Protein AF-A0A6V7Y850-F1 (afdb_monomer)

Solvent-accessible surface area (backbone atoms only — not comparable to full-atom values): 31225 Å² total; per-residue (Å²): 132,83,54,48,65,38,70,69,43,41,52,52,38,49,52,31,54,76,70,63,49,89,83,47,66,46,76,58,46,53,84,50,76,64,77,63,84,89,72,80,67,87,74,52,74,84,74,45,53,79,68,41,43,53,30,42,53,39,48,52,50,38,48,66,51,41,25,18,52,45,85,70,53,46,94,75,75,54,75,68,54,52,56,55,46,32,71,38,84,46,71,63,59,39,53,52,49,44,38,47,50,22,53,53,51,52,49,52,52,52,50,51,51,53,51,50,54,49,50,51,53,50,50,54,55,53,68,73,41,76,90,69,51,74,65,56,49,50,50,50,50,53,49,48,55,48,48,53,50,48,50,52,50,51,49,48,49,46,47,53,49,21,55,73,44,42,66,75,31,42,29,40,35,29,41,28,68,54,44,84,51,38,50,75,69,45,33,50,50,32,45,47,34,52,46,47,29,49,50,54,39,60,72,40,94,77,30,57,33,40,34,38,18,31,36,80,80,66,96,44,68,67,59,53,50,40,37,57,71,56,38,69,52,61,90,38,99,78,48,79,61,48,78,38,60,54,45,66,63,76,75,35,50,74,31,53,80,69,68,28,38,37,31,47,21,86,84,36,89,43,60,44,90,74,65,54,54,48,24,38,42,32,39,59,46,69,56,85,88,55,90,43,93,74,50,64,98,57,47,54,53,53,49,20,57,76,72,73,39,50,48,23,12,77,54,62,70,66,83,54,55,47,29,84,73,91,76,76,53,68,35,46,52,52,53,38,50,52,45,38,55,73,71,40,56,54,67,62,43,47,58,71,70,42,63,65,67,25,58,38,41,81,81,71,49,56,66,67,59,56,48,48,54,51,23,52,51,53,41,51,52,52,53,48,52,49,42,51,71,75,44,69,70,91,71,89,80,78,89,75,84,72,78,64,93,82,73,84,84,86,79,92,73,93,73,87,88,81,86,81,82,89,81,88,83,81,83,87,86,82,83,83,86,80,88,79,85,86,80,84,78,84,75,84,81,87,69,88,53,72,66,63,75,76,52,72,87,74,84,72,49,74,72,55,52,54,52,52,51,52,49,51,53,53,50,48,55,51,51,53,51,50,52,58,51,56,72,73,49,93,67,61,68,70,63,51,48,55,54,48,53,52,51,52,48,50,50,50,51,52,51,50,52,48,54,53,51,52,51,51,52,53,53,52,55,53,51,55,65,72,74,104

Secondary structure (DSSP, 8-state):
---TTSHHHHHHHHHHHHTT-S---SPPP---S-S----PPTTTGGG--HHHHHHHHHHHHHHHHHHHH-----S---HHHHHHHHH--SHHHHHHHHHHHHHHHHHHHHHHHHHHHHHHHHHHHHHTS----HHHHHHHHHHHHHHHHHHHHHHHHHHHHHHHTTTTS-EEEEE-TTGGGS-HHHHHHHHHHHHHHHHHHHTSSSPPPEEEES---SS-HHHHHHHHHH-TTTTSTT--SEE-SS-HHHH-HHHHHTT-EEEE-TT-SSEE----TT-EEEEE---TTS--TTS-TTHHHHHHHHTT-EEEEES--GGG--SS-SPPPHHHHHHHHHHHHTT--HHHHHHHHS-GGGTS-TTTS-HHHHHHHHHHHHHHHHHHHHHHHHH-------------TT------------------------PPP----------------HHHHHS------HHHHHHHHHHHHHHHHHHHHHHHHHHHS---HHHHHHHHHHHHHHHHHHHHHHHHHHHHHHHHHHHHHHH-

Structure (mmCIF, N/CA/C/O backbone):
data_AF-A0A6V7Y850-F1
#
_entry.id   AF-A0A6V7Y850-F1
#
loop_
_atom_site.group_PDB
_atom_site.id
_atom_site.type_symbol
_atom_site.label_atom_id
_atom_site.label_alt_id
_atom_site.label_comp_id
_atom_site.label_asym_id
_atom_site.label_entity_id
_atom_site.label_seq_id
_atom_site.pdbx_PDB_ins_code
_atom_site.Cartn_x
_atom_site.Cartn_y
_atom_site.Cartn_z
_atom_site.occupancy
_atom_site.B_iso_or_equiv
_atom_site.auth_seq_id
_atom_site.auth_comp_id
_atom_site.auth_asym_id
_atom_site.auth_atom_id
_atom_site.pdbx_PDB_model_num
ATOM 1 N N . MET A 1 1 ? 8.916 15.530 -35.670 1.00 56.09 1 MET A N 1
ATOM 2 C CA . MET A 1 1 ? 9.670 15.431 -34.395 1.00 56.09 1 MET A CA 1
ATOM 3 C C . MET A 1 1 ? 10.939 14.644 -34.699 1.00 56.09 1 MET A C 1
ATOM 5 O O . MET A 1 1 ? 10.815 13.627 -35.364 1.00 56.09 1 MET A O 1
ATOM 9 N N . LEU A 1 2 ? 12.132 15.125 -34.327 1.00 70.00 2 LEU A N 1
ATOM 10 C CA . LEU A 1 2 ? 13.382 14.401 -34.616 1.00 70.00 2 LEU A CA 1
ATOM 11 C C . LEU A 1 2 ? 13.354 13.010 -33.964 1.00 70.00 2 LEU A C 1
ATOM 13 O O . LEU A 1 2 ? 12.932 12.884 -32.811 1.00 70.00 2 LEU A O 1
ATOM 17 N N . SER A 1 3 ? 13.802 11.990 -34.696 1.00 82.19 3 SER A N 1
ATOM 18 C CA . SER A 1 3 ? 13.925 10.631 -34.165 1.00 82.19 3 SER A CA 1
ATOM 19 C C . SER A 1 3 ? 15.004 10.582 -33.081 1.00 82.19 3 SER A C 1
ATOM 21 O O . SER A 1 3 ? 16.075 11.167 -33.242 1.00 82.19 3 SER A O 1
ATOM 23 N N . LEU A 1 4 ? 14.740 9.906 -31.960 1.00 86.50 4 LEU A N 1
ATOM 24 C CA . LEU A 1 4 ? 15.651 9.878 -30.806 1.00 86.50 4 LEU A CA 1
ATOM 25 C C . LEU A 1 4 ? 16.965 9.131 -31.077 1.00 86.50 4 LEU A C 1
ATOM 27 O O . LEU A 1 4 ? 17.902 9.267 -30.287 1.00 86.50 4 LEU A O 1
ATOM 31 N N . ASP A 1 5 ? 17.029 8.338 -32.144 1.00 83.31 5 ASP A N 1
ATOM 32 C CA . ASP A 1 5 ? 18.220 7.634 -32.630 1.00 83.31 5 ASP A CA 1
ATOM 33 C C . ASP A 1 5 ? 19.046 8.449 -33.644 1.00 83.31 5 ASP A C 1
ATOM 35 O O . ASP A 1 5 ? 20.167 8.057 -33.984 1.00 83.31 5 ASP A O 1
ATOM 39 N N . SER A 1 6 ? 18.570 9.624 -34.077 1.00 85.38 6 SER A N 1
ATOM 40 C CA . SER A 1 6 ? 19.301 10.448 -35.039 1.00 85.38 6 SER A CA 1
ATOM 41 C C . SER A 1 6 ? 20.573 11.057 -34.435 1.00 85.38 6 SER A C 1
ATOM 43 O O . SER A 1 6 ? 20.669 11.361 -33.238 1.00 85.38 6 SER A O 1
ATOM 45 N N . PHE A 1 7 ? 21.594 11.258 -35.273 1.00 79.06 7 PHE A N 1
ATOM 46 C CA . PHE A 1 7 ? 22.814 11.971 -34.875 1.00 79.06 7 PHE A CA 1
ATOM 47 C C . PHE A 1 7 ? 22.506 13.411 -34.432 1.00 79.06 7 PHE A C 1
ATOM 49 O O . PHE A 1 7 ? 22.975 13.857 -33.384 1.00 79.06 7 PHE A O 1
ATOM 56 N N . THR A 1 8 ? 21.623 14.094 -35.165 1.00 79.25 8 THR A N 1
ATOM 57 C CA . THR A 1 8 ? 21.195 15.470 -34.881 1.00 79.25 8 THR A CA 1
ATOM 58 C C . THR A 1 8 ? 20.511 15.606 -33.519 1.00 79.25 8 THR A C 1
ATOM 60 O O . THR A 1 8 ? 20.837 16.512 -32.750 1.00 79.25 8 THR A O 1
ATOM 63 N N . TYR A 1 9 ? 19.626 14.672 -33.149 1.00 86.38 9 TYR A N 1
ATOM 64 C CA . TYR A 1 9 ? 18.978 14.681 -31.839 1.00 86.38 9 TYR A CA 1
ATOM 65 C C . TYR A 1 9 ? 19.975 14.392 -30.711 1.00 86.38 9 TYR A C 1
ATOM 67 O O . TYR A 1 9 ? 19.929 15.037 -29.661 1.00 86.38 9 TYR A O 1
ATOM 75 N N . ARG A 1 10 ? 20.916 13.460 -30.924 1.00 85.00 10 ARG A N 1
ATOM 76 C CA . ARG A 1 10 ? 21.993 13.156 -29.966 1.00 85.00 10 ARG A CA 1
ATOM 77 C C . ARG A 1 10 ? 22.863 14.375 -29.680 1.00 85.00 10 ARG A C 1
ATOM 79 O O . ARG A 1 10 ? 23.132 14.656 -28.509 1.00 85.00 10 ARG A O 1
ATOM 86 N N . LEU A 1 11 ? 23.269 15.100 -30.721 1.00 80.38 11 LEU A N 1
ATOM 87 C CA . LEU A 1 11 ? 24.066 16.316 -30.590 1.00 80.38 11 LEU A CA 1
ATOM 88 C C . LEU A 1 11 ? 23.291 17.399 -29.829 1.00 80.38 11 LEU A C 1
ATOM 90 O O . LEU A 1 11 ? 23.787 17.927 -28.832 1.00 80.38 11 LEU A O 1
ATOM 94 N N . LEU A 1 12 ? 22.035 17.642 -30.216 1.00 82.81 12 LEU A N 1
ATOM 95 C CA . LEU A 1 12 ? 21.156 18.597 -29.543 1.00 82.81 12 LEU A CA 1
ATOM 96 C C . LEU A 1 12 ? 20.958 18.247 -28.061 1.00 82.81 12 LEU A C 1
ATOM 98 O O . LEU A 1 12 ? 21.037 19.116 -27.193 1.00 82.81 12 LEU A O 1
ATOM 102 N N . TRP A 1 13 ? 20.720 16.974 -27.742 1.00 87.06 13 TRP A N 1
ATOM 103 C CA . TRP A 1 13 ? 20.530 16.523 -26.365 1.00 87.06 13 TRP A CA 1
ATOM 104 C C . TRP A 1 13 ? 21.805 16.683 -25.525 1.00 87.06 13 TRP A C 1
ATOM 106 O O . TRP A 1 13 ? 21.732 17.138 -24.379 1.00 87.06 13 TRP A O 1
ATOM 116 N N . ARG A 1 14 ? 22.982 16.372 -26.091 1.00 80.44 14 ARG A N 1
ATOM 117 C CA . ARG A 1 14 ? 24.285 16.600 -25.440 1.00 80.44 14 ARG A CA 1
ATOM 118 C C . ARG A 1 14 ? 24.527 18.083 -25.176 1.00 80.44 14 ARG A C 1
ATOM 120 O O . ARG A 1 14 ? 24.905 18.424 -24.057 1.00 80.44 14 ARG A O 1
ATOM 127 N N . LEU A 1 15 ? 24.226 18.951 -26.140 1.00 74.75 15 LEU A N 1
ATOM 128 C CA . LEU A 1 15 ? 24.323 20.404 -25.994 1.00 74.75 15 LEU A CA 1
ATOM 129 C C . LEU A 1 15 ? 23.406 20.915 -24.873 1.00 74.75 15 LEU A C 1
ATOM 131 O O . LEU A 1 15 ? 23.865 21.592 -23.953 1.00 74.75 15 LEU A O 1
ATOM 135 N N . LYS A 1 16 ? 22.136 20.490 -24.855 1.00 80.31 16 LYS A N 1
ATOM 136 C CA . LYS A 1 16 ? 21.198 20.821 -23.765 1.00 80.31 16 LYS A CA 1
ATOM 137 C C . LYS A 1 16 ? 21.685 20.323 -22.400 1.00 80.31 16 LYS A C 1
ATOM 139 O O . LYS A 1 16 ? 21.498 21.004 -21.391 1.00 80.31 16 LYS A O 1
ATOM 144 N N . SER A 1 17 ? 22.307 19.143 -22.356 1.00 74.56 17 SER A N 1
ATOM 145 C CA . SER A 1 17 ? 22.882 18.574 -21.133 1.00 74.56 17 SER A CA 1
ATOM 146 C C . SER A 1 17 ? 24.103 19.357 -20.647 1.00 74.56 17 SER A C 1
ATOM 148 O O . SER A 1 17 ? 24.205 19.651 -19.455 1.00 74.56 17 SER A O 1
ATOM 150 N N . PHE A 1 18 ? 24.997 19.743 -21.558 1.00 72.25 18 PHE A N 1
ATOM 151 C CA . PHE A 1 18 ? 26.179 20.554 -21.266 1.00 72.25 18 PHE A CA 1
ATOM 152 C C . PHE A 1 18 ? 25.810 21.939 -20.715 1.00 72.25 18 PHE A C 1
ATOM 154 O O . PHE A 1 18 ? 26.411 22.394 -19.736 1.00 72.25 18 PHE A O 1
ATOM 161 N N . LEU A 1 19 ? 24.767 22.555 -21.281 1.00 70.56 19 LEU A N 1
ATOM 162 C CA . LEU A 1 19 ? 24.185 23.828 -20.840 1.00 70.56 19 LEU A CA 1
ATOM 163 C C . LEU A 1 19 ? 23.313 23.709 -19.576 1.00 70.56 19 LEU A C 1
ATOM 165 O O . LEU A 1 19 ? 22.771 24.703 -19.107 1.00 70.56 19 LEU A O 1
ATOM 169 N N . ARG A 1 20 ? 23.165 22.502 -19.005 1.00 73.62 20 ARG A N 1
ATOM 170 C CA . ARG A 1 20 ? 22.349 22.219 -17.808 1.00 73.62 20 ARG A CA 1
ATOM 171 C C . ARG A 1 20 ? 20.893 22.690 -17.917 1.00 73.62 20 ARG A C 1
ATOM 173 O O . ARG A 1 20 ? 20.256 22.961 -16.900 1.00 73.62 20 ARG A O 1
ATOM 180 N N . LEU A 1 21 ? 20.334 22.715 -19.127 1.00 75.69 21 LEU A N 1
ATOM 181 C CA . LEU A 1 21 ? 18.938 23.092 -19.327 1.00 75.69 21 LEU A CA 1
ATOM 182 C C . LEU A 1 21 ? 18.012 22.111 -18.595 1.00 75.69 21 LEU A C 1
ATOM 184 O O . LEU A 1 21 ? 18.247 20.896 -18.585 1.00 75.69 21 LEU A O 1
ATOM 188 N N . GLN A 1 22 ? 16.954 22.642 -17.979 1.00 66.88 22 GLN A N 1
ATOM 189 C CA . GLN A 1 22 ? 15.987 21.836 -17.227 1.00 66.88 22 GLN A CA 1
ATOM 190 C C . GLN A 1 22 ? 15.121 20.963 -18.153 1.00 66.88 22 GLN A C 1
ATOM 192 O O . GLN A 1 22 ? 14.792 19.831 -17.806 1.00 66.88 22 GLN A O 1
ATOM 197 N N . ASN A 1 23 ? 14.811 21.434 -19.367 1.00 70.81 23 ASN A N 1
ATOM 198 C CA . ASN A 1 23 ? 14.004 20.704 -20.348 1.00 70.81 23 ASN A CA 1
ATOM 199 C C . ASN A 1 23 ? 14.866 20.082 -21.465 1.00 70.81 23 ASN A C 1
ATOM 201 O O . ASN A 1 23 ? 14.904 20.559 -22.601 1.00 70.81 23 ASN A O 1
ATOM 205 N N . ARG A 1 24 ? 15.590 19.005 -21.138 1.00 77.81 24 ARG A N 1
ATOM 206 C CA . ARG A 1 24 ? 16.487 18.317 -22.093 1.00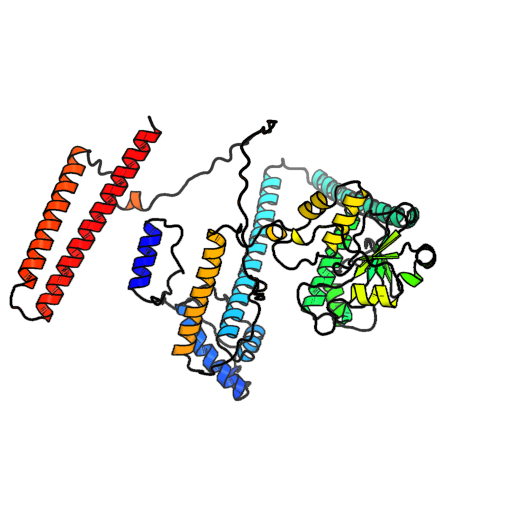 77.81 24 ARG A CA 1
ATOM 207 C C . ARG A 1 24 ? 15.748 17.469 -23.133 1.00 77.81 24 ARG A C 1
ATOM 209 O O . ARG A 1 24 ? 16.330 17.141 -24.161 1.00 77.81 24 ARG A O 1
ATOM 216 N N . GLY A 1 25 ? 14.479 17.145 -22.884 1.00 85.19 25 GLY A N 1
ATOM 217 C CA . GLY A 1 25 ? 13.722 16.162 -23.661 1.00 85.19 25 GLY A CA 1
ATOM 218 C C . GLY A 1 25 ? 14.115 14.706 -23.348 1.00 85.19 25 GLY A C 1
ATOM 219 O O . GLY A 1 25 ? 14.935 14.459 -22.454 1.00 85.19 25 GLY A O 1
ATOM 220 N N . PRO A 1 26 ? 13.514 13.726 -24.049 1.00 89.44 26 PRO A N 1
ATOM 221 C CA . PRO A 1 26 ? 13.830 12.306 -23.894 1.00 89.44 26 PRO A CA 1
ATOM 222 C C . PRO A 1 26 ? 15.315 12.000 -24.101 1.00 89.44 26 PRO A C 1
ATOM 224 O O . PRO A 1 26 ? 15.970 12.609 -24.943 1.00 89.44 26 PRO A O 1
ATOM 227 N N . GLN A 1 27 ? 15.849 11.032 -23.355 1.00 88.38 27 GLN A N 1
ATOM 228 C CA . GLN A 1 27 ? 17.217 10.563 -23.575 1.00 88.38 27 GLN A CA 1
ATOM 229 C C . GLN A 1 27 ? 17.329 9.937 -24.981 1.00 88.38 27 GLN A C 1
ATOM 231 O O . GLN A 1 27 ? 16.431 9.171 -25.350 1.00 88.38 27 GLN A O 1
ATOM 236 N N . PRO A 1 28 ? 18.411 10.200 -25.737 1.00 90.12 28 PRO A N 1
ATOM 237 C CA . PRO A 1 28 ? 18.610 9.638 -27.070 1.00 90.12 28 PRO A CA 1
ATOM 238 C C . PRO A 1 28 ? 18.789 8.122 -27.043 1.00 90.12 28 PRO A C 1
ATOM 240 O O . PRO A 1 28 ? 19.351 7.563 -26.094 1.00 90.12 28 PRO A O 1
ATOM 243 N N . ILE A 1 29 ? 18.324 7.457 -28.093 1.00 91.38 29 ILE A N 1
ATOM 244 C CA . ILE A 1 29 ? 18.493 6.020 -28.302 1.00 91.38 29 ILE A CA 1
ATOM 245 C C . ILE A 1 29 ? 19.844 5.813 -28.995 1.00 91.38 29 ILE A C 1
ATOM 247 O O . ILE A 1 29 ? 20.168 6.494 -29.962 1.00 91.38 29 ILE A O 1
ATOM 251 N N . ILE A 1 30 ? 20.677 4.930 -28.448 1.00 88.44 30 ILE A N 1
ATOM 252 C CA . ILE A 1 30 ? 22.032 4.672 -28.946 1.00 88.44 30 ILE A CA 1
ATOM 253 C C . ILE A 1 30 ? 22.159 3.168 -29.125 1.00 88.44 30 ILE A C 1
ATOM 255 O O . ILE A 1 30 ? 21.885 2.428 -28.182 1.00 88.44 30 ILE A O 1
ATOM 259 N N . TYR A 1 31 ? 22.575 2.747 -30.315 1.00 89.94 31 TYR A N 1
ATOM 260 C CA . TYR A 1 31 ? 22.912 1.362 -30.607 1.00 89.94 31 TYR A CA 1
ATOM 261 C C . TYR A 1 31 ? 24.319 1.084 -30.085 1.00 89.94 31 TYR A C 1
ATOM 263 O O . TYR A 1 31 ? 25.286 1.673 -30.562 1.00 89.94 31 TYR A O 1
ATOM 271 N N . ASN A 1 32 ? 24.412 0.218 -29.083 1.00 89.81 32 ASN A N 1
ATOM 272 C CA . ASN A 1 32 ? 25.669 -0.262 -28.522 1.00 89.81 32 ASN A CA 1
ATOM 273 C C . ASN A 1 32 ? 25.848 -1.754 -28.829 1.00 89.81 32 ASN A C 1
ATOM 275 O O . ASN A 1 32 ? 24.952 -2.404 -29.375 1.00 89.81 32 ASN A O 1
ATOM 279 N N . ALA A 1 33 ? 26.990 -2.310 -28.420 1.00 89.94 33 ALA A N 1
ATOM 280 C CA . ALA A 1 33 ? 27.143 -3.755 -28.304 1.00 89.94 33 ALA A CA 1
ATOM 281 C C . ALA A 1 33 ? 26.015 -4.350 -27.428 1.00 89.94 33 ALA A C 1
ATOM 283 O O . ALA A 1 33 ? 25.545 -3.678 -26.500 1.00 89.94 33 ALA A O 1
ATOM 284 N N . PRO A 1 34 ? 25.554 -5.581 -27.717 1.00 91.12 34 PRO A N 1
ATOM 285 C CA . PRO A 1 34 ? 24.459 -6.201 -26.980 1.00 91.12 34 PRO A CA 1
ATOM 286 C C . PRO A 1 34 ? 24.806 -6.310 -25.492 1.00 91.12 34 PRO A C 1
ATOM 288 O O . PRO A 1 34 ? 25.801 -6.920 -25.112 1.00 91.12 34 PRO A O 1
ATOM 291 N N . CYS A 1 35 ? 23.979 -5.712 -24.633 1.00 90.44 35 CYS A N 1
ATOM 292 C CA . CYS A 1 35 ? 24.234 -5.668 -23.192 1.00 90.44 35 CYS A CA 1
ATOM 293 C C . CYS A 1 35 ? 23.881 -6.972 -22.460 1.00 90.44 35 CYS A C 1
ATOM 295 O O . CYS A 1 35 ? 24.224 -7.122 -21.285 1.00 90.44 35 CYS A O 1
ATOM 297 N N . ARG A 1 36 ? 23.165 -7.893 -23.116 1.00 90.88 36 ARG A N 1
ATOM 298 C CA . ARG A 1 36 ? 22.729 -9.188 -22.578 1.00 90.88 36 ARG A CA 1
ATOM 299 C C . ARG A 1 36 ? 22.754 -10.245 -23.675 1.00 90.88 36 ARG A C 1
ATOM 301 O O . ARG A 1 36 ? 22.582 -9.919 -24.847 1.00 90.88 36 ARG A O 1
ATOM 308 N N . LYS A 1 37 ? 22.895 -11.506 -23.265 1.00 90.38 37 LYS A N 1
ATOM 309 C CA . LYS A 1 37 ? 22.711 -12.686 -24.112 1.00 90.38 37 LYS A CA 1
ATOM 310 C C . LYS A 1 37 ? 21.641 -13.564 -23.470 1.00 90.38 37 LYS A C 1
ATOM 312 O O . LYS A 1 37 ? 21.888 -14.165 -22.429 1.00 90.38 37 LYS A O 1
ATOM 317 N N . PHE A 1 38 ? 20.455 -13.593 -24.065 1.00 92.38 38 PHE A N 1
ATOM 318 C CA . PHE A 1 38 ? 19.356 -14.439 -23.606 1.00 92.38 38 PHE A CA 1
ATOM 319 C C . PHE A 1 38 ? 19.369 -15.740 -24.400 1.00 92.38 38 PHE A C 1
ATOM 321 O O . PHE A 1 38 ? 19.363 -15.709 -25.628 1.00 92.38 38 PHE A O 1
ATOM 328 N N . ILE A 1 39 ? 19.426 -16.867 -23.693 1.00 88.69 39 ILE A N 1
ATOM 329 C CA . ILE A 1 39 ? 19.451 -18.206 -24.283 1.00 88.69 39 ILE A CA 1
ATOM 330 C C . ILE A 1 39 ? 18.180 -18.925 -23.813 1.00 88.69 39 ILE A C 1
ATOM 332 O O . ILE A 1 39 ? 17.930 -18.932 -22.603 1.00 88.69 39 ILE A O 1
ATOM 336 N N . PRO A 1 40 ? 17.353 -19.456 -24.730 1.00 88.06 40 PRO A N 1
ATOM 337 C CA . PRO A 1 40 ? 16.162 -20.211 -24.363 1.00 88.06 40 PRO A CA 1
ATOM 338 C C . PRO A 1 40 ? 16.534 -21.567 -23.735 1.00 88.06 40 PRO A C 1
ATOM 340 O O . PRO A 1 40 ? 17.649 -22.049 -23.951 1.00 88.06 40 PRO A O 1
ATOM 343 N N . PRO A 1 41 ? 15.623 -22.198 -22.972 1.00 86.75 41 PRO A N 1
ATOM 344 C CA . PRO A 1 41 ? 15.831 -23.547 -22.448 1.00 86.75 41 PRO A CA 1
ATOM 345 C C . PRO A 1 41 ? 16.082 -24.582 -23.561 1.00 86.75 41 PRO A C 1
ATOM 347 O O . PRO A 1 41 ? 15.660 -24.407 -24.707 1.00 86.75 41 PRO A O 1
ATOM 350 N N . SER A 1 42 ? 16.760 -25.681 -23.227 1.00 83.06 42 SER A N 1
ATOM 351 C CA . SER A 1 42 ? 17.003 -26.789 -24.163 1.00 83.06 42 SER A CA 1
ATOM 352 C C . SER A 1 42 ? 15.685 -27.401 -24.645 1.00 83.06 42 SER A C 1
ATOM 354 O O . SER A 1 42 ? 14.766 -27.577 -23.852 1.00 83.06 42 SER A O 1
ATOM 356 N N . ASN A 1 43 ? 15.589 -27.740 -25.936 1.00 78.44 43 ASN A N 1
ATOM 357 C CA . ASN A 1 43 ? 14.382 -28.304 -26.570 1.00 78.44 43 ASN A CA 1
ATOM 358 C C . ASN A 1 43 ? 13.118 -27.434 -26.445 1.00 78.44 43 ASN A C 1
ATOM 360 O O . ASN A 1 43 ? 12.007 -27.897 -26.683 1.00 78.44 43 ASN A O 1
ATOM 364 N N . PHE A 1 44 ? 13.266 -26.157 -26.098 1.00 80.25 44 PHE A N 1
ATOM 365 C CA . PHE A 1 44 ? 12.129 -25.266 -25.916 1.00 80.25 44 PHE A CA 1
ATOM 366 C C . PHE A 1 44 ? 11.366 -25.019 -27.221 1.00 80.25 44 PHE A C 1
ATOM 368 O O . PHE A 1 44 ? 10.149 -24.901 -27.202 1.00 80.25 44 PHE A O 1
ATOM 375 N N . GLU A 1 45 ? 12.067 -24.997 -28.358 1.00 80.81 45 GLU A N 1
ATOM 376 C CA . GLU A 1 45 ? 11.480 -24.723 -29.678 1.00 80.81 45 GLU A CA 1
ATOM 377 C C . GLU A 1 45 ? 10.601 -25.869 -30.185 1.00 80.81 45 GLU A C 1
ATOM 379 O O . GLU A 1 45 ? 9.564 -25.622 -30.795 1.00 80.81 45 GLU A O 1
ATOM 384 N N . SER A 1 46 ? 10.980 -27.120 -29.902 1.00 78.44 46 SER A N 1
ATOM 385 C CA . SER A 1 46 ? 10.242 -28.307 -30.353 1.00 78.44 46 SER A CA 1
ATOM 386 C C . SER A 1 46 ? 8.932 -28.529 -29.593 1.00 78.44 46 SER A C 1
ATOM 388 O O . SER A 1 46 ? 8.101 -29.319 -30.032 1.00 78.44 46 SER A O 1
ATOM 390 N N . LEU A 1 47 ? 8.734 -27.825 -28.475 1.00 80.56 47 LEU A N 1
ATOM 391 C CA . LEU A 1 47 ? 7.536 -27.889 -27.635 1.00 80.56 47 LEU A CA 1
ATOM 392 C C . LEU A 1 47 ? 6.500 -26.801 -27.975 1.00 80.56 47 LEU A C 1
ATOM 394 O O . LEU A 1 47 ? 5.444 -26.741 -27.342 1.00 80.56 47 LEU A O 1
ATOM 398 N N . LEU A 1 48 ? 6.788 -25.913 -28.936 1.00 85.50 48 LEU A N 1
ATOM 399 C CA . LEU A 1 48 ? 5.902 -24.802 -29.287 1.00 85.50 48 LEU A CA 1
ATOM 400 C C . LEU A 1 48 ? 4.936 -25.181 -30.412 1.00 85.50 48 LEU A C 1
ATOM 402 O O . LEU A 1 48 ? 5.324 -25.724 -31.445 1.00 85.50 48 LEU A O 1
ATOM 406 N N . ASP A 1 49 ? 3.666 -24.816 -30.237 1.00 87.75 49 ASP A N 1
ATOM 407 C CA . ASP A 1 49 ? 2.693 -24.818 -31.328 1.00 87.75 49 ASP A CA 1
ATOM 408 C C . ASP A 1 49 ? 3.024 -23.736 -32.381 1.00 87.75 49 ASP A C 1
ATOM 410 O O . ASP A 1 49 ? 3.874 -22.864 -32.177 1.00 87.75 49 ASP A O 1
ATOM 414 N N . LYS A 1 50 ? 2.349 -23.782 -33.538 1.00 85.25 50 LYS A N 1
ATOM 415 C CA . LYS A 1 50 ? 2.623 -22.876 -34.670 1.00 85.25 50 LYS A CA 1
ATOM 416 C C . LYS A 1 50 ? 2.501 -21.391 -34.301 1.00 85.25 50 LYS A C 1
ATOM 418 O O . LYS A 1 50 ? 3.273 -20.572 -34.801 1.00 85.25 50 LYS A O 1
ATOM 423 N N . GLU A 1 51 ? 1.546 -21.034 -33.444 1.00 82.94 51 GLU A N 1
ATOM 424 C CA . GLU A 1 51 ? 1.307 -19.645 -33.043 1.00 82.94 51 GLU A CA 1
ATOM 425 C C .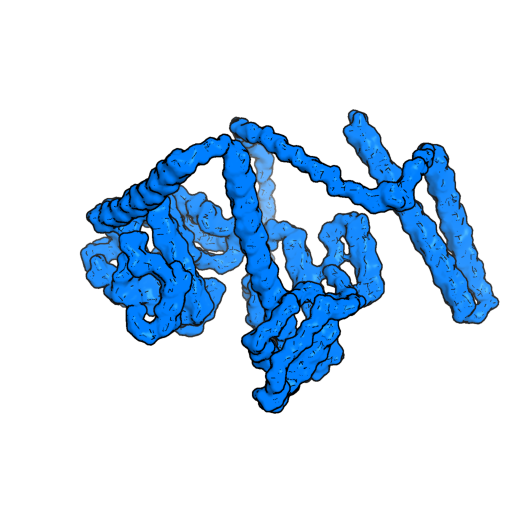 GLU A 1 51 ? 2.388 -19.158 -32.069 1.00 82.94 51 GLU A C 1
ATOM 427 O O . GLU A 1 51 ? 3.002 -18.106 -32.271 1.00 82.94 51 GLU A O 1
ATOM 432 N N . LYS A 1 52 ? 2.703 -19.970 -31.060 1.00 85.38 52 LYS A N 1
ATOM 433 C CA . LYS A 1 52 ? 3.776 -19.711 -30.100 1.00 85.38 52 LYS A CA 1
ATOM 434 C C . LYS A 1 52 ? 5.142 -19.664 -30.767 1.00 85.38 52 LYS A C 1
ATOM 436 O O . LYS A 1 52 ? 5.956 -18.822 -30.395 1.00 85.38 52 LYS A O 1
ATOM 441 N N . MET A 1 53 ? 5.385 -20.496 -31.777 1.00 86.81 53 MET A N 1
ATOM 442 C CA . MET A 1 53 ? 6.635 -20.479 -32.533 1.00 86.81 53 MET A CA 1
ATOM 443 C C . MET A 1 53 ? 6.814 -19.156 -33.289 1.00 86.81 53 MET A C 1
ATOM 445 O O . MET A 1 53 ? 7.894 -18.568 -33.265 1.00 86.81 53 MET A O 1
ATOM 449 N N . LYS A 1 54 ? 5.739 -18.609 -33.872 1.00 85.88 54 LYS A N 1
ATOM 450 C CA . LYS A 1 54 ? 5.764 -17.272 -34.485 1.00 85.88 54 LYS A CA 1
ATOM 451 C C . LYS A 1 54 ? 6.090 -16.179 -33.461 1.00 85.88 54 LYS A C 1
ATOM 453 O O . LYS A 1 54 ? 6.938 -15.326 -33.728 1.00 85.88 54 LYS A O 1
ATOM 458 N N . ASN A 1 55 ? 5.462 -16.219 -32.284 1.00 85.81 55 ASN A N 1
ATOM 459 C CA . ASN A 1 55 ? 5.755 -15.270 -31.201 1.00 85.81 55 ASN A CA 1
ATO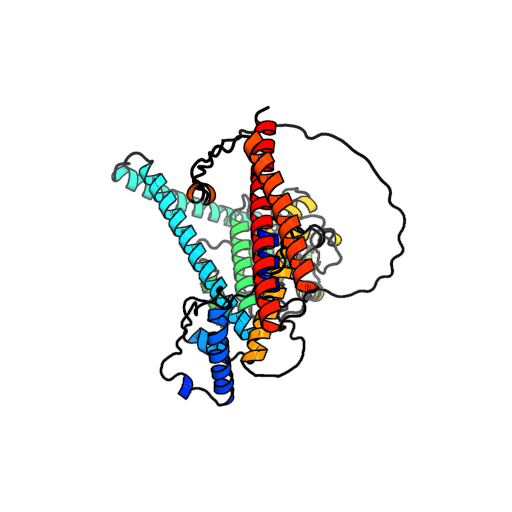M 460 C C . ASN A 1 55 ? 7.197 -15.401 -30.699 1.00 85.81 55 ASN A C 1
ATOM 462 O O . ASN A 1 55 ? 7.836 -14.400 -30.383 1.00 85.81 55 ASN A O 1
ATOM 466 N N . PHE A 1 56 ? 7.721 -16.622 -30.650 1.00 89.19 56 PHE A N 1
ATOM 467 C CA . PHE A 1 56 ? 9.082 -16.909 -30.224 1.00 89.19 56 PHE A CA 1
ATOM 468 C C . PHE A 1 56 ? 10.137 -16.389 -31.209 1.00 89.19 56 PHE A C 1
ATOM 470 O O . PHE A 1 56 ? 11.115 -15.776 -30.778 1.00 89.19 56 PHE A O 1
ATOM 477 N N . VAL A 1 57 ? 9.927 -16.559 -32.519 1.00 88.25 57 VAL A N 1
ATOM 478 C CA . VAL A 1 57 ? 10.797 -15.967 -33.552 1.00 88.25 57 VAL A CA 1
ATOM 479 C C . VAL A 1 57 ? 10.792 -14.441 -33.439 1.00 88.25 57 VAL A C 1
ATOM 481 O O . VAL A 1 57 ? 11.855 -13.833 -33.324 1.00 88.25 57 VAL A O 1
ATOM 484 N N . ALA A 1 58 ? 9.609 -13.826 -33.336 1.00 88.19 58 ALA A N 1
ATOM 485 C CA . ALA A 1 58 ? 9.496 -12.380 -33.149 1.00 88.19 58 ALA A CA 1
ATOM 486 C C . ALA A 1 58 ? 10.207 -11.901 -31.870 1.00 88.19 58 ALA A C 1
ATOM 488 O O . ALA A 1 58 ? 10.892 -10.880 -31.879 1.00 88.19 58 ALA A O 1
ATOM 489 N N . LEU A 1 59 ? 10.088 -12.650 -30.770 1.00 90.69 59 LEU A N 1
ATOM 490 C CA . LEU A 1 59 ? 10.778 -12.353 -29.517 1.00 90.69 59 LEU A CA 1
ATOM 491 C C . LEU A 1 59 ? 12.305 -12.416 -29.670 1.00 90.69 59 LEU A C 1
ATOM 493 O O . LEU A 1 59 ? 12.995 -11.548 -29.136 1.00 90.69 59 LEU A O 1
ATOM 497 N N . LYS A 1 60 ? 12.851 -13.404 -30.390 1.00 91.31 60 LYS A N 1
ATOM 498 C CA . LYS A 1 60 ? 14.298 -13.493 -30.656 1.00 91.31 60 LYS A CA 1
ATOM 499 C C . LYS A 1 60 ? 14.807 -12.258 -31.398 1.00 91.31 60 LYS A C 1
ATOM 501 O O . LYS A 1 60 ? 15.795 -11.656 -30.970 1.00 91.31 60 LYS A O 1
ATOM 506 N N . ASP A 1 61 ? 14.109 -11.847 -32.451 1.00 90.75 61 ASP A N 1
ATOM 507 C CA . ASP A 1 61 ? 14.470 -10.661 -33.233 1.00 90.75 61 ASP A CA 1
ATOM 508 C C . ASP A 1 61 ? 14.368 -9.384 -32.394 1.00 90.75 61 ASP A C 1
ATOM 510 O O . ASP A 1 61 ? 15.269 -8.538 -32.405 1.00 90.75 61 ASP A O 1
ATOM 514 N N . GLU A 1 62 ? 13.314 -9.275 -31.583 1.00 93.62 62 GLU A N 1
ATOM 515 C CA . GLU A 1 62 ? 13.143 -8.169 -30.648 1.00 93.62 62 GLU A CA 1
ATOM 516 C C . GLU A 1 62 ? 14.289 -8.098 -29.638 1.00 93.62 62 GLU A C 1
ATOM 518 O O . GLU A 1 62 ? 14.829 -7.016 -29.414 1.00 93.62 62 GLU A O 1
ATOM 523 N N . LEU A 1 63 ? 14.708 -9.223 -29.047 1.00 93.81 63 LEU A N 1
ATOM 524 C CA . LEU A 1 63 ? 15.823 -9.269 -28.095 1.00 93.81 63 LEU A CA 1
ATOM 525 C C . LEU A 1 63 ? 17.159 -8.894 -28.753 1.00 93.81 63 LEU A C 1
ATOM 527 O O . LEU A 1 63 ? 17.949 -8.161 -28.146 1.00 93.81 63 LEU A O 1
ATOM 531 N N . ASN A 1 64 ? 17.399 -9.320 -29.995 1.00 91.62 64 ASN A N 1
ATOM 532 C CA . ASN A 1 64 ? 18.610 -8.974 -30.748 1.00 91.62 64 ASN A CA 1
ATOM 533 C C . ASN A 1 64 ? 18.782 -7.457 -30.910 1.00 91.62 64 ASN A C 1
ATOM 535 O O . ASN A 1 64 ? 19.893 -6.933 -30.785 1.00 91.62 64 ASN A O 1
ATOM 539 N N . ILE A 1 65 ? 17.683 -6.736 -31.134 1.00 92.62 65 ILE A N 1
ATOM 540 C CA . ILE A 1 65 ? 17.690 -5.273 -31.243 1.00 92.62 65 ILE A CA 1
ATOM 541 C C . ILE A 1 65 ? 17.676 -4.629 -29.857 1.00 92.62 65 ILE A C 1
ATOM 543 O O . ILE A 1 65 ? 1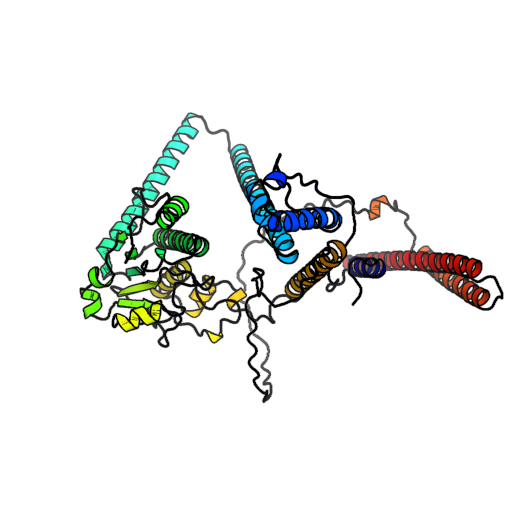8.469 -3.728 -29.570 1.00 92.62 65 ILE A O 1
ATOM 547 N N . LEU A 1 66 ? 16.789 -5.086 -28.972 1.00 93.50 66 LEU A N 1
ATOM 548 C CA . LEU A 1 66 ? 16.526 -4.456 -27.683 1.00 93.50 66 LEU A CA 1
ATOM 549 C C . LEU A 1 66 ? 17.769 -4.440 -26.791 1.00 93.50 66 LEU A C 1
ATOM 551 O O . LEU A 1 66 ? 18.046 -3.422 -26.158 1.00 93.50 66 LEU A O 1
ATOM 555 N N . THR A 1 67 ? 18.565 -5.512 -26.806 1.00 94.25 67 THR A N 1
ATOM 556 C CA . THR A 1 67 ? 19.832 -5.599 -26.061 1.00 94.25 67 THR A CA 1
ATOM 557 C C . THR A 1 67 ? 20.877 -4.578 -26.509 1.00 94.25 67 THR A C 1
ATOM 559 O O . THR A 1 67 ? 21.774 -4.254 -25.731 1.00 94.25 67 THR A O 1
ATOM 562 N N . ARG A 1 68 ? 20.759 -4.020 -27.718 1.00 93.31 68 ARG A N 1
ATOM 563 C CA . ARG A 1 68 ? 21.657 -2.982 -28.244 1.00 93.31 68 ARG A CA 1
ATOM 564 C C . ARG A 1 68 ? 21.193 -1.567 -27.903 1.00 93.31 68 ARG A C 1
ATOM 566 O O . ARG A 1 68 ? 22.028 -0.689 -27.697 1.00 93.31 68 ARG A O 1
ATOM 573 N N . ILE A 1 69 ? 19.878 -1.335 -27.837 1.00 92.00 69 ILE A N 1
ATOM 574 C CA . ILE A 1 69 ? 19.284 0.011 -27.696 1.00 92.00 69 ILE A CA 1
ATOM 575 C C . ILE A 1 69 ? 18.741 0.326 -26.295 1.00 92.00 69 ILE A C 1
ATOM 577 O O . ILE A 1 69 ? 18.471 1.492 -25.970 1.00 92.00 69 ILE A O 1
ATOM 581 N N . PHE A 1 70 ? 18.561 -0.692 -25.451 1.00 92.12 70 PHE A N 1
ATOM 582 C CA . PHE A 1 70 ? 17.929 -0.571 -24.143 1.00 92.12 70 PHE A CA 1
ATOM 583 C C . PHE A 1 70 ? 18.683 -1.364 -23.074 1.00 92.12 70 PHE A C 1
ATOM 585 O O . PHE A 1 70 ? 18.855 -2.571 -23.164 1.00 92.12 70 PHE A O 1
ATOM 592 N N . ASN A 1 71 ? 19.112 -0.667 -22.023 1.00 88.56 71 ASN A N 1
ATOM 593 C CA . ASN A 1 71 ? 19.950 -1.222 -20.959 1.00 88.56 71 ASN A CA 1
ATOM 594 C C . ASN A 1 71 ? 19.174 -1.656 -19.703 1.00 88.56 71 ASN A C 1
ATOM 596 O O . ASN A 1 71 ? 19.758 -2.248 -18.800 1.00 88.56 71 ASN A O 1
ATOM 600 N N . GLN A 1 72 ? 17.878 -1.346 -19.606 1.00 90.94 72 GLN A N 1
ATOM 601 C CA . GLN A 1 72 ? 17.034 -1.707 -18.458 1.00 90.94 72 GLN A CA 1
ATOM 602 C C . GLN A 1 72 ? 16.362 -3.065 -18.693 1.00 90.94 72 GLN A C 1
ATOM 604 O O . GLN A 1 72 ? 15.134 -3.168 -18.715 1.00 90.94 72 GLN A O 1
ATOM 609 N N . LEU A 1 73 ? 17.190 -4.085 -18.914 1.00 93.12 73 LEU A N 1
ATOM 610 C CA . LEU A 1 73 ? 16.788 -5.465 -19.180 1.00 93.12 73 LEU A CA 1
ATOM 611 C C . LEU A 1 73 ? 17.202 -6.383 -18.028 1.00 93.12 73 LEU A C 1
ATOM 613 O O . LEU A 1 73 ? 18.224 -6.101 -17.389 1.00 93.12 73 LEU A O 1
ATOM 617 N N . PRO A 1 74 ? 16.434 -7.458 -17.767 1.00 93.31 74 PRO A N 1
ATOM 618 C CA . PRO A 1 74 ? 16.770 -8.410 -16.719 1.00 93.31 74 PRO A CA 1
ATOM 619 C C . PRO A 1 74 ? 18.142 -9.045 -16.965 1.00 93.31 74 PRO A C 1
ATOM 621 O O . PRO A 1 74 ? 18.652 -9.056 -18.091 1.00 93.31 74 PRO A O 1
ATOM 624 N N . GLU A 1 75 ? 18.775 -9.534 -15.904 1.00 91.38 75 GLU A N 1
ATOM 625 C CA . GLU A 1 75 ? 20.063 -10.224 -16.013 1.00 91.38 75 GLU A CA 1
ATOM 626 C C . GLU A 1 75 ? 19.917 -11.587 -16.689 1.00 91.38 75 GLU A C 1
ATOM 628 O O . GLU A 1 75 ? 20.751 -11.945 -17.522 1.00 91.38 75 GLU A O 1
ATOM 633 N N . LYS A 1 76 ? 18.853 -12.327 -16.357 1.00 90.31 76 LYS A N 1
ATOM 634 C CA . LYS A 1 76 ? 18.546 -13.659 -16.894 1.00 90.31 76 LYS A CA 1
ATOM 635 C C . LYS A 1 76 ? 17.034 -13.810 -17.082 1.00 90.31 76 LYS A C 1
ATOM 637 O O . LYS A 1 76 ? 16.261 -13.094 -16.456 1.00 90.31 76 LYS A O 1
ATOM 642 N N . LEU A 1 77 ? 16.627 -14.735 -17.948 1.00 92.00 77 LEU A N 1
ATOM 643 C CA . LEU A 1 77 ? 15.231 -15.150 -18.105 1.00 92.00 77 LEU A CA 1
ATOM 644 C C . LEU A 1 77 ? 15.126 -16.607 -17.661 1.00 92.00 77 LEU A C 1
ATOM 646 O O . LEU A 1 77 ? 15.874 -17.444 -18.171 1.00 92.00 77 LEU A O 1
ATOM 650 N N . ASP A 1 78 ? 14.249 -16.887 -16.697 1.00 89.62 78 ASP A N 1
ATOM 651 C CA . ASP A 1 78 ? 13.940 -18.258 -16.291 1.00 89.62 78 ASP A CA 1
ATOM 652 C C . ASP A 1 78 ? 12.888 -18.892 -17.219 1.00 89.62 78 ASP A C 1
ATOM 654 O O . ASP A 1 78 ? 12.297 -18.229 -18.072 1.00 89.62 78 ASP A O 1
ATOM 658 N N . GLU A 1 79 ? 12.668 -20.200 -17.086 1.00 87.69 79 GLU A N 1
ATOM 659 C CA . GLU A 1 79 ? 11.726 -20.950 -17.928 1.00 87.69 79 GLU A CA 1
ATOM 660 C C . GLU A 1 79 ? 10.298 -20.375 -17.871 1.00 87.69 79 GLU A C 1
ATOM 662 O O . GLU A 1 79 ? 9.625 -20.255 -18.896 1.00 87.69 79 GLU A O 1
ATOM 667 N N . LYS A 1 80 ? 9.854 -19.915 -16.693 1.00 87.00 80 LYS A N 1
ATOM 668 C CA . LYS A 1 80 ? 8.530 -19.300 -16.513 1.00 87.00 80 LYS A CA 1
ATOM 669 C C . LYS A 1 80 ? 8.428 -17.958 -17.235 1.00 87.00 80 LYS A C 1
ATOM 671 O O . LYS A 1 80 ? 7.390 -17.661 -17.834 1.00 87.00 80 LYS A O 1
ATOM 676 N N . ASP A 1 81 ? 9.487 -17.155 -17.188 1.00 89.31 81 ASP A N 1
ATOM 677 C CA . ASP A 1 81 ? 9.576 -15.874 -17.879 1.00 89.31 81 ASP A CA 1
ATOM 678 C C . ASP A 1 81 ? 9.551 -16.087 -19.408 1.00 89.31 81 ASP A C 1
ATOM 680 O O . ASP A 1 81 ? 8.853 -15.356 -20.113 1.00 89.31 81 ASP A O 1
ATOM 684 N N . TRP A 1 82 ? 10.230 -17.122 -19.926 1.00 91.19 82 TRP A N 1
ATOM 685 C CA . TRP A 1 82 ? 10.172 -17.505 -21.346 1.00 91.19 82 TRP A CA 1
ATOM 686 C C . TRP A 1 82 ? 8.762 -17.910 -21.788 1.00 91.19 82 TRP A C 1
ATOM 688 O O . TRP A 1 82 ? 8.263 -17.391 -22.790 1.00 91.19 82 TRP A O 1
ATOM 698 N N . HIS A 1 83 ? 8.087 -18.779 -21.029 1.00 87.31 83 HIS A N 1
ATOM 699 C CA . HIS A 1 83 ? 6.700 -19.157 -21.315 1.00 87.31 83 HIS A CA 1
ATOM 700 C C . HIS A 1 83 ? 5.760 -17.948 -21.299 1.00 87.31 83 HIS A C 1
ATOM 702 O O . HIS A 1 83 ? 4.946 -17.785 -22.209 1.00 87.31 83 HIS A O 1
ATOM 708 N N . SER A 1 84 ? 5.908 -17.070 -20.305 1.00 86.94 84 SER A N 1
ATOM 709 C CA . SER A 1 84 ? 5.103 -15.851 -20.190 1.00 86.94 84 SER A CA 1
ATOM 710 C C . SER A 1 84 ? 5.310 -14.922 -21.389 1.00 86.94 84 SER A C 1
ATOM 712 O O . SER A 1 84 ? 4.348 -14.375 -21.916 1.00 86.94 84 SER A O 1
ATOM 714 N N . LEU A 1 85 ? 6.551 -14.754 -21.857 1.00 87.69 85 LEU A N 1
ATOM 715 C CA . LEU A 1 85 ? 6.874 -13.888 -22.995 1.00 87.69 85 LEU A CA 1
ATOM 716 C C . LEU A 1 85 ? 6.289 -14.385 -24.322 1.00 87.69 85 LEU A C 1
ATOM 718 O O . LEU A 1 85 ? 5.900 -13.564 -25.148 1.00 87.69 85 LEU A O 1
ATOM 722 N N . ILE A 1 86 ? 6.216 -15.699 -24.526 1.00 88.12 86 ILE A N 1
ATOM 723 C CA . ILE A 1 86 ? 5.663 -16.301 -25.751 1.00 88.12 86 ILE A CA 1
ATOM 724 C C . ILE A 1 86 ? 4.139 -16.225 -25.806 1.00 88.12 86 ILE A C 1
ATOM 726 O O . ILE A 1 86 ? 3.566 -16.113 -26.891 1.00 88.12 86 ILE A O 1
ATOM 730 N N . GLN A 1 87 ? 3.480 -16.264 -24.648 1.00 83.44 87 GLN A N 1
ATOM 731 C CA . GLN A 1 87 ? 2.034 -16.060 -24.559 1.00 83.44 87 GLN A CA 1
ATOM 732 C C . GLN A 1 87 ? 1.627 -14.634 -24.957 1.00 83.44 87 GLN A C 1
ATOM 734 O O . GLN A 1 87 ? 0.500 -14.409 -25.391 1.00 83.44 87 GLN A O 1
ATOM 739 N N . LEU A 1 88 ? 2.535 -13.661 -24.836 1.00 83.06 88 LEU A N 1
ATOM 740 C CA . LEU A 1 88 ? 2.283 -12.283 -25.244 1.00 83.06 88 LEU A CA 1
ATOM 741 C C . LEU A 1 88 ? 2.416 -12.153 -26.765 1.00 83.06 88 LEU A C 1
ATOM 743 O O . LEU A 1 88 ? 3.506 -12.284 -27.322 1.00 83.06 88 LEU A O 1
ATOM 747 N N . SER A 1 89 ? 1.312 -11.819 -27.432 1.00 77.31 89 SER A N 1
ATOM 748 C CA . SER A 1 89 ? 1.246 -11.717 -28.894 1.00 77.31 89 SER A CA 1
ATOM 749 C C . SER A 1 89 ? 1.931 -10.467 -29.458 1.00 77.31 89 SER A C 1
ATOM 751 O O . SER A 1 89 ? 2.462 -10.500 -30.569 1.00 77.31 89 SER A O 1
ATOM 753 N N . ASN A 1 90 ? 2.001 -9.369 -28.697 1.00 83.44 90 ASN A N 1
ATOM 754 C CA . ASN A 1 90 ? 2.493 -8.086 -29.204 1.00 83.44 90 ASN A CA 1
ATOM 755 C C . ASN A 1 90 ? 3.828 -7.616 -28.587 1.00 83.44 90 ASN A C 1
ATOM 757 O O . ASN A 1 90 ? 4.136 -7.834 -27.414 1.00 83.44 90 ASN A O 1
ATOM 761 N N . THR A 1 91 ? 4.601 -6.882 -29.396 1.00 87.75 91 THR A N 1
ATOM 762 C CA . THR A 1 91 ? 5.910 -6.299 -29.044 1.00 87.75 91 THR A CA 1
ATOM 763 C C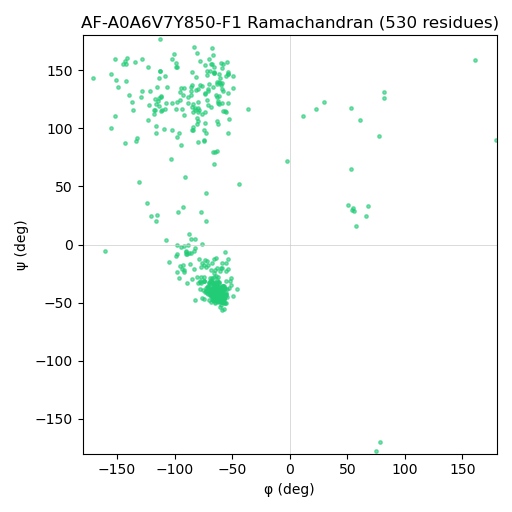 . THR A 1 91 ? 5.853 -5.374 -27.831 1.00 87.75 91 THR A C 1
ATOM 765 O O . THR A 1 91 ? 6.780 -5.319 -27.022 1.00 87.75 91 THR A O 1
ATOM 768 N N . LYS A 1 92 ? 4.768 -4.602 -27.703 1.00 86.00 92 LYS A N 1
ATOM 769 C CA . LYS A 1 92 ? 4.600 -3.620 -26.627 1.00 86.00 92 LYS A CA 1
ATOM 770 C C . LYS A 1 92 ? 4.550 -4.323 -25.270 1.00 86.00 92 LYS A C 1
ATOM 772 O O . LYS A 1 92 ? 5.237 -3.895 -24.341 1.00 86.00 92 LYS A O 1
ATOM 777 N N . ASP A 1 93 ? 3.779 -5.394 -25.171 1.00 82.50 93 ASP A N 1
ATOM 778 C CA . ASP A 1 93 ? 3.574 -6.143 -23.941 1.00 82.50 93 ASP A CA 1
ATOM 779 C C . ASP A 1 93 ? 4.828 -6.928 -23.576 1.00 82.50 93 ASP A C 1
ATOM 781 O O . ASP A 1 93 ? 5.260 -6.855 -22.425 1.00 82.50 93 ASP A O 1
ATOM 785 N N . ARG A 1 94 ? 5.504 -7.552 -24.553 1.00 89.88 94 ARG A N 1
ATOM 786 C CA . ARG A 1 94 ? 6.820 -8.180 -24.336 1.00 89.88 94 ARG A CA 1
ATOM 787 C C . ARG A 1 94 ? 7.853 -7.176 -23.816 1.00 89.88 94 ARG A C 1
ATOM 789 O O . ARG A 1 94 ? 8.516 -7.435 -22.809 1.00 89.88 94 ARG A O 1
ATOM 796 N N . PHE A 1 95 ? 7.932 -5.980 -24.408 1.00 92.88 95 PHE A N 1
ATOM 797 C CA . PHE A 1 95 ? 8.811 -4.903 -23.931 1.00 92.88 95 PHE A CA 1
ATOM 798 C C . PHE A 1 95 ? 8.493 -4.480 -22.486 1.00 92.88 95 PHE A C 1
ATOM 800 O O . PHE A 1 95 ? 9.399 -4.333 -21.656 1.00 92.88 95 PHE A O 1
ATOM 807 N N . PHE A 1 96 ? 7.214 -4.273 -22.155 1.00 89.25 96 PHE A N 1
ATOM 808 C CA . PHE A 1 96 ? 6.825 -3.887 -20.798 1.00 89.25 96 PHE A CA 1
ATOM 809 C C . PHE A 1 96 ? 7.010 -5.018 -19.783 1.00 89.25 96 PHE A C 1
ATOM 811 O O . PHE A 1 96 ? 7.368 -4.721 -18.639 1.00 89.25 96 PHE A O 1
ATOM 818 N N . TYR A 1 97 ? 6.848 -6.277 -20.192 1.00 87.69 97 TYR A N 1
ATOM 819 C CA . TYR A 1 97 ? 7.127 -7.446 -19.365 1.00 87.69 97 TYR A CA 1
ATOM 820 C C . TYR A 1 97 ? 8.620 -7.546 -19.028 1.00 87.69 97 TYR A C 1
ATOM 822 O O . TYR A 1 97 ? 8.972 -7.562 -17.850 1.00 87.69 97 TYR A O 1
ATOM 830 N N . LEU A 1 98 ? 9.519 -7.455 -20.016 1.00 93.00 98 LEU A N 1
ATOM 831 C CA . LEU A 1 98 ? 10.973 -7.417 -19.777 1.00 93.00 98 LEU A CA 1
ATOM 832 C C . LEU A 1 98 ? 11.366 -6.279 -18.824 1.00 93.00 98 LEU A C 1
ATOM 834 O O . LEU A 1 98 ? 12.150 -6.456 -17.890 1.00 93.00 98 LEU A O 1
ATOM 838 N N . ARG A 1 99 ? 10.767 -5.098 -19.001 1.00 92.81 99 ARG A N 1
ATOM 839 C CA . ARG A 1 99 ? 10.994 -3.968 -18.096 1.00 92.81 99 ARG A CA 1
ATOM 840 C C . ARG A 1 99 ? 10.461 -4.226 -16.685 1.00 92.81 99 ARG A C 1
ATOM 842 O O . ARG A 1 99 ? 11.040 -3.733 -15.713 1.00 92.81 99 ARG A O 1
ATOM 849 N N . PHE A 1 100 ? 9.345 -4.938 -16.553 1.00 88.94 100 PHE A N 1
ATOM 850 C CA . PHE A 1 100 ? 8.823 -5.376 -15.262 1.00 88.94 100 PHE A CA 1
ATOM 851 C C . PHE A 1 100 ? 9.806 -6.329 -14.570 1.00 88.94 100 PHE A C 1
ATOM 853 O O . PHE A 1 100 ? 10.125 -6.088 -13.402 1.00 88.94 100 PHE A O 1
ATOM 860 N N . LEU A 1 101 ? 10.353 -7.316 -15.289 1.00 90.69 101 LEU A N 1
ATOM 861 C CA . LEU A 1 101 ? 11.368 -8.237 -14.765 1.00 90.69 101 LEU A CA 1
ATOM 862 C C . LEU A 1 101 ? 12.598 -7.481 -14.248 1.00 90.69 101 LEU A C 1
ATOM 864 O O . LEU A 1 101 ? 12.969 -7.635 -13.085 1.00 90.69 101 LEU A O 1
ATOM 868 N N . TYR A 1 102 ? 13.141 -6.555 -15.043 1.00 93.75 102 TYR A N 1
ATOM 869 C CA . TYR A 1 102 ? 14.262 -5.709 -14.624 1.00 93.75 102 TYR A CA 1
ATOM 870 C C . TYR A 1 102 ? 13.963 -4.907 -13.345 1.00 93.75 102 TYR A C 1
ATOM 872 O O . TYR A 1 102 ? 14.769 -4.847 -12.415 1.00 93.75 102 TYR A O 1
ATOM 880 N N . LYS A 1 103 ? 12.780 -4.280 -13.260 1.00 90.12 103 LYS A N 1
ATOM 881 C CA . LYS A 1 103 ? 12.381 -3.522 -12.060 1.00 90.12 103 LYS A CA 1
ATOM 882 C C . LYS A 1 103 ? 12.251 -4.425 -10.835 1.00 90.12 103 LYS A C 1
ATOM 884 O O . LYS A 1 103 ? 12.610 -4.001 -9.735 1.00 90.12 103 LYS A O 1
ATOM 889 N N . ARG A 1 104 ? 11.729 -5.640 -11.018 1.00 87.50 104 A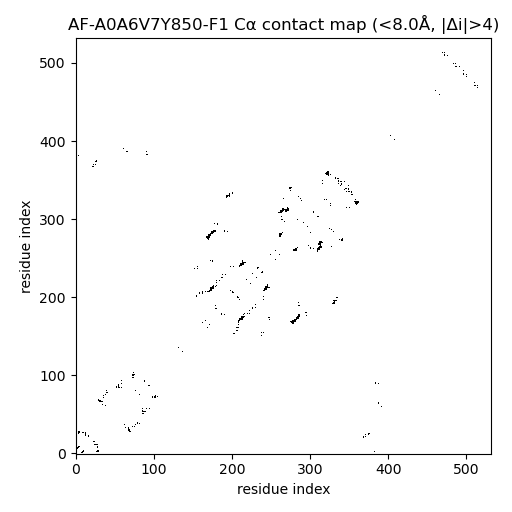RG A N 1
ATOM 890 C CA . ARG A 1 104 ? 11.588 -6.661 -9.974 1.00 87.50 104 ARG A CA 1
ATOM 891 C C . ARG A 1 104 ? 12.958 -7.081 -9.441 1.00 87.50 104 ARG A C 1
ATOM 893 O O . ARG A 1 104 ? 13.150 -7.063 -8.228 1.00 87.50 104 ARG A O 1
ATOM 900 N N . GLU A 1 105 ? 13.910 -7.373 -10.324 1.00 90.81 105 GLU A N 1
ATOM 901 C CA . GLU A 1 105 ? 15.299 -7.684 -9.961 1.00 90.81 105 GLU A CA 1
ATOM 902 C C . GLU A 1 105 ? 15.955 -6.524 -9.216 1.00 90.81 105 GLU A C 1
ATOM 904 O O . GLU A 1 105 ? 16.414 -6.697 -8.091 1.00 90.81 105 GLU A O 1
ATOM 909 N N . LYS A 1 106 ? 15.906 -5.307 -9.774 1.00 91.12 106 LYS A N 1
ATOM 910 C CA . LYS A 1 106 ? 16.537 -4.143 -9.142 1.00 91.12 106 LYS A CA 1
ATOM 911 C C . LYS A 1 106 ? 15.964 -3.855 -7.758 1.00 91.12 106 LYS A C 1
ATOM 913 O O . LYS A 1 106 ? 16.704 -3.458 -6.860 1.00 91.12 106 LYS A O 1
ATOM 918 N N . LYS A 1 107 ? 14.657 -4.064 -7.569 1.00 88.19 107 LYS A N 1
ATOM 919 C CA . LYS A 1 107 ? 14.017 -3.957 -6.256 1.00 88.19 107 LYS A CA 1
ATOM 920 C C . LYS A 1 107 ? 14.598 -4.979 -5.274 1.00 88.19 107 LYS A C 1
ATOM 922 O O . LYS A 1 107 ? 14.998 -4.566 -4.190 1.00 88.19 107 LYS A O 1
ATOM 927 N N . ARG A 1 108 ? 14.714 -6.253 -5.669 1.00 88.56 108 ARG A N 1
ATOM 928 C CA . ARG A 1 108 ? 15.331 -7.309 -4.846 1.00 88.56 108 ARG A CA 1
ATOM 929 C C . ARG A 1 108 ? 16.783 -6.979 -4.496 1.00 88.56 108 ARG A C 1
ATOM 931 O O . ARG A 1 108 ? 17.154 -7.059 -3.332 1.00 88.56 108 ARG A O 1
ATOM 938 N N . THR A 1 109 ? 17.591 -6.549 -5.465 1.00 91.12 109 THR A N 1
ATOM 939 C CA . THR A 1 109 ? 18.989 -6.157 -5.223 1.00 91.12 109 THR A CA 1
ATOM 940 C C . THR A 1 109 ? 19.077 -4.978 -4.258 1.00 91.12 109 THR A C 1
ATOM 942 O O . THR A 1 109 ? 19.870 -5.001 -3.327 1.00 91.12 109 THR A O 1
ATOM 945 N N . ASN A 1 110 ? 18.229 -3.959 -4.422 1.00 91.31 110 ASN A N 1
ATOM 946 C CA . ASN A 1 110 ? 18.199 -2.816 -3.509 1.00 91.31 110 ASN A CA 1
ATOM 947 C C . ASN A 1 110 ? 17.740 -3.206 -2.093 1.00 91.31 110 ASN A C 1
ATOM 949 O O . ASN A 1 110 ? 18.197 -2.604 -1.126 1.00 91.31 110 ASN A O 1
ATOM 953 N N . GLU A 1 111 ? 16.823 -4.167 -1.955 1.00 87.50 111 GLU A N 1
ATOM 954 C CA . GLU A 1 111 ? 16.406 -4.710 -0.656 1.00 87.50 111 GLU A CA 1
ATOM 955 C C . GLU A 1 111 ? 17.556 -5.464 0.023 1.00 87.50 111 GLU A C 1
ATOM 957 O O . GLU A 1 111 ? 17.833 -5.182 1.186 1.00 87.50 111 GLU A O 1
ATOM 962 N N . LYS A 1 112 ? 18.293 -6.306 -0.716 1.00 91.88 112 LYS A N 1
ATOM 963 C CA . LYS A 1 112 ? 19.509 -6.975 -0.220 1.00 91.88 112 LYS A CA 1
ATOM 964 C C . LYS A 1 112 ? 20.576 -5.978 0.227 1.00 91.88 112 LYS A C 1
ATOM 966 O O . LYS A 1 112 ? 21.013 -6.041 1.367 1.00 91.88 112 LYS A O 1
ATOM 971 N N . ILE A 1 113 ? 20.895 -4.987 -0.609 1.00 92.69 113 ILE A N 1
ATOM 972 C CA . ILE A 1 113 ? 21.851 -3.922 -0.262 1.00 92.69 113 ILE A CA 1
ATOM 973 C C . ILE A 1 113 ? 21.407 -3.196 1.014 1.00 92.69 113 ILE A C 1
ATOM 975 O O . ILE A 1 113 ? 22.228 -2.914 1.880 1.00 92.69 113 ILE A O 1
ATOM 979 N N . LYS A 1 114 ? 20.111 -2.887 1.166 1.00 89.56 114 LYS A N 1
ATOM 980 C CA . LYS A 1 114 ? 19.588 -2.253 2.389 1.00 89.56 114 LYS A CA 1
ATOM 981 C C . LYS A 1 114 ? 19.744 -3.147 3.616 1.00 89.56 114 LYS A C 1
ATOM 983 O O . LYS A 1 114 ? 20.040 -2.625 4.689 1.00 89.56 114 LYS A O 1
ATOM 988 N N . GLU A 1 115 ? 19.519 -4.448 3.470 1.00 87.88 115 GLU A N 1
ATOM 989 C CA . GLU A 1 115 ? 19.692 -5.425 4.542 1.00 87.88 115 GLU A CA 1
ATOM 990 C C . GLU A 1 115 ? 21.167 -5.566 4.937 1.00 87.88 115 GLU A C 1
ATOM 992 O O . GLU A 1 115 ? 21.485 -5.449 6.116 1.00 87.88 115 GLU A O 1
ATOM 997 N N . GLU A 1 116 ? 22.070 -5.713 3.967 1.00 90.44 116 GLU A N 1
ATOM 998 C CA . GLU A 1 116 ? 23.526 -5.746 4.163 1.00 90.44 116 GLU A CA 1
ATOM 999 C C . GLU A 1 116 ? 24.023 -4.454 4.815 1.00 90.44 116 GLU A C 1
ATOM 1001 O O . GLU A 1 116 ? 24.699 -4.495 5.833 1.00 90.44 116 GLU A O 1
ATOM 1006 N N . THR A 1 117 ? 23.580 -3.290 4.334 1.00 88.94 117 THR A N 1
ATOM 1007 C CA . THR A 1 117 ? 23.901 -1.989 4.948 1.00 88.94 117 THR A CA 1
ATOM 1008 C C . THR A 1 117 ? 23.352 -1.878 6.377 1.00 88.94 117 THR A C 1
ATOM 1010 O O . THR A 1 117 ? 23.872 -1.119 7.193 1.00 88.94 117 THR A O 1
ATOM 1013 N N . ARG A 1 118 ? 22.258 -2.578 6.708 1.00 83.88 118 ARG A N 1
ATOM 1014 C CA . ARG A 1 118 ? 21.740 -2.642 8.084 1.00 83.88 118 ARG A CA 1
ATOM 1015 C C . ARG A 1 118 ? 22.597 -3.564 8.952 1.00 83.88 118 ARG A C 1
ATOM 1017 O O . ARG A 1 118 ? 22.815 -3.218 10.106 1.00 83.88 118 ARG A O 1
ATOM 1024 N N . LYS A 1 119 ? 23.072 -4.689 8.407 1.00 88.38 119 LYS A N 1
ATOM 1025 C CA . LYS A 1 119 ? 23.989 -5.624 9.080 1.00 88.38 119 LYS A CA 1
ATOM 1026 C C . LYS A 1 119 ? 25.343 -4.972 9.351 1.00 88.38 119 LYS A C 1
ATOM 1028 O O . LYS A 1 119 ? 25.737 -4.930 10.504 1.00 88.38 119 LYS A O 1
ATOM 1033 N N . LEU A 1 120 ? 25.951 -4.335 8.349 1.00 87.88 120 LEU A N 1
ATOM 1034 C CA . LEU A 1 120 ? 27.202 -3.584 8.502 1.00 87.88 120 LEU A CA 1
ATOM 1035 C C . LEU A 1 120 ? 27.075 -2.482 9.558 1.00 87.88 120 LEU A C 1
ATOM 1037 O O . LEU A 1 120 ? 27.888 -2.412 10.464 1.00 87.88 120 LEU A O 1
ATOM 1041 N N . ARG A 1 121 ? 25.997 -1.682 9.534 1.00 83.06 121 ARG A N 1
ATOM 1042 C CA . ARG A 1 121 ? 25.751 -0.680 10.592 1.00 83.06 121 ARG A CA 1
ATOM 1043 C C . ARG A 1 121 ? 25.572 -1.295 11.980 1.00 83.06 121 ARG A C 1
ATOM 1045 O O . ARG A 1 121 ? 25.896 -0.659 12.977 1.00 83.06 121 ARG A O 1
ATOM 1052 N N . PHE A 1 122 ? 25.000 -2.493 12.058 1.00 76.75 122 PHE A N 1
ATOM 1053 C CA . PHE A 1 122 ? 24.857 -3.220 13.316 1.00 76.75 122 PHE A CA 1
ATOM 1054 C C . PHE A 1 122 ? 26.205 -3.773 13.806 1.00 76.75 122 PHE A C 1
ATOM 1056 O O . PHE A 1 122 ? 26.468 -3.727 15.003 1.00 76.75 122 PHE A O 1
ATOM 1063 N N . GLU A 1 123 ? 27.062 -4.241 12.899 1.00 82.19 123 GLU A N 1
ATOM 1064 C CA . GLU A 1 123 ? 28.434 -4.677 13.181 1.00 82.19 123 GLU A CA 1
ATOM 1065 C C . GLU A 1 123 ? 29.320 -3.501 13.609 1.00 82.19 123 GLU A C 1
ATOM 1067 O O . GLU A 1 123 ? 29.920 -3.577 14.673 1.00 82.19 123 GLU A O 1
ATOM 1072 N N . GLU A 1 124 ? 29.297 -2.372 12.894 1.00 83.31 124 GLU A N 1
ATOM 1073 C CA . GLU A 1 124 ? 29.969 -1.123 13.294 1.00 83.31 124 GLU A CA 1
ATOM 1074 C C . GLU A 1 124 ? 29.527 -0.675 14.696 1.00 83.31 124 GLU A C 1
ATOM 1076 O O . GLU A 1 124 ? 30.346 -0.307 15.536 1.00 83.31 124 GLU A O 1
ATOM 1081 N N . TYR A 1 125 ? 28.223 -0.744 14.987 1.00 75.94 125 TYR A N 1
ATOM 1082 C CA . TYR A 1 125 ? 27.691 -0.447 16.318 1.00 75.94 125 TYR A CA 1
ATOM 1083 C C . TYR A 1 125 ? 28.157 -1.454 17.384 1.00 75.94 125 TYR A C 1
ATOM 1085 O O . TYR A 1 125 ? 28.316 -1.089 18.548 1.00 75.94 125 TYR A O 1
ATOM 1093 N N . LYS A 1 126 ? 28.373 -2.721 17.010 1.00 74.06 126 LYS A N 1
ATOM 1094 C CA . LYS A 1 126 ? 28.903 -3.764 17.896 1.00 74.06 126 LYS A CA 1
ATOM 1095 C C . LYS A 1 126 ? 30.393 -3.553 18.179 1.00 74.06 126 LYS A C 1
ATOM 1097 O O . LYS A 1 126 ? 30.790 -3.728 19.323 1.00 74.06 126 LYS A O 1
ATOM 1102 N N . GLU A 1 127 ? 31.181 -3.155 17.183 1.00 72.00 127 GLU A N 1
ATOM 1103 C CA . GLU A 1 127 ? 32.610 -2.836 17.327 1.00 72.00 127 GLU A CA 1
ATOM 1104 C C . GLU A 1 127 ? 32.851 -1.549 18.127 1.00 72.00 127 GLU A C 1
ATOM 1106 O O . GLU A 1 127 ? 33.815 -1.461 18.879 1.00 72.00 127 GLU A O 1
ATOM 1111 N N . GLN A 1 128 ? 31.952 -0.563 18.019 1.00 72.62 128 GLN A N 1
ATOM 1112 C CA . GLN A 1 128 ? 31.993 0.663 18.830 1.00 72.62 128 GLN A CA 1
ATOM 1113 C C . GLN A 1 128 ? 31.617 0.436 20.304 1.00 72.62 128 GLN A C 1
ATOM 1115 O O . GLN A 1 128 ? 31.842 1.318 21.135 1.00 72.62 128 GLN A O 1
ATOM 1120 N N . LYS A 1 129 ? 31.036 -0.717 20.656 1.00 67.00 129 LYS A N 1
ATOM 1121 C CA . LYS A 1 129 ? 30.800 -1.093 22.054 1.00 67.00 129 LYS A CA 1
ATOM 1122 C C . LYS A 1 129 ? 32.050 -1.743 22.640 1.00 67.00 129 LYS A C 1
ATOM 1124 O O . LYS A 1 129 ? 32.657 -2.605 22.016 1.00 67.00 129 LYS A O 1
ATOM 1129 N N . LEU A 1 130 ? 32.384 -1.370 23.878 1.00 62.34 130 LEU A N 1
ATOM 1130 C CA . LEU A 1 130 ? 33.384 -2.068 24.695 1.00 62.34 130 LEU A CA 1
ATOM 1131 C C . LEU A 1 130 ? 33.104 -3.584 24.702 1.00 62.34 130 LEU A C 1
ATOM 1133 O O . LEU A 1 130 ? 31.932 -3.973 24.675 1.00 62.34 130 LEU A O 1
ATOM 1137 N N . PRO A 1 131 ? 34.137 -4.445 24.738 1.00 61.53 131 PRO A N 1
ATOM 1138 C CA . PRO A 1 131 ? 33.955 -5.890 24.760 1.00 61.53 131 PRO A CA 1
ATOM 1139 C C . PRO A 1 131 ? 33.194 -6.302 26.026 1.00 61.53 131 PRO A C 1
ATOM 1141 O O . PRO A 1 131 ? 33.740 -6.330 27.122 1.00 61.53 131 PRO A O 1
ATOM 1144 N N . ILE A 1 132 ? 31.910 -6.605 25.855 1.00 61.56 132 ILE A N 1
ATOM 1145 C CA . ILE A 1 132 ? 31.024 -7.144 26.890 1.00 61.56 132 ILE A CA 1
ATOM 1146 C C . ILE A 1 132 ? 31.417 -8.615 27.121 1.00 61.56 132 ILE A C 1
ATOM 1148 O O . ILE A 1 132 ? 31.515 -9.367 26.143 1.00 61.56 132 ILE A O 1
ATOM 1152 N N . ASN A 1 133 ? 31.632 -9.037 28.375 1.00 75.50 133 ASN A N 1
ATOM 1153 C CA . ASN A 1 133 ? 31.965 -10.428 28.747 1.00 75.50 133 ASN A CA 1
ATOM 1154 C C . ASN A 1 133 ? 30.909 -11.408 28.169 1.00 75.50 133 ASN A C 1
ATOM 1156 O O . ASN A 1 133 ? 29.733 -11.067 28.063 1.00 75.50 133 ASN A O 1
ATOM 1160 N N . LYS A 1 134 ? 31.287 -12.640 27.787 1.00 67.69 134 LYS A N 1
ATOM 1161 C CA . LYS A 1 134 ? 30.354 -13.701 27.342 1.00 67.69 134 LYS A CA 1
ATOM 1162 C C . LYS A 1 134 ? 29.190 -13.934 28.321 1.00 67.69 134 LYS A C 1
ATOM 1164 O O . LYS A 1 134 ? 28.074 -14.203 27.873 1.00 67.69 134 LYS A O 1
ATOM 1169 N N . GLU A 1 135 ? 29.424 -13.802 29.626 1.00 65.44 135 GLU A N 1
ATOM 1170 C CA . GLU A 1 135 ? 28.372 -13.871 30.651 1.00 65.44 135 GLU A CA 1
ATOM 1171 C C . GLU A 1 135 ? 27.404 -12.688 30.537 1.00 65.44 135 GLU A C 1
ATOM 1173 O O . GLU A 1 135 ? 26.196 -12.887 30.441 1.00 65.44 135 GLU A O 1
ATOM 1178 N N . GLU A 1 136 ? 27.916 -11.462 30.423 1.00 63.81 136 GLU A N 1
ATOM 1179 C CA . GLU A 1 136 ? 27.100 -10.264 30.204 1.00 63.81 136 GLU A CA 1
ATOM 1180 C C . GLU A 1 136 ? 26.347 -10.305 28.862 1.00 63.81 136 GLU A C 1
ATOM 1182 O O . GLU A 1 136 ? 25.195 -9.887 28.794 1.00 63.81 136 GLU A O 1
ATOM 1187 N N . GLN A 1 137 ? 26.930 -10.858 27.792 1.00 64.56 137 GLN A N 1
ATOM 1188 C CA . GLN A 1 137 ? 26.236 -11.055 26.510 1.00 64.56 137 GLN A CA 1
ATOM 1189 C C . GLN A 1 137 ? 25.082 -12.054 26.637 1.00 64.56 137 GLN A C 1
ATOM 1191 O O . GLN A 1 137 ? 24.000 -11.817 26.093 1.00 64.56 137 GLN A O 1
ATOM 1196 N N . SER A 1 138 ? 25.292 -13.145 27.376 1.00 63.56 138 SER A N 1
ATOM 1197 C CA . SER A 1 138 ? 24.258 -14.143 27.662 1.00 63.56 138 SER A CA 1
ATOM 1198 C C . SER A 1 138 ? 23.139 -13.542 28.516 1.00 63.56 138 SER A C 1
ATOM 1200 O O . SER A 1 138 ? 21.963 -13.729 28.206 1.00 63.56 138 SER A O 1
ATOM 1202 N N . LEU A 1 139 ? 23.489 -12.728 29.518 1.00 67.75 139 LEU A N 1
ATOM 1203 C CA . LEU A 1 139 ? 22.542 -11.963 30.331 1.00 67.75 139 LEU A CA 1
ATOM 1204 C C . LEU A 1 139 ? 21.771 -10.930 29.499 1.00 67.75 139 LEU A C 1
ATOM 1206 O O . LEU A 1 139 ? 20.566 -10.788 29.682 1.00 67.75 139 LEU A O 1
ATOM 1210 N N . ILE A 1 140 ? 22.410 -10.247 28.544 1.00 68.50 140 ILE A N 1
ATOM 1211 C CA . ILE A 1 140 ? 21.743 -9.317 27.618 1.00 68.50 140 ILE A CA 1
ATOM 1212 C C . ILE A 1 140 ? 20.787 -10.062 26.685 1.00 68.50 140 ILE A C 1
ATOM 1214 O O . ILE A 1 140 ? 19.679 -9.586 26.459 1.00 68.50 140 ILE A O 1
ATOM 1218 N N . TYR A 1 141 ? 21.173 -11.221 26.147 1.00 66.62 141 TYR A N 1
ATOM 1219 C CA . TYR A 1 141 ? 20.292 -12.028 25.300 1.00 66.62 141 TYR A CA 1
ATOM 1220 C C . TYR A 1 141 ? 19.081 -12.550 26.083 1.00 66.62 141 TYR A C 1
ATOM 1222 O O . TYR A 1 141 ? 17.945 -12.371 25.642 1.00 66.62 141 TYR A O 1
ATOM 1230 N N . LEU A 1 142 ? 19.304 -13.117 27.274 1.00 66.00 142 LEU A N 1
ATOM 1231 C CA . LEU A 1 142 ? 18.240 -13.545 28.186 1.00 66.00 142 LEU A CA 1
ATOM 1232 C C . LEU A 1 142 ? 17.327 -12.368 28.536 1.00 66.00 142 LEU A C 1
ATOM 1234 O O . LEU A 1 142 ? 16.114 -12.472 28.371 1.00 66.00 142 LEU A O 1
ATOM 1238 N N . ARG A 1 143 ? 17.898 -11.213 28.895 1.00 69.44 143 ARG A N 1
ATOM 1239 C CA . ARG A 1 143 ? 17.158 -9.976 29.169 1.00 69.44 143 ARG A CA 1
ATOM 1240 C C . ARG A 1 143 ? 16.341 -9.517 27.966 1.00 69.44 143 ARG A C 1
ATOM 1242 O O . ARG A 1 143 ? 15.174 -9.203 28.142 1.00 69.44 143 ARG A O 1
ATOM 1249 N N . ASN A 1 144 ? 16.905 -9.499 26.762 1.00 75.00 144 ASN A N 1
ATOM 1250 C CA . ASN A 1 144 ? 16.196 -9.072 25.554 1.00 75.00 144 ASN A CA 1
ATOM 1251 C C . ASN A 1 144 ? 15.073 -10.046 25.191 1.00 75.00 144 ASN A C 1
ATOM 1253 O O . ASN A 1 144 ? 13.963 -9.610 24.918 1.00 75.00 144 ASN A O 1
ATOM 1257 N N . SER A 1 145 ? 15.317 -11.356 25.271 1.00 72.38 145 SER A N 1
ATOM 1258 C CA . SER A 1 145 ? 14.277 -12.368 25.044 1.00 72.38 145 SER A CA 1
ATOM 1259 C C . SER A 1 145 ? 13.150 -12.282 26.081 1.00 72.38 145 SER A C 1
ATOM 1261 O O . SER A 1 145 ? 11.975 -12.422 25.742 1.00 72.38 145 SER A O 1
ATOM 1263 N N . HIS A 1 146 ? 13.496 -11.979 27.336 1.00 77.25 146 HIS A N 1
ATOM 1264 C CA . HIS A 1 146 ? 12.542 -11.749 28.410 1.00 77.25 146 HIS A CA 1
ATOM 1265 C C . HIS A 1 146 ? 11.759 -10.448 28.193 1.00 77.25 146 HIS A C 1
ATOM 1267 O O . HIS A 1 146 ? 10.541 -10.449 28.333 1.00 77.25 146 HIS A O 1
ATOM 1273 N N . ILE A 1 147 ? 12.419 -9.360 27.781 1.00 78.06 147 ILE A N 1
ATOM 1274 C CA . ILE A 1 147 ? 11.773 -8.092 27.410 1.00 78.06 147 ILE A CA 1
ATOM 1275 C C . ILE A 1 147 ? 10.812 -8.307 26.238 1.00 78.06 147 ILE A C 1
ATOM 1277 O O . ILE A 1 147 ? 9.666 -7.884 26.330 1.00 78.06 147 ILE A O 1
ATOM 1281 N N . ASP A 1 148 ? 11.223 -9.012 25.185 1.00 79.06 148 ASP A N 1
ATOM 1282 C CA . ASP A 1 148 ? 10.366 -9.330 24.039 1.00 79.06 148 ASP A CA 1
ATOM 1283 C C . ASP A 1 148 ? 9.138 -10.149 24.467 1.00 79.06 148 ASP A C 1
ATOM 1285 O O . ASP A 1 148 ? 8.023 -9.915 23.995 1.00 79.06 148 ASP A O 1
ATOM 1289 N N . LEU A 1 149 ? 9.317 -11.119 25.371 1.00 79.38 149 LEU A N 1
ATOM 1290 C CA . LEU A 1 149 ? 8.217 -11.910 25.923 1.00 79.38 149 LEU A CA 1
ATOM 1291 C C . LEU A 1 149 ? 7.270 -11.045 26.765 1.00 79.38 149 LEU A C 1
ATOM 1293 O O . LEU A 1 149 ? 6.053 -11.162 26.619 1.00 79.38 149 LEU A O 1
ATOM 1297 N N . LEU A 1 150 ? 7.811 -10.179 27.624 1.00 82.25 150 LEU A N 1
ATOM 1298 C CA . LEU A 1 150 ? 7.036 -9.238 28.431 1.00 82.25 150 LEU A CA 1
ATOM 1299 C C . LEU A 1 150 ? 6.261 -8.260 27.549 1.00 82.25 150 LEU A C 1
ATOM 1301 O O . LEU A 1 150 ? 5.077 -8.054 27.790 1.00 82.25 150 LEU A O 1
ATOM 1305 N N . GLN A 1 151 ? 6.880 -7.724 26.497 1.00 82.06 151 GLN A N 1
ATOM 1306 C CA . GLN A 1 151 ? 6.216 -6.865 25.519 1.00 82.06 151 GLN A CA 1
ATOM 1307 C C . GLN A 1 151 ? 5.064 -7.604 24.840 1.00 82.06 151 GLN A C 1
ATOM 1309 O O . GLN A 1 151 ? 3.947 -7.099 24.822 1.00 82.06 151 GLN A O 1
ATOM 1314 N N . LYS A 1 152 ? 5.285 -8.836 24.362 1.00 81.62 152 LYS A N 1
ATOM 1315 C CA . LYS A 1 152 ? 4.215 -9.656 23.768 1.00 81.62 152 LYS A CA 1
ATOM 1316 C C . LYS A 1 152 ? 3.070 -9.916 24.747 1.00 81.62 152 LYS A C 1
ATOM 1318 O O . LYS A 1 152 ? 1.909 -9.813 24.354 1.00 81.62 152 LYS A O 1
ATOM 1323 N N . ARG A 1 153 ? 3.374 -10.235 26.011 1.00 81.38 153 ARG A N 1
ATOM 1324 C CA . ARG A 1 153 ? 2.365 -10.419 27.070 1.00 81.38 153 ARG A CA 1
ATOM 1325 C C . ARG A 1 153 ? 1.594 -9.130 27.336 1.00 81.38 153 ARG A C 1
ATOM 1327 O O . ARG A 1 153 ? 0.374 -9.162 27.363 1.00 81.38 153 ARG A O 1
ATOM 1334 N N . PHE A 1 154 ? 2.290 -8.005 27.461 1.00 84.50 154 PHE A N 1
ATOM 1335 C CA . PHE A 1 154 ? 1.686 -6.694 27.680 1.00 84.50 154 PHE A CA 1
ATOM 1336 C C . PHE A 1 154 ? 0.746 -6.308 26.535 1.00 84.50 154 PHE A C 1
ATOM 1338 O O . PHE A 1 154 ? -0.404 -5.953 26.768 1.00 84.50 154 PHE A O 1
ATOM 1345 N N . THR A 1 155 ? 1.192 -6.473 25.290 1.00 83.94 155 THR A N 1
ATOM 1346 C CA . THR A 1 155 ? 0.356 -6.279 24.103 1.00 83.94 155 THR A CA 1
ATOM 1347 C C . THR A 1 155 ? -0.858 -7.208 24.097 1.00 83.94 155 THR A C 1
ATOM 1349 O O . THR A 1 155 ? -1.956 -6.775 23.769 1.00 83.94 155 THR A O 1
ATOM 1352 N N . THR A 1 156 ? -0.692 -8.473 24.488 1.00 84.00 156 THR A N 1
ATOM 1353 C CA . THR A 1 156 ? -1.811 -9.428 24.577 1.00 84.00 156 THR A CA 1
ATOM 1354 C C . THR A 1 156 ? -2.825 -8.993 25.631 1.00 84.00 156 THR A C 1
ATOM 1356 O O . THR A 1 156 ? -4.019 -8.984 25.355 1.00 84.00 156 THR A O 1
ATOM 1359 N N . ASN A 1 157 ? -2.356 -8.565 26.804 1.00 87.06 157 ASN A N 1
ATOM 1360 C CA . ASN A 1 157 ? -3.214 -8.070 27.877 1.00 87.06 157 ASN A CA 1
ATOM 1361 C C . ASN A 1 157 ? -4.001 -6.832 27.438 1.00 87.06 157 ASN A C 1
ATOM 1363 O O . ASN A 1 157 ? -5.200 -6.785 27.671 1.00 87.06 157 ASN A O 1
ATOM 1367 N N . LYS A 1 158 ? -3.369 -5.883 26.733 1.00 89.88 158 LYS A N 1
ATOM 1368 C CA . LYS A 1 158 ? -4.067 -4.716 26.164 1.00 89.88 158 LYS A CA 1
ATOM 1369 C C . LYS A 1 158 ? -5.221 -5.107 25.250 1.00 89.88 158 LYS A C 1
ATOM 1371 O O . LYS A 1 158 ? -6.289 -4.515 25.317 1.00 89.88 158 LYS A O 1
ATOM 1376 N N . ILE A 1 159 ? -5.004 -6.106 24.398 1.00 89.12 159 ILE A N 1
ATOM 1377 C CA . ILE A 1 159 ? -6.045 -6.602 23.498 1.00 89.12 159 ILE A CA 1
ATOM 1378 C C . ILE A 1 159 ? -7.164 -7.266 24.298 1.00 89.12 159 ILE A C 1
ATOM 1380 O O . ILE A 1 159 ? -8.326 -6.966 24.061 1.00 89.12 159 ILE A O 1
ATOM 1384 N N . ILE A 1 160 ? -6.836 -8.123 25.268 1.00 89.19 160 ILE A N 1
ATOM 1385 C CA . ILE A 1 160 ? -7.841 -8.764 26.130 1.00 89.19 160 ILE A CA 1
ATOM 1386 C C . ILE A 1 160 ? -8.689 -7.712 26.855 1.00 89.19 160 ILE A C 1
ATOM 1388 O O . ILE A 1 160 ? -9.911 -7.826 26.854 1.00 89.19 160 ILE A O 1
ATOM 1392 N N . GLU A 1 161 ? -8.060 -6.684 27.424 1.00 91.31 161 GLU A N 1
ATOM 1393 C CA . GLU A 1 161 ? -8.762 -5.575 28.077 1.00 91.31 161 GLU A CA 1
ATOM 1394 C C . GLU A 1 161 ? -9.665 -4.817 27.102 1.00 91.31 161 GLU A C 1
ATOM 1396 O O . GLU A 1 161 ? -10.828 -4.591 27.416 1.00 91.31 161 GLU A O 1
ATOM 1401 N N . ALA A 1 162 ? -9.204 -4.535 25.880 1.00 91.19 162 ALA A N 1
ATOM 1402 C CA . ALA A 1 162 ? -10.052 -3.916 24.862 1.00 91.19 162 ALA A CA 1
ATOM 1403 C C . ALA A 1 162 ? -11.327 -4.733 24.591 1.00 91.19 162 ALA A C 1
ATOM 1405 O O . ALA A 1 162 ? -12.417 -4.170 24.539 1.00 91.19 162 ALA A O 1
ATOM 1406 N N . PHE A 1 163 ? -11.218 -6.062 24.466 1.00 91.69 163 PHE A N 1
ATOM 1407 C CA . PHE A 1 163 ? -12.383 -6.939 24.281 1.00 91.69 163 PHE A CA 1
ATOM 1408 C C . PHE A 1 163 ? -13.295 -7.007 25.518 1.00 91.69 163 PHE A C 1
ATOM 1410 O O . PHE A 1 163 ? -14.506 -7.159 25.354 1.00 91.69 163 PHE A O 1
ATOM 1417 N N . ARG A 1 164 ? -12.746 -6.897 26.736 1.00 92.25 164 ARG A N 1
ATOM 1418 C CA . ARG A 1 164 ? -13.529 -6.835 27.986 1.00 92.25 164 ARG A CA 1
ATOM 1419 C C . ARG A 1 164 ? -14.311 -5.531 28.093 1.00 92.25 164 ARG A C 1
ATOM 1421 O O . ARG A 1 164 ? -15.492 -5.560 28.414 1.00 92.25 164 ARG A O 1
ATOM 1428 N N . LEU A 1 165 ? -13.668 -4.417 27.758 1.00 92.44 165 LEU A N 1
ATOM 1429 C CA . LEU A 1 165 ? -14.220 -3.064 27.812 1.00 92.44 165 LEU A CA 1
ATOM 1430 C C . LEU A 1 165 ? -14.832 -2.645 26.466 1.00 92.44 165 LEU A C 1
ATOM 1432 O O . LEU A 1 165 ? -14.804 -1.474 26.096 1.00 92.44 165 LEU A O 1
ATOM 1436 N N . LYS A 1 166 ? -15.397 -3.594 25.705 1.00 90.19 166 LYS A N 1
ATOM 1437 C CA . LYS A 1 166 ? -15.939 -3.332 24.357 1.00 90.19 166 LYS A CA 1
ATOM 1438 C C . LYS A 1 166 ? -17.060 -2.283 24.329 1.00 90.19 166 LYS A C 1
ATOM 1440 O O . LYS A 1 166 ? -17.344 -1.737 23.273 1.00 90.19 166 LYS A O 1
ATOM 1445 N N . GLU A 1 167 ? -17.706 -2.033 25.466 1.00 92.31 167 GLU A N 1
ATOM 1446 C CA . GLU A 1 167 ? -18.754 -1.018 25.612 1.00 92.31 167 GLU A CA 1
ATOM 1447 C C . GLU A 1 167 ? -18.177 0.387 25.848 1.00 92.31 167 GLU A C 1
ATOM 1449 O O . GLU A 1 167 ? -18.848 1.378 25.577 1.00 92.31 167 GLU A O 1
ATOM 1454 N N . GLU A 1 168 ? -16.931 0.496 26.311 1.00 94.06 168 GLU A N 1
ATOM 1455 C CA . GLU A 1 168 ? -16.260 1.779 26.562 1.00 94.06 168 GLU A CA 1
ATOM 1456 C C . GLU A 1 168 ? -15.559 2.331 25.317 1.00 94.06 168 GLU A C 1
ATOM 1458 O O . GLU A 1 168 ? -15.240 3.516 25.261 1.00 94.06 168 GLU A O 1
ATOM 1463 N N . TYR A 1 169 ? -15.340 1.490 24.303 1.00 95.44 169 TYR A N 1
ATOM 1464 C CA . TYR A 1 169 ? -14.588 1.839 23.101 1.00 95.44 169 TYR A CA 1
ATOM 1465 C C . TYR A 1 169 ? -15.361 1.519 21.815 1.00 95.44 169 TYR A C 1
ATOM 1467 O O . TYR A 1 169 ? -16.294 0.713 21.823 1.00 95.44 169 TYR A O 1
ATOM 1475 N N . PRO A 1 170 ? -14.995 2.140 20.683 1.00 97.62 170 PRO A N 1
ATOM 1476 C CA . PRO A 1 170 ? -15.489 1.734 19.374 1.00 97.62 170 PRO A CA 1
ATOM 1477 C C . PRO A 1 170 ? -15.078 0.297 19.032 1.00 97.62 170 PRO A C 1
ATOM 1479 O O . PRO A 1 170 ? -13.986 -0.155 19.371 1.00 97.62 170 PRO A O 1
ATOM 1482 N N . ILE A 1 171 ? -15.933 -0.413 18.299 1.00 98.19 171 ILE A N 1
ATOM 1483 C CA . ILE A 1 171 ? -15.671 -1.764 17.793 1.00 98.19 171 ILE A CA 1
ATOM 1484 C C . ILE A 1 171 ? -15.419 -1.673 16.289 1.00 98.19 171 ILE A C 1
ATOM 1486 O O . ILE A 1 171 ? -16.162 -1.008 15.569 1.00 98.19 171 ILE A O 1
ATOM 1490 N N . ILE A 1 172 ? -14.396 -2.369 15.793 1.00 98.25 172 ILE A N 1
ATOM 1491 C CA . ILE A 1 172 ? -14.111 -2.456 14.358 1.00 98.25 172 ILE A CA 1
ATOM 1492 C C . ILE A 1 172 ? -14.467 -3.847 13.855 1.00 98.25 172 ILE A C 1
ATOM 1494 O O . ILE A 1 172 ? -13.893 -4.845 14.293 1.00 98.25 172 ILE A O 1
ATOM 1498 N N . ALA A 1 173 ? -15.363 -3.908 12.875 1.00 98.19 173 ALA A N 1
ATOM 1499 C CA . ALA A 1 173 ? -15.654 -5.121 12.127 1.00 98.19 173 ALA A CA 1
ATOM 1500 C C . ALA A 1 173 ? -15.166 -4.967 10.687 1.00 98.19 173 ALA A C 1
ATOM 1502 O O . ALA A 1 173 ? -15.498 -4.008 9.996 1.00 98.19 173 ALA A O 1
ATOM 1503 N N . ILE A 1 174 ? -14.379 -5.923 10.210 1.00 97.88 174 ILE A N 1
ATOM 1504 C CA . ILE A 1 174 ? -14.035 -6.024 8.799 1.00 97.88 174 ILE A CA 1
ATOM 1505 C C . ILE A 1 174 ? -14.959 -7.045 8.159 1.00 97.88 174 ILE A C 1
ATOM 1507 O O . ILE A 1 174 ? -15.016 -8.199 8.586 1.00 97.88 174 ILE A O 1
ATOM 1511 N N . ASP A 1 175 ? -15.680 -6.615 7.134 1.00 97.12 175 ASP A N 1
ATOM 1512 C CA . ASP A 1 175 ? -16.592 -7.466 6.385 1.00 97.12 175 ASP A CA 1
ATOM 1513 C C . ASP A 1 175 ? -15.819 -8.236 5.309 1.00 97.12 175 ASP A C 1
ATOM 1515 O O . ASP A 1 175 ? -15.484 -7.706 4.245 1.00 97.12 175 ASP A O 1
ATOM 1519 N N . CYS A 1 176 ? -15.474 -9.486 5.607 1.00 94.94 176 CYS A N 1
ATOM 1520 C CA . CYS A 1 176 ? -14.626 -10.323 4.766 1.00 94.94 176 CYS A CA 1
ATOM 1521 C C . CYS A 1 176 ? -15.391 -11.107 3.690 1.00 94.94 176 CYS A C 1
ATOM 1523 O O . CYS A 1 176 ? -14.767 -11.914 2.992 1.00 94.94 176 CYS A O 1
ATOM 1525 N N . ARG A 1 177 ? -16.691 -10.839 3.483 1.00 93.44 177 ARG A N 1
ATOM 1526 C CA . ARG A 1 177 ? -17.535 -11.614 2.557 1.00 93.44 177 ARG A CA 1
ATOM 1527 C C . ARG A 1 177 ? -16.986 -11.678 1.128 1.00 93.44 177 ARG A C 1
ATOM 1529 O O . ARG A 1 177 ? -17.127 -12.697 0.467 1.00 93.44 177 ARG A O 1
ATOM 1536 N N . TRP A 1 178 ? -16.286 -10.639 0.663 1.00 91.25 178 TRP A N 1
ATOM 1537 C CA . TRP A 1 178 ? -15.730 -10.582 -0.698 1.00 91.25 178 TRP A CA 1
ATOM 1538 C C . TRP A 1 178 ? -14.298 -11.096 -0.837 1.00 91.25 178 TRP A C 1
ATOM 1540 O O . TRP A 1 178 ? -13.767 -11.083 -1.946 1.00 91.25 178 TRP A O 1
ATOM 1550 N N . LEU A 1 179 ? -13.622 -11.527 0.237 1.00 90.44 179 LEU A N 1
ATOM 1551 C CA . LEU A 1 179 ? -12.211 -11.933 0.132 1.00 90.44 179 LEU A CA 1
ATOM 1552 C C . LEU A 1 179 ? -12.006 -13.019 -0.933 1.00 90.44 179 LEU A C 1
ATOM 1554 O O . LEU A 1 179 ? -11.081 -12.921 -1.735 1.00 90.44 179 LEU A O 1
ATOM 1558 N N . HIS A 1 180 ? -12.906 -13.999 -0.993 1.00 87.81 180 HIS A N 1
ATOM 1559 C CA . HIS A 1 180 ? -12.849 -15.102 -1.952 1.00 87.81 180 HIS A CA 1
ATOM 1560 C C . HIS A 1 180 ? -13.096 -14.693 -3.417 1.00 87.81 180 HIS A C 1
ATOM 1562 O O . HIS A 1 180 ? -12.651 -15.408 -4.312 1.00 87.81 180 HIS A O 1
ATOM 1568 N N . LEU A 1 181 ? -13.753 -13.549 -3.647 1.00 89.25 181 LEU A N 1
ATOM 1569 C CA . LEU A 1 181 ? -14.107 -13.008 -4.969 1.00 89.25 181 LEU A CA 1
ATOM 1570 C C . LEU A 1 181 ? -13.024 -12.092 -5.558 1.00 89.25 181 LEU A C 1
ATOM 1572 O O . LEU A 1 181 ? -13.128 -11.638 -6.695 1.00 89.25 181 LEU A O 1
ATOM 1576 N N . HIS A 1 182 ? -11.974 -11.780 -4.795 1.00 87.31 182 HIS A N 1
ATOM 1577 C CA . HIS A 1 182 ? -10.861 -11.004 -5.331 1.00 87.31 182 HIS A CA 1
ATOM 1578 C C . HIS A 1 182 ? -10.026 -11.845 -6.306 1.00 87.31 182 HIS A C 1
ATOM 1580 O O . HIS A 1 182 ? -9.746 -13.025 -6.074 1.00 87.31 182 HIS A O 1
ATOM 1586 N N . SER A 1 183 ? -9.484 -11.196 -7.337 1.00 87.12 183 SER A N 1
ATOM 1587 C CA . SER A 1 183 ? -8.370 -11.748 -8.111 1.00 87.12 183 SER A CA 1
ATOM 1588 C C . SER A 1 183 ? -7.189 -12.113 -7.200 1.00 87.12 183 SER A C 1
ATOM 1590 O O . SER A 1 183 ? -7.009 -11.534 -6.130 1.00 87.12 183 SER A O 1
ATOM 1592 N N . GLU A 1 184 ? -6.300 -13.018 -7.623 1.00 84.81 184 GLU A N 1
ATOM 1593 C CA . GLU A 1 184 ? -5.137 -13.417 -6.807 1.00 84.81 184 GLU A CA 1
ATOM 1594 C C . GLU A 1 184 ? -4.292 -12.203 -6.371 1.00 84.81 184 GLU A C 1
ATOM 1596 O O . GLU A 1 184 ? -3.812 -12.108 -5.236 1.00 84.81 184 GLU A O 1
ATOM 1601 N N . ARG A 1 185 ? -4.149 -11.220 -7.267 1.00 84.44 185 ARG A N 1
ATOM 1602 C CA . ARG A 1 185 ? -3.486 -9.949 -6.971 1.00 84.44 185 ARG A CA 1
ATOM 1603 C C . ARG A 1 185 ? -4.269 -9.122 -5.948 1.00 84.44 185 ARG A C 1
ATOM 1605 O O . ARG A 1 185 ? -3.640 -8.593 -5.027 1.00 84.44 185 ARG A O 1
ATOM 1612 N N . GLY A 1 186 ? -5.581 -8.980 -6.136 1.00 87.88 186 GLY A N 1
ATOM 1613 C CA . GLY A 1 186 ? -6.480 -8.261 -5.234 1.00 87.88 186 GLY A CA 1
ATOM 1614 C C . GLY A 1 186 ? -6.461 -8.856 -3.832 1.00 87.88 186 GLY A C 1
ATOM 1615 O O . GLY A 1 186 ? -6.163 -8.150 -2.873 1.00 87.88 186 GLY A O 1
ATOM 1616 N N . LEU A 1 187 ? -6.615 -10.177 -3.730 1.00 89.25 187 LEU A N 1
ATOM 1617 C CA . LEU A 1 187 ? -6.587 -10.942 -2.486 1.00 89.25 187 LEU A CA 1
ATOM 1618 C C . LEU A 1 187 ? -5.261 -10.756 -1.743 1.00 89.25 187 LEU A C 1
ATOM 1620 O O . LEU A 1 187 ? -5.238 -10.432 -0.557 1.00 89.25 187 LEU A O 1
ATOM 1624 N N . ASN A 1 188 ? -4.130 -10.868 -2.449 1.00 88.50 188 ASN A N 1
ATOM 1625 C CA . ASN A 1 188 ? -2.815 -10.598 -1.866 1.00 88.50 188 ASN A CA 1
ATOM 1626 C C . ASN A 1 188 ? -2.703 -9.171 -1.300 1.00 88.50 188 ASN A C 1
ATOM 1628 O O . ASN A 1 188 ? -2.002 -8.950 -0.311 1.00 88.50 188 ASN A O 1
ATOM 1632 N N . LEU A 1 189 ? -3.334 -8.186 -1.942 1.00 89.94 189 LEU A N 1
ATOM 1633 C CA . LEU A 1 189 ? -3.314 -6.805 -1.477 1.00 89.94 189 LEU A CA 1
ATOM 1634 C C . LEU A 1 189 ? -4.275 -6.588 -0.299 1.00 89.94 189 LEU A C 1
ATOM 1636 O O . LEU A 1 189 ? -3.893 -5.893 0.641 1.00 89.94 189 LEU A O 1
ATOM 1640 N N . ALA A 1 190 ? -5.451 -7.218 -0.318 1.00 91.50 190 ALA A N 1
ATOM 1641 C CA . ALA A 1 190 ? -6.426 -7.214 0.771 1.00 91.50 190 ALA A CA 1
ATOM 1642 C C . ALA A 1 190 ? -5.835 -7.822 2.044 1.00 91.50 190 ALA A C 1
ATOM 1644 O O . ALA A 1 190 ? -5.732 -7.134 3.058 1.00 91.50 190 ALA A O 1
ATOM 1645 N N . CYS A 1 191 ? -5.298 -9.044 1.977 1.00 90.69 191 CYS A N 1
ATOM 1646 C CA . CYS A 1 191 ? -4.634 -9.683 3.117 1.00 90.69 191 CYS A CA 1
ATOM 1647 C C . CYS A 1 191 ? -3.455 -8.853 3.648 1.00 90.69 191 CYS A C 1
ATOM 1649 O O . CYS A 1 191 ? -3.224 -8.782 4.855 1.00 90.69 191 CYS A O 1
ATOM 1651 N N . LYS A 1 192 ? -2.719 -8.171 2.763 1.00 90.75 192 LYS A N 1
ATOM 1652 C CA . LYS A 1 192 ? -1.644 -7.265 3.173 1.00 90.75 192 LYS A CA 1
ATOM 1653 C C . LYS A 1 192 ? -2.163 -6.031 3.923 1.00 90.75 192 LYS A C 1
ATOM 1655 O O . LYS A 1 192 ? -1.526 -5.624 4.892 1.00 90.75 192 LYS A O 1
ATOM 1660 N N . GLN A 1 193 ? -3.273 -5.431 3.492 1.00 93.00 193 GLN A N 1
ATOM 1661 C CA . GLN A 1 193 ? -3.891 -4.303 4.201 1.00 93.00 193 GLN A CA 1
ATOM 1662 C C . GLN A 1 193 ? -4.465 -4.735 5.549 1.00 93.00 193 GLN A C 1
ATOM 1664 O O . GLN A 1 193 ? -4.212 -4.064 6.542 1.00 93.00 193 GLN A O 1
ATOM 1669 N N . LEU A 1 194 ? -5.129 -5.891 5.613 1.00 93.00 194 LEU A N 1
ATOM 1670 C CA . LEU A 1 194 ? -5.598 -6.477 6.870 1.00 93.00 194 LEU A CA 1
ATOM 1671 C C . LEU A 1 194 ? -4.446 -6.710 7.858 1.00 93.00 194 LEU A C 1
ATOM 1673 O O . LEU A 1 194 ? -4.550 -6.348 9.026 1.00 93.00 194 LEU A O 1
ATOM 1677 N N . LYS A 1 195 ? -3.309 -7.244 7.390 1.00 91.00 195 LYS A N 1
ATOM 1678 C CA . LYS A 1 195 ? -2.096 -7.386 8.210 1.00 91.00 195 LYS A CA 1
ATOM 1679 C C . LYS A 1 195 ? -1.647 -6.048 8.803 1.00 91.00 195 LYS A C 1
ATOM 1681 O O . LYS A 1 195 ? -1.267 -5.999 9.971 1.00 91.00 195 LYS A O 1
ATOM 1686 N N . TYR A 1 196 ? -1.643 -4.982 8.001 1.00 92.44 196 TYR A N 1
ATOM 1687 C CA . TYR A 1 196 ? -1.281 -3.651 8.487 1.00 92.44 196 TYR A CA 1
ATOM 1688 C C . TYR A 1 196 ? -2.304 -3.104 9.472 1.00 92.44 196 TYR A C 1
ATOM 1690 O O . TYR A 1 196 ? -1.893 -2.602 10.508 1.00 92.44 196 TYR A O 1
ATOM 1698 N N . LEU A 1 197 ? -3.595 -3.262 9.190 1.00 94.62 197 LEU A N 1
ATOM 1699 C CA . LEU A 1 197 ? -4.683 -2.846 10.066 1.00 94.62 197 LEU A CA 1
ATOM 1700 C C . LEU A 1 197 ? -4.555 -3.497 11.450 1.00 94.62 197 LEU A C 1
ATOM 1702 O O . LEU A 1 197 ? -4.533 -2.798 12.458 1.00 94.62 197 LEU A O 1
ATOM 1706 N N . ILE A 1 198 ? -4.371 -4.819 11.499 1.00 92.38 198 ILE A N 1
ATOM 1707 C CA . ILE A 1 198 ? -4.208 -5.571 12.753 1.00 92.38 198 ILE A CA 1
ATOM 1708 C C . ILE A 1 198 ? -2.962 -5.109 13.512 1.00 92.38 198 ILE A C 1
ATOM 1710 O O . ILE A 1 198 ? -3.020 -4.898 14.721 1.00 92.38 198 ILE A O 1
ATOM 1714 N N . GLY A 1 199 ? -1.842 -4.930 12.805 1.00 90.94 199 GLY A N 1
ATOM 1715 C CA . GLY A 1 199 ? -0.606 -4.428 13.401 1.00 90.94 199 GLY A CA 1
ATOM 1716 C C . GLY A 1 199 ? -0.759 -3.020 13.975 1.00 90.94 199 GLY A C 1
ATOM 1717 O O . GLY A 1 199 ? -0.332 -2.782 15.096 1.00 90.94 199 GLY A O 1
ATOM 1718 N N . ARG A 1 200 ? -1.412 -2.107 13.246 1.00 93.00 200 ARG A N 1
ATOM 1719 C CA . ARG A 1 200 ? -1.630 -0.732 13.713 1.00 93.00 200 ARG A CA 1
ATOM 1720 C C . ARG A 1 200 ? -2.558 -0.667 14.909 1.00 93.00 200 ARG A C 1
ATOM 1722 O O . ARG A 1 200 ? -2.213 0.011 15.865 1.00 93.00 200 ARG A O 1
ATOM 1729 N N . ASN A 1 201 ? -3.661 -1.418 14.897 1.00 94.81 201 ASN A N 1
ATOM 1730 C CA . ASN A 1 201 ? -4.546 -1.503 16.057 1.00 94.81 201 ASN A CA 1
ATOM 1731 C C . ASN A 1 201 ? -3.784 -1.999 17.291 1.00 94.81 201 ASN A C 1
ATOM 1733 O O . ASN A 1 201 ? -3.846 -1.386 18.345 1.00 94.81 201 ASN A O 1
ATOM 1737 N N . ARG A 1 202 ? -3.007 -3.077 17.138 1.00 91.31 202 ARG A N 1
ATOM 1738 C CA . ARG A 1 202 ? -2.203 -3.667 18.215 1.00 91.31 202 ARG A CA 1
ATOM 1739 C C . ARG A 1 202 ? -1.182 -2.699 18.811 1.00 91.31 202 ARG A C 1
ATOM 1741 O O . ARG A 1 202 ? -0.914 -2.760 20.007 1.00 91.31 202 ARG A O 1
ATOM 1748 N N . ASP A 1 203 ? -0.579 -1.868 17.969 1.00 90.38 203 ASP A N 1
ATOM 1749 C CA . ASP A 1 203 ? 0.483 -0.951 18.372 1.00 90.38 203 ASP A CA 1
ATOM 1750 C C . ASP A 1 203 ? -0.077 0.350 18.999 1.00 90.38 203 ASP A C 1
ATOM 1752 O O . ASP A 1 203 ? 0.706 1.178 19.469 1.00 90.38 203 ASP A O 1
ATOM 1756 N N . ARG A 1 204 ? -1.411 0.529 19.056 1.00 92.00 204 ARG A N 1
ATOM 1757 C CA . ARG A 1 204 ? -2.057 1.629 19.792 1.00 92.00 204 ARG A CA 1
ATOM 1758 C C . ARG A 1 204 ? -1.870 1.485 21.300 1.00 92.00 204 ARG A C 1
ATOM 1760 O O . ARG A 1 204 ? -1.676 0.395 21.847 1.00 92.00 204 ARG A O 1
ATOM 1767 N N . GLU A 1 205 ? -1.951 2.618 21.993 1.00 89.25 205 GLU A N 1
ATOM 1768 C CA . GLU A 1 205 ? -1.948 2.621 23.452 1.00 89.25 205 GLU A CA 1
ATOM 1769 C C . GLU A 1 205 ? -3.163 1.868 23.995 1.00 89.25 205 GLU A C 1
ATOM 1771 O O . GLU A 1 205 ? -2.981 0.937 24.785 1.00 89.25 205 GLU A O 1
ATOM 1776 N N . ILE A 1 206 ? -4.338 2.215 23.463 1.00 91.31 206 ILE A N 1
ATOM 1777 C CA . ILE A 1 206 ? -5.628 1.577 23.703 1.00 91.31 206 ILE A CA 1
ATOM 1778 C C . ILE A 1 206 ? -6.102 0.975 22.368 1.00 91.31 206 ILE A C 1
ATOM 1780 O O . ILE A 1 206 ? -6.621 1.694 21.513 1.00 91.31 206 ILE A O 1
ATOM 1784 N N . PRO A 1 207 ? -5.862 -0.322 22.115 1.00 94.62 207 PRO A N 1
ATOM 1785 C CA . PRO A 1 207 ? -6.394 -0.977 20.927 1.00 94.62 207 PRO A CA 1
ATOM 1786 C C . PRO A 1 207 ? -7.919 -1.102 21.020 1.00 94.62 207 PRO A C 1
ATOM 1788 O O . PRO A 1 207 ? -8.474 -1.171 22.111 1.00 94.62 207 PRO A O 1
ATOM 1791 N N . TRP A 1 208 ? -8.598 -1.199 19.879 1.00 96.56 208 TRP A N 1
ATOM 1792 C CA . TRP A 1 208 ? -10.041 -1.464 19.843 1.00 96.56 208 TRP A CA 1
ATOM 1793 C C . TRP A 1 208 ? -10.345 -2.942 19.575 1.00 96.56 208 TRP A C 1
ATOM 1795 O O . TRP A 1 208 ? -9.540 -3.610 18.912 1.00 96.56 208 TRP A O 1
ATOM 1805 N N . PRO A 1 209 ? -11.495 -3.476 20.029 1.00 96.38 209 PRO A N 1
ATOM 1806 C CA . PRO A 1 209 ? -11.969 -4.789 19.605 1.00 96.38 209 PRO A CA 1
ATOM 1807 C C . PRO A 1 209 ? -12.040 -4.869 18.079 1.00 96.38 209 PRO A C 1
ATOM 1809 O O . PRO A 1 209 ? -12.728 -4.076 17.435 1.00 96.38 209 PRO A O 1
ATOM 1812 N N . LEU A 1 210 ? -11.317 -5.827 17.499 1.00 96.31 210 LEU A N 1
ATOM 1813 C CA . LEU A 1 210 ? -11.184 -5.971 16.052 1.00 96.31 210 LEU A CA 1
ATOM 1814 C C . LEU A 1 210 ? -11.648 -7.353 15.598 1.00 96.31 210 LEU A C 1
ATOM 1816 O O . LEU A 1 210 ? -11.056 -8.367 15.972 1.00 96.31 210 LEU A O 1
ATOM 1820 N N . TYR A 1 211 ? -12.661 -7.374 14.737 1.00 96.62 211 TYR A N 1
ATOM 1821 C CA . TYR A 1 211 ? -13.290 -8.580 14.214 1.00 96.62 211 TYR A CA 1
ATOM 1822 C C . TYR A 1 211 ? -13.078 -8.696 12.704 1.00 96.62 211 TYR A C 1
ATOM 1824 O O . TYR A 1 211 ? -13.260 -7.731 11.968 1.00 96.62 211 TYR A O 1
ATOM 1832 N N . LEU A 1 212 ? -12.728 -9.887 12.227 1.00 95.06 212 LEU A N 1
ATOM 1833 C CA . LEU A 1 212 ? -12.809 -10.280 10.823 1.00 95.06 212 LEU A CA 1
ATOM 1834 C C . LEU A 1 212 ? -14.057 -11.161 10.679 1.00 95.06 212 LEU A C 1
ATOM 1836 O O . LEU A 1 212 ? -14.033 -12.331 11.052 1.00 95.06 212 LEU A O 1
ATOM 1840 N N . THR A 1 213 ? -15.148 -10.554 10.217 1.00 96.75 213 THR A N 1
ATOM 1841 C CA . THR A 1 213 ? -16.507 -11.130 10.151 1.00 96.75 213 THR A CA 1
ATOM 1842 C C . THR A 1 213 ? -16.844 -11.617 8.750 1.00 96.75 213 THR A C 1
ATOM 1844 O O . THR A 1 213 ? -16.173 -11.220 7.795 1.00 96.75 213 THR A O 1
ATOM 1847 N N . ASN A 1 214 ? -17.883 -12.446 8.602 1.00 95.38 214 ASN A N 1
ATOM 1848 C CA . ASN A 1 214 ? -18.232 -13.085 7.324 1.00 95.38 214 ASN A CA 1
ATOM 1849 C C . ASN A 1 214 ? -17.016 -13.772 6.679 1.00 95.38 214 ASN A C 1
ATOM 1851 O O . ASN A 1 214 ? -16.822 -13.742 5.459 1.00 95.38 214 ASN A O 1
ATOM 1855 N N . PHE A 1 215 ? -16.124 -14.314 7.511 1.00 90.00 215 PHE A N 1
ATOM 1856 C CA . PHE A 1 215 ? -14.903 -14.933 7.038 1.00 90.00 215 PHE A CA 1
ATOM 1857 C C . PHE A 1 215 ? -15.227 -16.340 6.532 1.00 90.00 215 PHE A C 1
ATOM 1859 O O . PHE A 1 215 ? -15.470 -17.252 7.318 1.00 90.00 215 PHE A O 1
ATOM 1866 N N . ILE A 1 216 ? -15.226 -16.520 5.213 1.00 83.31 216 ILE A N 1
ATOM 1867 C CA . ILE A 1 216 ? -15.475 -17.828 4.600 1.00 83.31 216 ILE A CA 1
ATOM 1868 C C . ILE A 1 216 ? -14.210 -18.684 4.745 1.00 83.31 216 ILE A C 1
ATOM 1870 O O . ILE A 1 216 ? -13.162 -18.375 4.173 1.00 83.31 216 ILE A O 1
ATOM 1874 N N . GLU A 1 217 ? -14.310 -19.740 5.553 1.00 66.75 217 GLU A N 1
ATOM 1875 C CA . GLU A 1 217 ? -13.241 -20.721 5.801 1.00 66.75 217 GLU A CA 1
ATOM 1876 C C . GLU A 1 217 ? -13.258 -21.911 4.834 1.00 66.75 217 GLU A C 1
ATOM 1878 O O . GLU A 1 217 ? -12.323 -22.708 4.842 1.00 66.75 217 GLU A O 1
ATOM 1883 N N . GLU A 1 218 ? -14.293 -22.041 4.001 1.00 59.00 218 GLU A N 1
ATOM 1884 C CA . GLU A 1 218 ? -14.425 -23.154 3.056 1.00 59.00 218 GLU A CA 1
ATOM 1885 C C . GLU A 1 218 ? -13.185 -23.295 2.164 1.00 59.00 218 GLU A C 1
ATOM 1887 O O . GLU A 1 218 ? -12.559 -22.284 1.850 1.00 59.00 218 GLU A O 1
ATOM 1892 N N . ASN A 1 219 ? -12.882 -24.546 1.765 1.00 62.66 219 ASN A N 1
ATOM 1893 C CA . ASN A 1 219 ? -11.718 -25.100 1.035 1.00 62.66 219 ASN A CA 1
ATOM 1894 C C . ASN A 1 219 ? -11.213 -24.305 -0.194 1.00 62.66 219 ASN A C 1
ATOM 1896 O O . ASN A 1 219 ? -11.006 -24.838 -1.286 1.00 62.66 219 ASN A O 1
ATOM 1900 N N . ASN A 1 220 ? -10.957 -23.017 -0.034 1.00 72.94 220 ASN A N 1
ATOM 1901 C CA . ASN A 1 220 ? -10.487 -22.121 -1.059 1.00 72.94 220 ASN A CA 1
ATOM 1902 C C . ASN A 1 220 ? -8.970 -22.035 -0.928 1.00 72.94 220 ASN A C 1
ATOM 1904 O O . ASN A 1 220 ? -8.416 -21.260 -0.142 1.00 72.94 220 ASN A O 1
ATOM 1908 N N . SER A 1 221 ? -8.290 -22.854 -1.729 1.00 80.19 221 SER A N 1
ATOM 1909 C CA . SER A 1 221 ? -6.829 -22.939 -1.766 1.00 80.19 221 SER A CA 1
ATOM 1910 C C . SER A 1 221 ? -6.153 -21.572 -1.940 1.00 80.19 221 SER A C 1
ATOM 1912 O O . SER A 1 221 ? -5.083 -21.354 -1.368 1.00 80.19 221 SER A O 1
ATOM 1914 N N . LYS A 1 222 ? -6.799 -20.625 -2.643 1.00 81.12 222 LYS A N 1
ATOM 1915 C CA . LYS A 1 222 ? -6.296 -19.256 -2.839 1.00 81.12 222 LYS A CA 1
ATOM 1916 C C . LYS A 1 222 ? -6.299 -18.451 -1.540 1.00 81.12 222 LYS A C 1
ATOM 1918 O O . LYS A 1 222 ? -5.317 -17.769 -1.245 1.00 81.12 222 LYS A O 1
ATOM 1923 N N . ILE A 1 223 ? -7.380 -18.526 -0.758 1.00 80.94 223 ILE A N 1
ATOM 1924 C CA . ILE A 1 223 ? -7.484 -17.836 0.539 1.00 80.94 223 ILE A CA 1
ATOM 1925 C C . ILE A 1 223 ? -6.465 -18.417 1.510 1.00 80.94 223 ILE A C 1
ATOM 1927 O O . ILE A 1 223 ? -5.738 -17.662 2.151 1.00 80.94 223 ILE A O 1
ATOM 1931 N N . GLU A 1 224 ? -6.348 -19.741 1.567 1.00 80.81 224 GLU A N 1
ATOM 1932 C CA . GLU A 1 224 ? -5.391 -20.413 2.444 1.00 80.81 224 GLU A CA 1
ATOM 1933 C C . GLU A 1 224 ? -3.934 -20.091 2.084 1.00 80.81 224 GLU A C 1
ATOM 1935 O O . GLU A 1 224 ? -3.101 -19.848 2.960 1.00 80.81 224 GLU A O 1
ATOM 1940 N N . GLU A 1 225 ? -3.602 -20.002 0.796 1.00 81.81 225 GLU A N 1
ATOM 1941 C CA . GLU A 1 225 ? -2.277 -19.555 0.366 1.00 81.81 225 GLU A CA 1
ATOM 1942 C C . GLU A 1 225 ? -2.010 -18.088 0.732 1.00 81.81 225 GLU A C 1
ATOM 1944 O O . GLU A 1 225 ? -0.953 -17.762 1.289 1.00 81.81 225 GLU A O 1
ATOM 1949 N N . ALA A 1 226 ? -2.970 -17.195 0.474 1.00 81.19 226 ALA A N 1
ATOM 1950 C CA . ALA A 1 226 ? -2.853 -15.788 0.842 1.00 81.19 226 ALA A CA 1
ATOM 1951 C C . ALA A 1 226 ? -2.716 -15.614 2.363 1.00 81.19 226 ALA A C 1
ATOM 1953 O O . ALA A 1 226 ? -1.892 -14.811 2.820 1.00 81.19 226 ALA A O 1
ATOM 1954 N N . LYS A 1 227 ? -3.441 -16.423 3.148 1.00 77.62 227 LYS A N 1
ATOM 1955 C CA . LYS A 1 227 ? -3.292 -16.513 4.601 1.00 77.62 227 LYS A CA 1
ATOM 1956 C C . LYS A 1 227 ? -1.888 -16.926 4.997 1.00 77.62 227 LYS A C 1
ATOM 1958 O O . LYS A 1 227 ? -1.218 -16.160 5.683 1.00 77.62 227 LYS A O 1
ATOM 1963 N N . ARG A 1 228 ? -1.381 -18.058 4.507 1.00 79.06 228 ARG A N 1
ATOM 1964 C CA . ARG A 1 228 ? -0.009 -18.503 4.815 1.00 79.06 228 ARG A CA 1
ATOM 1965 C C . ARG A 1 228 ? 1.035 -17.423 4.519 1.00 79.06 228 ARG A C 1
ATOM 1967 O O . ARG A 1 228 ? 1.985 -17.255 5.277 1.00 79.06 228 ARG A O 1
ATOM 1974 N N . LYS A 1 229 ? 0.844 -16.655 3.446 1.00 81.19 229 LYS A N 1
ATOM 1975 C CA . LYS A 1 229 ? 1.786 -15.622 3.000 1.00 81.19 229 LYS A CA 1
ATOM 1976 C C . LYS A 1 229 ? 1.754 -14.334 3.823 1.00 81.19 229 LYS A C 1
ATOM 1978 O O . LYS A 1 229 ? 2.808 -13.784 4.145 1.00 81.19 229 LYS A O 1
ATOM 1983 N N . HIS A 1 230 ? 0.571 -13.800 4.121 1.00 81.94 230 HIS A N 1
ATOM 1984 C CA . HIS A 1 230 ? 0.440 -12.498 4.802 1.00 81.94 230 HIS A CA 1
ATOM 1985 C C . HIS A 1 230 ? 0.268 -12.642 6.305 1.00 81.94 230 HIS A C 1
ATOM 1987 O O . HIS A 1 230 ? 0.721 -11.790 7.074 1.00 81.94 230 HIS A O 1
ATOM 1993 N N . PHE A 1 231 ? -0.308 -13.762 6.701 1.00 72.31 231 PHE A N 1
ATOM 1994 C CA . PHE A 1 231 ? -0.784 -14.062 8.025 1.00 72.31 231 PHE A CA 1
ATOM 1995 C C . PHE A 1 231 ? -0.169 -15.342 8.594 1.00 72.31 231 PHE A C 1
ATOM 1997 O O . PHE A 1 231 ? -0.799 -16.050 9.372 1.00 72.31 231 PHE A O 1
ATOM 2004 N N . SER A 1 232 ? 1.099 -15.617 8.295 1.00 65.19 232 SER A N 1
ATOM 2005 C CA . SER A 1 232 ? 1.849 -16.705 8.940 1.00 65.19 232 SER A CA 1
ATOM 2006 C C . SER A 1 232 ? 1.838 -16.646 10.483 1.00 65.19 232 SER A C 1
ATOM 2008 O O . SER A 1 232 ? 2.215 -17.611 11.135 1.00 65.19 232 SER A O 1
ATOM 2010 N N . ILE A 1 233 ? 1.402 -15.518 11.067 1.00 55.22 233 ILE A N 1
ATOM 2011 C CA . ILE A 1 233 ? 1.262 -15.258 12.507 1.00 55.22 233 ILE A CA 1
ATOM 2012 C C . ILE A 1 233 ? -0.192 -15.451 13.009 1.00 55.22 233 ILE A C 1
ATOM 2014 O O . ILE A 1 233 ? -0.387 -15.481 14.217 1.00 55.22 233 ILE A O 1
ATOM 2018 N N . ILE A 1 234 ? -1.207 -15.621 12.139 1.00 53.16 234 ILE A N 1
ATOM 2019 C CA . ILE A 1 234 ? -2.619 -15.820 12.555 1.00 53.16 234 ILE A CA 1
ATOM 2020 C C . ILE A 1 234 ? -2.767 -17.032 13.481 1.00 53.16 234 ILE A C 1
ATOM 2022 O O . ILE A 1 234 ? -3.481 -16.952 14.472 1.00 53.16 234 ILE A O 1
ATOM 2026 N N . ASN A 1 235 ? -2.032 -18.115 13.222 1.00 53.09 235 ASN A N 1
ATOM 2027 C CA . ASN A 1 235 ? -2.077 -19.322 14.059 1.00 53.09 235 ASN A CA 1
ATOM 2028 C C . ASN A 1 235 ? -1.179 -19.218 15.308 1.00 53.09 235 ASN A C 1
ATOM 2030 O O . ASN A 1 235 ? -0.981 -20.194 16.029 1.00 53.09 235 ASN A O 1
ATOM 2034 N N . GLY A 1 236 ? -0.568 -18.055 15.546 1.00 62.19 236 GLY A N 1
ATOM 2035 C CA . GLY A 1 236 ? 0.244 -17.798 16.724 1.00 62.19 236 GLY A CA 1
ATOM 2036 C C . GLY A 1 236 ? -0.614 -17.354 17.906 1.00 62.19 236 GLY A C 1
ATOM 2037 O O . GLY A 1 236 ? -1.571 -16.608 17.742 1.00 62.19 236 GLY A O 1
ATOM 2038 N N . LYS A 1 237 ? -0.189 -17.704 19.126 1.00 61.16 237 LYS A N 1
ATOM 2039 C CA . LYS A 1 237 ? -0.818 -17.281 20.400 1.00 61.16 237 LYS A CA 1
ATOM 2040 C C . LYS A 1 237 ? -0.949 -15.754 20.593 1.00 61.16 237 LYS A C 1
ATOM 2042 O O . LYS A 1 237 ? -1.531 -15.320 21.575 1.00 61.16 237 LYS A O 1
ATOM 2047 N N . PHE A 1 238 ? -0.376 -14.954 19.693 1.00 64.81 238 PHE A N 1
ATOM 2048 C CA . PHE A 1 238 ? -0.311 -13.491 19.752 1.00 64.81 238 PHE A CA 1
ATOM 2049 C C . PHE A 1 238 ? -1.066 -12.822 18.595 1.00 64.81 238 PHE A C 1
ATOM 2051 O O . PHE A 1 238 ? -0.752 -11.687 18.233 1.00 64.81 238 PHE A O 1
ATOM 2058 N N . PHE A 1 239 ? -1.995 -13.530 17.952 1.00 77.06 239 PHE A N 1
ATOM 2059 C CA . PHE A 1 239 ? -2.892 -12.916 16.984 1.00 77.06 239 PHE A CA 1
ATOM 2060 C C . PHE A 1 239 ? -3.899 -12.009 17.702 1.00 77.06 239 PHE A C 1
ATOM 2062 O O . PHE A 1 239 ? -4.473 -12.390 18.716 1.00 77.06 239 PHE A O 1
ATOM 2069 N N . THR A 1 240 ? -4.070 -10.783 17.207 1.00 83.81 240 THR A N 1
ATOM 2070 C CA . THR A 1 240 ? -4.740 -9.694 17.941 1.00 83.81 240 THR A CA 1
ATOM 2071 C C . THR A 1 240 ? -6.036 -9.225 17.284 1.00 83.81 240 THR A C 1
ATOM 2073 O O . THR A 1 240 ? -6.435 -8.076 17.448 1.00 83.81 240 THR A O 1
ATOM 2076 N N . ALA A 1 241 ? -6.670 -10.100 16.506 1.00 89.12 241 ALA A N 1
ATOM 2077 C CA . ALA A 1 241 ? -8.013 -9.905 15.972 1.00 89.12 241 ALA A CA 1
ATOM 2078 C C . ALA A 1 241 ? -8.827 -11.191 16.149 1.00 89.12 241 ALA A C 1
ATOM 2080 O O . ALA A 1 241 ? -8.265 -12.278 16.262 1.00 89.12 241 ALA A O 1
ATOM 2081 N N . HIS A 1 242 ? -10.148 -11.070 16.160 1.00 90.81 242 HIS A N 1
ATOM 2082 C CA . HIS A 1 242 ? -11.057 -12.204 16.253 1.00 90.81 242 HIS A CA 1
ATOM 2083 C C . HIS A 1 242 ? -11.575 -12.574 14.859 1.00 90.81 242 HIS A C 1
ATOM 2085 O O . HIS A 1 242 ? -12.228 -11.757 14.215 1.00 90.81 242 HIS A O 1
ATOM 2091 N N . ILE A 1 243 ? -11.272 -13.779 14.369 1.00 90.75 243 ILE A N 1
ATOM 2092 C CA . ILE A 1 243 ? -11.767 -14.279 13.074 1.00 90.75 243 ILE A CA 1
ATOM 2093 C C . ILE A 1 243 ? -13.021 -15.105 13.309 1.00 90.75 243 ILE A C 1
ATOM 2095 O O . ILE A 1 243 ? -13.051 -15.938 14.211 1.00 90.75 243 ILE A O 1
ATOM 2099 N N . THR A 1 244 ? -14.052 -14.882 12.500 1.00 92.69 244 THR A N 1
ATOM 2100 C CA . THR A 1 244 ? -15.290 -15.650 12.588 1.00 92.69 244 THR A CA 1
ATOM 2101 C C . THR A 1 244 ? -16.052 -15.657 11.266 1.00 92.69 244 THR A C 1
ATOM 2103 O O . THR A 1 244 ? -16.052 -14.679 10.515 1.00 92.69 244 THR A O 1
ATOM 2106 N N . SER A 1 245 ? -16.731 -16.770 10.994 1.00 93.62 245 SER A N 1
ATOM 2107 C CA . SER A 1 245 ? -17.678 -16.896 9.886 1.00 93.62 245 SER A CA 1
ATOM 2108 C C . SER A 1 245 ? -18.983 -16.134 10.125 1.00 93.62 245 SER A C 1
ATOM 2110 O O . SER A 1 245 ? -19.672 -15.816 9.161 1.00 93.62 245 SER A O 1
ATOM 2112 N N . LYS A 1 246 ? -19.303 -15.799 11.383 1.00 96.62 246 LYS A N 1
ATOM 2113 C CA . LYS A 1 246 ? -20.521 -15.070 11.754 1.00 96.62 246 LYS A CA 1
ATOM 2114 C C . LYS A 1 246 ? -20.528 -13.649 11.194 1.00 96.62 246 LYS A C 1
ATOM 2116 O O . LYS A 1 246 ? -19.478 -12.999 11.094 1.00 96.62 246 LYS A O 1
ATOM 2121 N N . SER A 1 247 ? -21.723 -13.148 10.894 1.00 96.12 247 SER A N 1
ATOM 2122 C CA . SER A 1 247 ? -21.918 -11.745 10.535 1.00 96.12 247 SER A CA 1
ATOM 2123 C C . SER A 1 247 ? -21.800 -10.830 11.756 1.00 96.12 247 SER A C 1
ATOM 2125 O O . SER A 1 247 ? -22.060 -11.228 12.892 1.00 96.12 247 SER A O 1
ATOM 2127 N N . TYR A 1 248 ? -21.445 -9.563 11.541 1.00 95.81 248 TYR A N 1
ATOM 2128 C CA . TYR A 1 248 ? -21.472 -8.551 12.607 1.00 95.81 248 TYR A CA 1
ATOM 2129 C C . TYR A 1 248 ? -22.880 -8.343 13.196 1.00 95.81 248 TYR A C 1
ATOM 2131 O O . TYR A 1 248 ? -22.994 -7.909 14.337 1.00 95.81 248 TYR A O 1
ATOM 2139 N N . LEU A 1 249 ? -23.947 -8.685 12.460 1.00 97.00 249 LEU A N 1
ATOM 2140 C CA . LEU A 1 249 ? -25.327 -8.622 12.956 1.00 97.00 249 LEU A CA 1
ATOM 2141 C C . LEU A 1 249 ? -25.614 -9.726 13.977 1.00 97.00 249 LEU A C 1
ATOM 2143 O O . LEU A 1 249 ? -26.324 -9.488 14.945 1.00 97.00 249 LEU A O 1
ATOM 2147 N N . GLU A 1 250 ? -25.048 -10.916 13.773 1.00 96.81 250 GLU A N 1
ATOM 2148 C CA . GLU A 1 250 ? -25.144 -12.025 14.729 1.00 96.81 250 GLU A CA 1
ATOM 2149 C C . GLU A 1 250 ? -24.256 -11.822 15.957 1.00 96.81 250 GLU A C 1
ATOM 2151 O O . GLU A 1 250 ? -24.572 -12.318 17.035 1.00 96.81 250 GLU A O 1
ATOM 2156 N N . LEU A 1 251 ? -23.119 -11.137 15.796 1.00 95.81 251 LEU A N 1
ATOM 2157 C CA . LEU A 1 251 ? -22.189 -10.872 16.896 1.00 95.81 251 LEU A CA 1
ATOM 2158 C C . LEU A 1 251 ? -22.660 -9.743 17.812 1.00 95.81 251 LEU A C 1
ATOM 2160 O O . LEU A 1 251 ? -22.351 -9.780 19.002 1.00 95.81 251 LEU A O 1
ATOM 2164 N N . PHE A 1 252 ? -23.361 -8.751 17.255 1.00 95.75 252 PHE A N 1
ATOM 2165 C CA . PHE A 1 252 ? -23.781 -7.542 17.965 1.00 95.75 252 PHE A CA 1
ATOM 2166 C C . PHE A 1 252 ? -25.274 -7.225 17.756 1.00 95.75 252 PHE A C 1
ATOM 2168 O O . PHE A 1 252 ? -25.607 -6.108 17.335 1.00 95.75 252 PHE A O 1
ATOM 2175 N N . PRO A 1 253 ? -26.197 -8.172 18.018 1.00 95.88 253 PRO A N 1
ATOM 2176 C CA . PRO A 1 253 ? -27.631 -7.935 17.849 1.00 95.88 253 PRO A CA 1
ATOM 2177 C C . PRO A 1 253 ? -28.109 -6.722 18.664 1.00 95.88 253 PRO A C 1
ATOM 2179 O O . PRO A 1 253 ? -28.847 -5.884 18.153 1.00 95.88 253 PRO A O 1
ATOM 2182 N N . GLU A 1 254 ? -27.583 -6.545 19.877 1.00 95.12 254 GLU A N 1
ATOM 2183 C CA . GLU A 1 254 ? -27.914 -5.438 20.774 1.00 95.12 254 GLU A CA 1
ATOM 2184 C C . GLU A 1 254 ? -27.527 -4.059 20.219 1.00 95.12 254 GLU A C 1
ATOM 2186 O O . GLU A 1 254 ? -28.171 -3.054 20.529 1.00 95.12 254 GLU A O 1
ATOM 2191 N N . LEU A 1 255 ? -26.470 -3.989 19.401 1.00 95.94 255 LEU A N 1
ATOM 2192 C CA . LEU A 1 255 ? -26.047 -2.746 18.758 1.00 95.94 255 LEU A CA 1
ATOM 2193 C C . LEU A 1 255 ? -26.915 -2.440 17.545 1.00 95.94 255 LEU A C 1
ATOM 2195 O O . LEU A 1 255 ? -27.176 -1.270 17.271 1.00 95.94 255 LEU A O 1
ATOM 2199 N N . LYS A 1 256 ? -27.394 -3.470 16.839 1.00 92.44 256 LYS A N 1
ATOM 2200 C CA . LYS A 1 256 ? -28.310 -3.301 15.710 1.00 92.44 256 LYS A CA 1
ATOM 2201 C C . LYS A 1 256 ? -29.606 -2.631 16.160 1.00 92.44 256 LYS A C 1
ATOM 2203 O O . LYS A 1 256 ? -30.007 -1.636 15.559 1.00 92.44 256 LYS A O 1
ATOM 2208 N N . ASP A 1 257 ? -30.201 -3.120 17.245 1.00 90.38 257 ASP A N 1
ATOM 2209 C CA . ASP A 1 257 ? -31.463 -2.595 17.785 1.00 90.38 257 ASP A CA 1
ATOM 2210 C C . ASP A 1 257 ? -31.336 -1.131 18.231 1.00 90.38 257 ASP A C 1
ATOM 2212 O O . ASP A 1 257 ? -32.265 -0.337 18.089 1.00 90.38 257 ASP A O 1
ATOM 2216 N N . LYS A 1 258 ? -30.147 -0.745 18.708 1.00 93.56 258 LYS A N 1
ATOM 2217 C CA . LYS A 1 258 ? -29.802 0.630 19.101 1.00 93.56 258 LYS A CA 1
ATOM 2218 C C . LYS A 1 258 ? -29.317 1.504 17.937 1.00 93.56 258 LYS A C 1
ATOM 2220 O O . LYS A 1 258 ? -28.885 2.626 18.178 1.00 93.56 258 LYS A O 1
ATOM 2225 N N . GLN A 1 259 ? -29.336 0.999 16.700 1.00 94.56 259 GLN A N 1
ATOM 2226 C CA . GLN A 1 259 ? -28.782 1.660 15.508 1.00 94.56 259 GLN A CA 1
ATOM 2227 C C . GLN A 1 259 ? -27.291 2.039 15.630 1.00 94.56 259 GLN A C 1
ATOM 2229 O O . GLN A 1 259 ? -26.818 2.966 14.981 1.00 94.56 259 GLN A O 1
ATOM 2234 N N . LYS A 1 260 ? -26.525 1.286 16.427 1.00 97.12 260 LYS A N 1
ATOM 2235 C CA . LYS A 1 260 ? -25.086 1.466 16.681 1.00 97.12 260 LYS A CA 1
ATOM 2236 C C . LYS A 1 260 ? -24.194 0.572 15.814 1.00 97.12 260 LYS A C 1
ATOM 2238 O O . LYS A 1 260 ? -23.085 0.204 16.203 1.00 97.12 260 LYS A O 1
ATOM 2243 N N . ILE A 1 261 ? -24.676 0.211 14.629 1.00 98.19 261 ILE A N 1
ATOM 2244 C CA . ILE A 1 261 ? -23.892 -0.476 13.601 1.00 98.19 261 ILE A CA 1
ATOM 2245 C C . ILE A 1 261 ? -23.831 0.432 12.375 1.00 98.19 261 ILE A C 1
ATOM 2247 O O . ILE A 1 261 ? -24.842 0.666 11.712 1.00 98.19 261 ILE A O 1
ATOM 2251 N N . VAL A 1 262 ? -22.633 0.936 12.079 1.00 98.44 262 VAL A N 1
ATOM 2252 C CA . VAL A 1 262 ? -22.395 1.921 11.021 1.00 98.44 262 VAL A CA 1
ATOM 2253 C C . VAL A 1 262 ? -21.477 1.327 9.963 1.00 98.44 262 VAL A C 1
ATOM 2255 O O . VAL A 1 262 ? -20.303 1.057 10.218 1.00 98.44 262 VAL A O 1
ATOM 2258 N N . TYR A 1 263 ? -21.985 1.169 8.744 1.00 98.31 263 TYR A N 1
ATOM 2259 C CA . TYR A 1 263 ? -21.181 0.734 7.608 1.00 98.31 263 TYR A CA 1
ATOM 2260 C C . TYR A 1 263 ? -20.457 1.923 6.975 1.00 98.31 263 TYR A C 1
ATOM 2262 O O . TYR A 1 263 ? -21.075 2.878 6.495 1.00 98.31 263 TYR A O 1
ATOM 2270 N N . LEU A 1 264 ? -19.128 1.860 6.928 1.00 97.62 264 LEU A N 1
ATOM 2271 C CA . LEU A 1 264 ? -18.312 2.883 6.293 1.00 97.62 264 LEU A CA 1
ATOM 2272 C C . LEU A 1 264 ? -18.193 2.630 4.793 1.00 97.62 264 LEU A C 1
ATOM 2274 O O . LEU A 1 264 ? -17.638 1.629 4.342 1.00 97.62 264 LEU A O 1
ATOM 2278 N N . SER A 1 265 ? -18.691 3.580 4.006 1.00 94.19 265 SER A N 1
ATOM 2279 C CA . SER A 1 265 ? -18.569 3.570 2.555 1.00 94.19 265 SER A CA 1
ATOM 2280 C C . SER A 1 265 ? -18.271 4.973 2.041 1.00 94.19 265 SER A C 1
ATOM 2282 O O . SER A 1 265 ? -19.029 5.903 2.316 1.00 94.19 265 SER A O 1
ATOM 2284 N N . PRO A 1 266 ? -17.233 5.151 1.211 1.00 90.62 266 PRO A N 1
ATOM 2285 C CA . PRO A 1 266 ? -16.939 6.436 0.576 1.00 90.62 266 PRO A CA 1
ATOM 2286 C C . PRO A 1 266 ? -18.025 6.870 -0.422 1.00 90.62 266 PRO A C 1
ATOM 2288 O O . PRO A 1 266 ? -18.028 8.019 -0.858 1.00 90.62 266 PRO A O 1
ATOM 2291 N N . HIS A 1 267 ? -18.941 5.964 -0.779 1.00 91.06 267 HIS A N 1
ATOM 2292 C CA . HIS A 1 267 ? -20.085 6.234 -1.646 1.00 91.06 267 HIS A CA 1
ATOM 2293 C C . HIS A 1 267 ? -21.323 6.740 -0.892 1.00 91.06 267 HIS A C 1
ATOM 2295 O O . HIS A 1 267 ? -22.296 7.122 -1.546 1.00 91.06 267 HIS A O 1
ATOM 2301 N N . SER A 1 268 ? -21.315 6.746 0.447 1.00 93.88 268 SER A N 1
ATOM 2302 C CA . SER A 1 268 ? -22.418 7.327 1.216 1.00 93.88 268 SER A CA 1
ATOM 2303 C C . SER A 1 268 ? -22.502 8.840 1.003 1.00 93.88 268 SER A C 1
ATOM 2305 O O . SER A 1 268 ? -21.491 9.517 0.818 1.00 93.88 268 SER A O 1
ATOM 2307 N N . LYS A 1 269 ? -23.719 9.387 1.039 1.00 92.19 269 LYS A N 1
ATOM 2308 C CA . LYS A 1 269 ? -23.942 10.840 1.030 1.00 92.19 269 LYS A CA 1
ATOM 2309 C C . LYS A 1 269 ? -23.680 11.455 2.406 1.00 92.19 269 LYS A C 1
ATOM 2311 O O . LYS A 1 269 ? -23.209 12.590 2.489 1.00 92.19 269 LYS A O 1
ATOM 2316 N N . GLU A 1 270 ? -23.928 10.692 3.463 1.00 96.00 270 GLU A N 1
ATOM 2317 C CA . GLU A 1 270 ? -23.908 11.161 4.843 1.00 96.00 270 GLU A CA 1
ATOM 2318 C C . GLU A 1 270 ? -22.500 11.048 5.442 1.00 96.00 270 GLU A C 1
ATOM 2320 O O . GLU A 1 270 ? -21.933 9.951 5.456 1.00 96.00 270 GLU A O 1
ATOM 2325 N N . PRO A 1 271 ? -21.893 12.151 5.911 1.00 96.44 271 PRO A N 1
ATOM 2326 C CA . PRO A 1 271 ? -20.624 12.092 6.625 1.00 96.44 271 PRO A CA 1
ATOM 2327 C C . PRO A 1 271 ? -20.806 11.492 8.027 1.00 96.44 271 PRO A C 1
ATOM 2329 O O . PRO A 1 271 ? -21.858 11.632 8.646 1.00 96.44 271 PRO A O 1
ATOM 2332 N N . LEU A 1 272 ? -19.770 10.821 8.525 1.00 97.50 272 LEU A N 1
ATOM 2333 C CA . LEU A 1 272 ? -19.652 10.411 9.919 1.00 97.50 272 LEU A CA 1
ATOM 2334 C C . LEU A 1 272 ? -19.165 11.607 10.741 1.00 97.50 272 LEU A C 1
ATOM 2336 O O . LEU A 1 272 ? -18.018 12.008 10.590 1.00 97.50 272 LEU A O 1
ATOM 2340 N N . GLU A 1 273 ? -20.021 12.191 11.571 1.00 95.56 273 GLU A N 1
ATOM 2341 C CA . GLU A 1 273 ? -19.706 13.437 12.286 1.00 95.56 273 GLU A CA 1
ATOM 2342 C C . GLU A 1 273 ? -18.717 13.219 13.439 1.00 95.56 273 GLU A C 1
ATOM 2344 O O . GLU A 1 273 ? -17.762 13.985 13.586 1.00 95.56 273 GLU A O 1
ATOM 2349 N N . SER A 1 274 ? -18.892 12.130 14.187 1.00 95.81 274 SER A N 1
ATOM 2350 C CA . SER A 1 274 ? -18.073 11.738 15.336 1.00 95.81 274 SER A CA 1
ATOM 2351 C C . SER A 1 274 ? -17.864 10.220 15.374 1.00 95.81 274 SER A C 1
ATOM 2353 O O . SER A 1 274 ? -18.593 9.451 14.742 1.00 95.81 274 SER A O 1
ATOM 2355 N N . VAL A 1 275 ? -16.839 9.786 16.109 1.00 97.81 275 VAL A N 1
ATOM 2356 C CA . VAL A 1 275 ? -16.616 8.372 16.435 1.00 97.81 275 VAL A CA 1
ATOM 2357 C C . VAL A 1 275 ? -17.065 8.149 17.877 1.00 97.81 275 VAL A C 1
ATOM 2359 O O . VAL A 1 275 ? -16.561 8.806 18.782 1.00 97.81 275 VAL A O 1
ATOM 2362 N N . GLU A 1 276 ? -18.017 7.246 18.089 1.00 97.00 276 GLU A N 1
ATOM 2363 C CA . GLU A 1 276 ? -18.666 7.014 19.378 1.00 97.00 276 GLU A CA 1
ATOM 2364 C C . GLU A 1 276 ? -18.237 5.681 20.003 1.00 97.00 276 GLU A C 1
ATOM 2366 O O . GLU A 1 276 ? -18.074 4.683 19.288 1.00 97.00 276 GLU A O 1
ATOM 2371 N N . PRO A 1 277 ? -18.118 5.613 21.341 1.00 96.81 277 PRO A N 1
ATOM 2372 C CA . PRO A 1 277 ? -17.937 4.345 22.034 1.00 96.81 277 PRO A CA 1
ATOM 2373 C C . PRO A 1 277 ? -19.193 3.468 21.917 1.00 96.81 277 PRO A C 1
ATOM 2375 O O . PRO A 1 277 ? -20.292 3.938 21.588 1.00 96.81 277 PRO A O 1
ATOM 2378 N N . ASN A 1 278 ? -19.040 2.172 22.196 1.00 96.75 278 ASN A N 1
ATOM 2379 C CA . ASN A 1 278 ? -20.115 1.181 22.101 1.00 96.75 278 ASN A CA 1
ATOM 2380 C C . ASN A 1 278 ? -20.797 1.136 20.720 1.00 96.75 278 ASN A C 1
ATOM 2382 O O . ASN A 1 278 ? -22.002 0.910 20.623 1.00 96.75 278 ASN A O 1
ATOM 2386 N N . THR A 1 279 ? -20.047 1.427 19.657 1.00 98.31 279 THR A N 1
ATOM 2387 C CA . THR A 1 279 ? -20.547 1.491 18.278 1.00 98.31 279 THR A CA 1
ATOM 2388 C C . THR A 1 279 ? -19.668 0.632 17.386 1.00 98.31 279 THR A C 1
ATOM 2390 O O . THR A 1 279 ? -18.440 0.717 17.442 1.00 98.31 279 THR A O 1
ATOM 2393 N N . CYS A 1 280 ? -20.289 -0.212 16.564 1.00 98.38 280 CYS A N 1
ATOM 2394 C CA . CYS A 1 280 ? -19.591 -1.073 15.620 1.00 98.38 280 CYS A CA 1
ATOM 2395 C C . CYS A 1 280 ? -19.455 -0.375 14.264 1.00 98.38 280 CYS A C 1
ATOM 2397 O O . CYS A 1 280 ? -20.436 -0.210 13.536 1.00 98.38 280 CYS A O 1
ATOM 2399 N N . TYR A 1 281 ? -18.226 -0.022 13.899 1.00 98.62 281 TYR A N 1
ATOM 2400 C CA . TYR A 1 281 ? -17.886 0.520 12.589 1.00 98.62 281 TYR A CA 1
ATOM 2401 C C . TYR A 1 281 ? -17.432 -0.602 11.658 1.00 98.62 281 TYR A C 1
ATOM 2403 O O . TYR A 1 281 ? -16.412 -1.258 11.893 1.00 98.62 281 TYR A O 1
ATOM 2411 N N . ILE A 1 282 ? -18.191 -0.814 10.584 1.00 98.50 282 ILE A N 1
ATOM 2412 C CA . ILE A 1 282 ? -17.899 -1.841 9.587 1.00 98.50 282 ILE A CA 1
ATOM 2413 C C . ILE A 1 282 ? -17.061 -1.237 8.464 1.00 98.50 282 ILE A C 1
ATOM 2415 O O . ILE A 1 282 ? -17.441 -0.233 7.860 1.00 98.50 282 ILE A O 1
ATOM 2419 N N . ILE A 1 283 ? -15.941 -1.879 8.144 1.00 97.75 283 ILE A N 1
ATOM 2420 C CA . ILE A 1 283 ? -15.112 -1.565 6.980 1.00 97.75 283 ILE A CA 1
ATOM 2421 C C . ILE A 1 283 ? -15.184 -2.754 6.019 1.00 97.75 283 ILE A C 1
ATOM 2423 O O . ILE A 1 283 ? -14.892 -3.887 6.399 1.00 97.75 283 ILE A O 1
ATOM 2427 N N . GLY A 1 284 ? -15.539 -2.510 4.757 1.00 95.44 284 GLY A N 1
ATOM 2428 C CA . GLY A 1 284 ? -15.528 -3.559 3.737 1.00 95.44 284 GLY A CA 1
ATOM 2429 C C . GLY A 1 284 ? -14.118 -4.114 3.533 1.00 95.44 284 GLY A C 1
ATOM 2430 O O . GLY A 1 284 ? -13.191 -3.349 3.281 1.00 95.44 284 GLY A O 1
ATOM 2431 N N . GLY A 1 285 ? -13.939 -5.435 3.597 1.00 93.44 285 GLY A N 1
ATOM 2432 C CA . GLY A 1 285 ? -12.676 -6.132 3.322 1.00 93.44 285 GLY A CA 1
ATOM 2433 C C . GLY A 1 285 ? -12.307 -6.155 1.834 1.00 93.44 285 GLY A C 1
ATOM 2434 O O . GLY A 1 285 ? -11.927 -7.200 1.309 1.00 93.44 285 GLY A O 1
ATOM 2435 N N . ILE A 1 286 ? -12.457 -5.018 1.154 1.00 90.56 286 ILE A N 1
ATOM 2436 C CA . ILE A 1 286 ? -12.316 -4.831 -0.291 1.00 90.56 286 ILE A CA 1
ATOM 2437 C C . ILE A 1 286 ? -11.109 -3.932 -0.561 1.00 90.56 286 ILE A C 1
ATOM 2439 O O . ILE A 1 286 ? -10.845 -2.983 0.180 1.00 90.56 286 ILE A O 1
ATOM 2443 N N . VAL A 1 287 ? -10.363 -4.207 -1.636 1.00 84.88 287 VAL A N 1
ATOM 2444 C CA . VAL A 1 287 ? -9.301 -3.306 -2.096 1.00 84.88 287 VAL A CA 1
ATOM 2445 C C . VAL A 1 287 ? -9.580 -2.736 -3.482 1.00 84.88 287 VAL A C 1
ATOM 2447 O O . VAL A 1 287 ? -9.226 -3.324 -4.499 1.00 84.88 287 VAL A O 1
ATOM 2450 N N . ASP A 1 288 ? -10.032 -1.483 -3.506 1.00 70.25 288 ASP A N 1
ATOM 2451 C CA . ASP A 1 288 ? -10.365 -0.725 -4.725 1.00 70.25 288 ASP A CA 1
ATOM 2452 C C . ASP A 1 288 ? -9.140 -0.175 -5.483 1.00 70.25 288 ASP A C 1
ATOM 2454 O O . ASP A 1 288 ? -9.180 0.870 -6.145 1.00 70.25 288 ASP A O 1
ATOM 2458 N N . ALA A 1 289 ? -7.984 -0.836 -5.375 1.00 66.75 289 ALA A N 1
ATOM 2459 C CA . ALA A 1 289 ? -6.817 -0.455 -6.168 1.00 66.75 289 ALA A CA 1
ATOM 2460 C C . ALA A 1 289 ? -7.046 -0.725 -7.666 1.00 66.75 289 ALA A C 1
ATOM 2462 O O . ALA A 1 289 ? -6.468 -0.026 -8.505 1.00 66.75 289 ALA A O 1
ATOM 2463 N N . PHE A 1 290 ? -7.879 -1.722 -7.980 1.00 66.62 290 PHE A N 1
ATOM 2464 C CA . PHE A 1 290 ? -8.271 -2.149 -9.319 1.00 66.62 290 PHE A CA 1
ATOM 2465 C C . PHE A 1 290 ? -9.747 -2.552 -9.298 1.00 66.62 290 PHE A C 1
ATOM 2467 O O . PHE A 1 290 ? -10.264 -2.911 -8.247 1.00 66.62 290 PHE A O 1
ATOM 2474 N N . SER A 1 291 ? -10.417 -2.479 -10.450 1.00 73.50 291 SER A N 1
ATOM 2475 C CA . SER A 1 291 ? -11.761 -3.043 -10.576 1.00 73.50 291 SER A CA 1
ATOM 2476 C C . SER A 1 291 ? -11.648 -4.561 -10.481 1.00 73.50 291 SER A C 1
ATOM 2478 O O . SER A 1 291 ? -10.975 -5.170 -11.313 1.00 73.50 291 SER A O 1
ATOM 2480 N N . GLU A 1 292 ? -12.281 -5.151 -9.476 1.00 81.25 292 GLU A N 1
ATOM 2481 C CA . GLU A 1 292 ? -12.422 -6.600 -9.362 1.00 81.25 292 GLU A CA 1
ATOM 2482 C C . GLU A 1 292 ? -13.698 -7.007 -10.125 1.00 81.25 292 GLU A C 1
ATOM 2484 O O . GLU A 1 292 ? -14.744 -6.403 -9.892 1.00 81.25 292 GLU A O 1
ATOM 2489 N N . PRO A 1 293 ? -13.643 -7.960 -11.075 1.00 74.88 293 PRO A N 1
ATOM 2490 C CA . PRO A 1 293 ? -14.793 -8.286 -11.926 1.00 74.88 293 PRO A CA 1
ATOM 2491 C C . PRO A 1 293 ? -16.018 -8.795 -11.157 1.00 74.88 293 PRO A C 1
ATOM 2493 O O . PRO A 1 293 ? -17.146 -8.546 -11.568 1.00 74.88 293 PRO A O 1
ATOM 2496 N N . GLU A 1 294 ? -15.781 -9.500 -10.049 1.00 83.62 294 GLU A N 1
ATOM 2497 C CA . GLU A 1 294 ? -16.804 -10.195 -9.257 1.00 83.62 294 GLU A CA 1
ATOM 2498 C C . GLU A 1 294 ? -17.275 -9.385 -8.036 1.00 83.62 294 GLU A C 1
ATOM 2500 O O . GLU A 1 294 ? -18.139 -9.836 -7.288 1.00 83.62 294 GLU A O 1
ATOM 2505 N N . ILE A 1 295 ? -16.726 -8.182 -7.816 1.00 87.19 295 ILE A N 1
ATOM 2506 C CA . ILE A 1 295 ? -17.085 -7.324 -6.680 1.00 87.19 295 ILE A CA 1
ATOM 2507 C C . ILE A 1 295 ? -17.728 -6.036 -7.213 1.00 87.19 295 ILE A C 1
ATOM 2509 O O . ILE A 1 295 ? -17.081 -5.289 -7.953 1.00 87.19 295 ILE A O 1
ATOM 2513 N N . PRO A 1 296 ? -18.981 -5.727 -6.833 1.00 87.38 296 PRO A N 1
ATOM 2514 C CA . PRO A 1 296 ? -19.636 -4.493 -7.249 1.00 87.38 296 PRO A CA 1
ATOM 2515 C C . PRO A 1 296 ? -18.865 -3.242 -6.810 1.00 87.38 296 PRO A C 1
ATOM 2517 O O . PRO A 1 296 ? -18.415 -3.131 -5.671 1.00 87.38 296 PRO A O 1
ATOM 2520 N N . SER A 1 297 ? -18.787 -2.235 -7.685 1.00 83.44 297 SER A N 1
ATOM 2521 C CA . SER A 1 297 ? -18.081 -0.969 -7.393 1.00 83.44 297 SER A CA 1
ATOM 2522 C C . SER A 1 297 ? -18.611 -0.206 -6.167 1.00 83.44 297 SER A C 1
ATOM 2524 O O . SER A 1 297 ? -17.909 0.635 -5.609 1.00 83.44 297 SER A O 1
ATOM 2526 N N . LYS A 1 298 ? -19.852 -0.487 -5.750 1.00 91.06 298 LYS A N 1
ATOM 2527 C CA . LYS A 1 298 ? -20.540 0.124 -4.606 1.00 91.06 298 LYS A CA 1
ATOM 2528 C C . LYS A 1 298 ? -20.953 -0.912 -3.552 1.00 91.06 298 LYS A C 1
ATOM 2530 O O . LYS A 1 298 ? -21.851 -0.645 -2.756 1.00 91.06 298 LYS A O 1
ATOM 2535 N N . ALA A 1 299 ? -20.264 -2.053 -3.498 1.00 92.44 299 ALA A N 1
ATOM 2536 C CA . ALA A 1 299 ? -20.641 -3.200 -2.674 1.00 92.44 299 ALA A CA 1
ATOM 2537 C C . ALA A 1 299 ? -20.952 -2.848 -1.204 1.00 92.44 299 ALA A C 1
ATOM 2539 O O . ALA A 1 299 ? -21.976 -3.269 -0.679 1.00 92.44 299 ALA A O 1
ATOM 2540 N N . SER A 1 300 ? -20.135 -2.012 -0.553 1.00 93.75 300 SER A N 1
ATOM 2541 C CA . SER A 1 300 ? -20.356 -1.610 0.847 1.00 93.75 300 SER A CA 1
ATOM 2542 C C . SER A 1 300 ? -21.672 -0.860 1.088 1.00 93.75 300 SER A C 1
ATOM 2544 O O . SER A 1 300 ? -22.347 -1.124 2.077 1.00 93.75 300 SER A O 1
ATOM 2546 N N . ILE A 1 301 ? -22.057 0.073 0.204 1.00 94.88 301 ILE A N 1
ATOM 2547 C CA . ILE A 1 301 ? -23.316 0.822 0.383 1.00 94.88 301 ILE A CA 1
ATOM 2548 C C . ILE A 1 301 ? -24.530 -0.025 -0.014 1.00 94.88 301 ILE A C 1
ATOM 2550 O O . ILE A 1 301 ? -25.586 0.099 0.602 1.00 94.88 301 ILE A O 1
ATOM 2554 N N . GLU A 1 302 ? -24.376 -0.905 -1.007 1.00 95.88 302 GLU A N 1
ATOM 2555 C CA . GLU A 1 302 ? -25.412 -1.860 -1.411 1.00 95.88 302 GLU A CA 1
ATOM 2556 C C . GLU A 1 302 ? -25.741 -2.815 -0.260 1.00 95.88 302 GLU A C 1
ATOM 2558 O O . GLU A 1 302 ? -26.906 -2.936 0.107 1.00 95.88 302 GLU A O 1
ATOM 2563 N N . VAL A 1 303 ? -24.719 -3.394 0.380 1.00 96.44 303 VAL A N 1
ATOM 2564 C CA . VAL A 1 303 ? -24.883 -4.250 1.564 1.00 96.44 303 VAL A CA 1
ATOM 2565 C C . VAL A 1 303 ? -25.523 -3.497 2.721 1.00 96.44 303 VAL A C 1
ATOM 2567 O O . VAL A 1 303 ? -26.499 -3.979 3.287 1.00 96.44 303 VAL A O 1
ATOM 2570 N N . ALA A 1 304 ? -25.031 -2.299 3.048 1.00 96.75 304 ALA A N 1
ATOM 2571 C CA . ALA A 1 304 ? -25.608 -1.508 4.131 1.00 96.75 304 ALA A CA 1
ATOM 2572 C C . ALA A 1 304 ? -27.099 -1.219 3.895 1.00 96.75 304 ALA A C 1
ATOM 2574 O O . ALA A 1 304 ? -27.900 -1.305 4.819 1.00 96.75 304 ALA A O 1
ATOM 2575 N N . THR A 1 305 ? -27.483 -0.943 2.644 1.00 96.56 305 THR A N 1
ATOM 2576 C CA . THR A 1 305 ? -28.883 -0.712 2.265 1.00 96.56 305 THR A CA 1
ATOM 2577 C C . THR A 1 305 ? -29.716 -1.988 2.394 1.00 96.56 305 THR A C 1
ATOM 2579 O O . THR A 1 305 ? -30.805 -1.948 2.959 1.00 96.56 305 THR A O 1
ATOM 2582 N N . GLN A 1 306 ? -29.207 -3.121 1.903 1.00 96.62 306 GLN A N 1
ATOM 2583 C CA . GLN A 1 306 ? -29.886 -4.421 1.976 1.00 96.62 306 GLN A CA 1
ATOM 2584 C C . GLN A 1 306 ? -30.107 -4.883 3.420 1.00 96.62 306 GLN A C 1
ATOM 2586 O O . GLN A 1 306 ? -31.144 -5.457 3.735 1.00 96.62 306 GLN A O 1
ATOM 2591 N N . GLU A 1 307 ? -29.143 -4.621 4.298 1.00 96.00 307 GLU A N 1
ATOM 2592 C CA . GLU A 1 307 ? -29.186 -5.028 5.704 1.00 96.00 307 GLU A CA 1
ATOM 2593 C C . GLU A 1 307 ? -29.865 -3.992 6.620 1.00 96.00 307 GLU A C 1
ATOM 2595 O O . GLU A 1 307 ? -29.983 -4.225 7.826 1.00 96.00 307 GLU A O 1
ATOM 2600 N N . GLY A 1 308 ? -30.330 -2.865 6.063 1.00 95.44 308 GLY A N 1
ATOM 2601 C CA . GLY A 1 308 ? -31.017 -1.805 6.805 1.00 95.44 308 GLY A CA 1
ATOM 2602 C C . GLY A 1 308 ? -30.116 -1.054 7.790 1.00 95.44 308 GLY A C 1
ATOM 2603 O O . GLY A 1 308 ? -30.571 -0.656 8.860 1.00 95.44 308 GLY A O 1
ATOM 2604 N N . LEU A 1 309 ? -28.834 -0.891 7.461 1.00 96.81 309 LEU A N 1
ATOM 2605 C CA . LEU A 1 309 ? -27.827 -0.258 8.311 1.00 96.81 309 LEU A CA 1
ATOM 2606 C C . LEU A 1 309 ? -27.592 1.201 7.938 1.00 96.81 309 LEU A C 1
ATOM 2608 O O . LEU A 1 309 ? -27.685 1.600 6.774 1.00 96.81 309 LEU A O 1
ATOM 2612 N N . GLN A 1 310 ? -27.172 1.988 8.927 1.00 96.56 310 GLN A N 1
ATOM 2613 C CA . GLN A 1 310 ? -26.635 3.313 8.659 1.00 96.56 310 GLN A CA 1
ATOM 2614 C C . GLN A 1 310 ? -25.358 3.180 7.827 1.00 96.56 310 GLN A C 1
ATOM 2616 O O . GLN A 1 310 ? -24.425 2.470 8.201 1.00 96.56 310 GLN A O 1
ATOM 2621 N N . CYS A 1 311 ? -25.299 3.892 6.705 1.00 97.62 311 CYS A N 1
ATOM 2622 C CA . CYS A 1 311 ? -24.114 3.940 5.864 1.00 97.62 311 CYS A CA 1
ATOM 2623 C C . CYS A 1 311 ? -23.535 5.351 5.896 1.00 97.62 311 CYS A C 1
ATOM 2625 O O . CYS A 1 311 ? -24.186 6.291 5.443 1.00 97.62 311 CYS A O 1
ATOM 2627 N N . LYS A 1 312 ? -22.297 5.518 6.364 1.00 97.69 312 LYS A N 1
ATOM 2628 C CA . LYS A 1 312 ? -21.633 6.829 6.458 1.00 97.69 312 LYS A CA 1
ATOM 2629 C C . LYS A 1 312 ? -20.315 6.837 5.684 1.00 97.69 312 LYS A C 1
ATOM 2631 O O . LYS A 1 312 ? -19.678 5.801 5.513 1.00 97.69 312 LYS A O 1
ATOM 2636 N N . ARG A 1 313 ? -19.888 8.001 5.201 1.00 95.69 313 ARG A N 1
ATOM 2637 C CA . ARG A 1 313 ? -18.535 8.232 4.658 1.00 95.69 313 ARG A CA 1
ATOM 2638 C C . ARG A 1 313 ? -17.685 8.972 5.688 1.00 95.69 313 ARG A C 1
ATOM 2640 O O . ARG A 1 313 ? -18.235 9.635 6.557 1.00 95.69 313 ARG A O 1
ATOM 2647 N N . LEU A 1 314 ? -16.357 8.923 5.578 1.00 96.00 314 LEU A N 1
ATOM 2648 C CA . LEU A 1 314 ? -15.506 9.760 6.436 1.00 96.00 314 LEU A CA 1
ATOM 2649 C C . LEU A 1 314 ? -15.811 11.244 6.199 1.00 96.00 314 LEU A C 1
ATOM 2651 O O . LEU A 1 314 ? -16.074 11.648 5.059 1.00 96.00 314 LEU A O 1
ATOM 2655 N N . ASN A 1 315 ? -15.768 12.049 7.262 1.00 94.88 315 ASN A N 1
ATOM 2656 C CA . ASN A 1 315 ? -16.044 13.476 7.173 1.00 94.88 315 ASN A CA 1
ATOM 2657 C C . ASN A 1 315 ? -14.867 14.214 6.531 1.00 94.88 315 ASN A C 1
ATOM 2659 O O . ASN A 1 315 ? -13.900 14.620 7.167 1.00 94.88 315 ASN A O 1
ATOM 2663 N N . LEU A 1 316 ? -14.937 14.319 5.211 1.00 89.81 316 LEU A N 1
ATOM 2664 C CA . LEU A 1 316 ? -13.970 15.005 4.380 1.00 89.81 316 LEU A CA 1
ATOM 2665 C C . LEU A 1 316 ? -14.718 15.712 3.266 1.00 89.81 316 LEU A C 1
ATOM 2667 O O . LEU A 1 316 ? -15.604 15.136 2.628 1.00 89.81 316 LEU A O 1
ATOM 2671 N N . ASP A 1 317 ? -14.285 16.919 2.927 1.00 87.19 317 ASP A N 1
ATOM 2672 C CA . ASP A 1 317 ? -14.628 17.461 1.625 1.00 87.19 317 ASP A CA 1
ATOM 2673 C C . ASP A 1 317 ? -13.818 16.733 0.541 1.00 87.19 317 ASP A C 1
ATOM 2675 O O . ASP A 1 317 ? -12.672 17.071 0.243 1.00 87.19 317 ASP A O 1
ATOM 2679 N N . TYR A 1 318 ? -14.423 15.714 -0.072 1.00 83.88 318 TYR A N 1
ATOM 2680 C CA . TYR A 1 318 ? -13.796 14.916 -1.130 1.00 83.88 318 TYR A CA 1
ATOM 2681 C C . TYR A 1 318 ? -13.366 15.762 -2.345 1.00 83.88 318 TYR A C 1
ATOM 2683 O O . TYR A 1 318 ? -12.517 15.309 -3.112 1.00 83.88 318 TYR A O 1
ATOM 2691 N N . ARG A 1 319 ? -13.856 17.006 -2.506 1.00 82.50 319 ARG A N 1
ATOM 2692 C CA . ARG A 1 319 ? -13.357 17.956 -3.524 1.00 82.50 319 ARG A CA 1
ATOM 2693 C C . ARG A 1 319 ? -11.902 18.367 -3.273 1.00 82.50 319 ARG A C 1
ATOM 2695 O O . ARG A 1 319 ? -11.204 18.753 -4.209 1.00 82.50 319 ARG A O 1
ATOM 2702 N N . GLN A 1 320 ? -11.414 18.244 -2.037 1.00 83.31 320 GLN A N 1
ATOM 2703 C CA . GLN A 1 320 ? -10.009 18.466 -1.693 1.00 83.31 320 GLN A CA 1
ATOM 2704 C C . GLN A 1 320 ? -9.080 17.363 -2.228 1.00 83.31 320 GLN A C 1
ATOM 2706 O O . GLN A 1 320 ? -7.867 17.570 -2.314 1.00 83.31 320 GLN A O 1
ATOM 2711 N N . LEU A 1 321 ? -9.615 16.195 -2.604 1.00 84.69 321 LEU A N 1
ATOM 2712 C CA . LEU A 1 321 ? -8.841 15.112 -3.203 1.00 84.69 321 LEU A CA 1
ATOM 2713 C C . LEU A 1 321 ? -8.617 15.401 -4.694 1.00 84.69 321 LEU A C 1
ATOM 2715 O O . LEU A 1 321 ? -9.376 14.990 -5.567 1.00 84.69 321 LEU A O 1
ATOM 2719 N N . LYS A 1 322 ? -7.533 16.118 -4.995 1.00 80.75 322 LYS A N 1
ATOM 2720 C CA . LYS A 1 322 ? -7.151 16.542 -6.350 1.00 80.75 322 LYS A CA 1
ATOM 2721 C C . LYS A 1 322 ? -6.381 15.478 -7.151 1.00 80.75 322 LYS A C 1
ATOM 2723 O O . LYS A 1 322 ? -6.071 15.697 -8.328 1.00 80.75 322 LYS A O 1
ATOM 2728 N N . GLY A 1 323 ? -6.031 14.335 -6.549 1.00 72.31 323 GLY A N 1
ATOM 2729 C CA . GLY A 1 323 ? -5.194 13.319 -7.190 1.00 72.31 323 GLY A CA 1
ATOM 2730 C C . GLY A 1 323 ? -5.417 11.870 -6.741 1.00 72.31 323 GLY A C 1
ATOM 2731 O O . GLY A 1 323 ? -5.513 11.552 -5.562 1.00 72.31 323 GLY A O 1
ATOM 2732 N N . GLY A 1 324 ? -5.357 10.941 -7.702 1.00 72.69 324 GLY A N 1
ATOM 2733 C CA . GLY A 1 324 ? -5.466 9.498 -7.440 1.00 72.69 324 GLY A CA 1
ATOM 2734 C C . GLY A 1 324 ? -6.906 9.021 -7.218 1.00 72.69 324 GLY A C 1
ATOM 2735 O O . GLY A 1 324 ? -7.846 9.757 -7.483 1.00 72.69 324 GLY A O 1
ATOM 2736 N N . ASN A 1 325 ? -7.059 7.767 -6.777 1.00 75.50 325 ASN A N 1
ATOM 2737 C CA . ASN A 1 325 ? -8.357 7.212 -6.384 1.00 75.50 325 ASN A CA 1
ATOM 2738 C C . ASN A 1 325 ? -8.779 7.817 -5.018 1.00 75.50 325 ASN A C 1
ATOM 2740 O O . ASN A 1 325 ? -7.941 7.799 -4.105 1.00 75.50 325 ASN A O 1
ATOM 2744 N N . PRO A 1 326 ? -10.010 8.349 -4.851 1.00 77.62 326 PRO A N 1
ATOM 2745 C CA . PRO A 1 326 ? -10.523 8.831 -3.565 1.00 77.62 326 PRO A CA 1
ATOM 2746 C C . PRO A 1 326 ? -10.683 7.752 -2.478 1.00 77.62 326 PRO A C 1
ATOM 2748 O O . PRO A 1 326 ? -10.817 8.113 -1.317 1.00 77.62 326 PRO A O 1
ATOM 2751 N N . MET A 1 327 ? -10.595 6.458 -2.803 1.00 85.81 327 MET A N 1
ATOM 2752 C CA . MET A 1 327 ? -10.685 5.372 -1.813 1.00 85.81 327 MET A CA 1
ATOM 2753 C C . MET A 1 327 ? -9.446 5.308 -0.896 1.00 85.81 327 MET A C 1
ATOM 2755 O O . MET A 1 327 ? -8.305 5.466 -1.360 1.00 85.81 327 MET A O 1
ATOM 2759 N N . PHE A 1 328 ? -9.651 5.086 0.404 1.00 91.69 328 PHE A N 1
ATOM 2760 C CA . PHE A 1 328 ? -8.587 4.893 1.401 1.00 91.69 328 PHE A CA 1
ATOM 2761 C C . PHE A 1 328 ? -8.363 3.409 1.693 1.00 91.69 328 PHE A C 1
ATOM 2763 O O . PHE A 1 328 ? -9.238 2.589 1.438 1.00 91.69 328 PHE A O 1
ATOM 2770 N N . THR A 1 329 ? -7.169 3.055 2.169 1.00 93.62 329 THR A N 1
ATOM 2771 C CA . THR A 1 329 ? -6.867 1.670 2.556 1.00 93.62 329 THR A CA 1
ATOM 2772 C C . THR A 1 329 ? -7.462 1.347 3.924 1.00 93.62 329 THR A C 1
ATOM 2774 O O . THR A 1 329 ? -7.694 2.254 4.723 1.00 93.62 329 THR A O 1
ATOM 2777 N N . LEU A 1 330 ? -7.683 0.062 4.214 1.00 94.94 330 LEU A N 1
ATOM 2778 C CA . LEU A 1 330 ? -8.327 -0.377 5.463 1.00 94.94 330 LEU A CA 1
ATOM 2779 C C . LEU A 1 330 ? -7.601 0.173 6.703 1.00 94.94 330 LEU A C 1
ATOM 2781 O O . LEU A 1 330 ? -8.217 0.707 7.620 1.00 94.94 330 LEU A O 1
ATOM 2785 N N . ASP A 1 331 ? -6.271 0.091 6.694 1.00 94.50 331 ASP A N 1
ATOM 2786 C CA . ASP A 1 331 ? -5.396 0.591 7.753 1.00 94.50 331 ASP A CA 1
ATOM 2787 C C . ASP A 1 331 ? -5.459 2.119 7.906 1.00 94.50 331 ASP A C 1
ATOM 2789 O O . ASP A 1 331 ? -5.391 2.616 9.022 1.00 94.50 331 ASP A O 1
ATOM 2793 N N . GLN A 1 332 ? -5.632 2.868 6.810 1.00 95.12 332 GLN A N 1
ATOM 2794 C CA . GLN A 1 332 ? -5.808 4.324 6.874 1.00 95.12 332 GLN A CA 1
ATOM 2795 C C . GLN A 1 332 ? -7.143 4.704 7.505 1.00 95.12 332 GLN A C 1
ATOM 2797 O O . GLN A 1 332 ? -7.183 5.636 8.299 1.00 95.12 332 GLN A O 1
ATOM 2802 N N . VAL A 1 333 ? -8.225 4.006 7.144 1.00 96.75 333 VAL A N 1
ATOM 2803 C CA . VAL A 1 333 ? -9.549 4.248 7.732 1.00 96.75 333 VAL A CA 1
ATOM 2804 C C . VAL A 1 333 ? -9.495 4.003 9.236 1.00 96.75 333 VAL A C 1
ATOM 2806 O O . VAL A 1 333 ? -9.916 4.872 9.990 1.00 96.75 333 VAL A O 1
ATOM 2809 N N . LEU A 1 334 ? -8.902 2.886 9.672 1.00 97.25 334 LEU A N 1
ATOM 2810 C CA . LEU A 1 334 ? -8.710 2.596 11.092 1.00 97.25 334 LEU A CA 1
ATOM 2811 C C . LEU A 1 334 ? -7.936 3.714 11.810 1.00 97.25 334 LEU A C 1
ATOM 2813 O O . LEU A 1 334 ? -8.383 4.191 12.848 1.00 97.25 334 LEU A O 1
ATOM 2817 N N . ASP A 1 335 ? -6.787 4.130 11.268 1.00 96.88 335 ASP A N 1
ATOM 2818 C CA . ASP A 1 335 ? -5.964 5.166 11.899 1.00 96.88 335 ASP A CA 1
ATOM 2819 C C . ASP A 1 335 ? -6.703 6.502 12.021 1.00 96.88 335 ASP A C 1
ATOM 2821 O O . ASP A 1 335 ? -6.575 7.179 13.039 1.00 96.88 335 ASP A O 1
ATOM 2825 N N . ILE A 1 336 ? -7.490 6.859 10.998 1.00 97.19 336 ILE A N 1
ATOM 2826 C CA . ILE A 1 336 ? -8.310 8.070 11.007 1.00 97.19 336 ILE A CA 1
ATOM 2827 C C . ILE A 1 336 ? -9.372 7.993 12.104 1.00 97.19 336 ILE A C 1
ATOM 2829 O O . ILE A 1 336 ? -9.535 8.961 12.836 1.00 97.19 336 ILE A O 1
ATOM 2833 N N . LEU A 1 337 ? -10.078 6.865 12.228 1.00 97.94 337 LEU A N 1
ATOM 2834 C CA . LEU A 1 337 ? -11.108 6.710 13.258 1.00 97.94 337 LEU A CA 1
ATOM 2835 C C . LEU A 1 337 ? -10.513 6.829 14.664 1.00 97.94 337 LEU A C 1
ATOM 2837 O O . LEU A 1 337 ? -11.077 7.542 15.486 1.00 97.94 337 LEU A O 1
ATOM 2841 N N . HIS A 1 338 ? -9.375 6.176 14.917 1.00 97.12 338 HIS A N 1
ATOM 2842 C CA . HIS A 1 338 ? -8.660 6.263 16.198 1.00 97.12 338 HIS A CA 1
ATOM 2843 C C . HIS A 1 338 ? -8.296 7.705 16.557 1.00 97.12 338 HIS A C 1
ATOM 2845 O O . HIS A 1 338 ? -8.692 8.193 17.606 1.00 97.12 338 HIS A O 1
ATOM 2851 N N . ASP A 1 339 ? -7.592 8.416 15.673 1.00 96.38 339 ASP A N 1
ATOM 2852 C CA . ASP A 1 339 ? -7.140 9.780 15.978 1.00 96.38 339 ASP A CA 1
ATOM 2853 C C . ASP A 1 339 ? -8.326 10.754 16.147 1.00 96.38 339 ASP A C 1
ATOM 2855 O O . ASP A 1 339 ? -8.259 11.660 16.976 1.00 96.38 339 ASP A O 1
ATOM 2859 N N . VAL A 1 340 ? -9.422 10.566 15.400 1.00 96.81 340 VAL A N 1
ATOM 2860 C CA . VAL A 1 340 ? -10.647 11.370 15.565 1.00 96.81 340 VAL A CA 1
ATOM 2861 C C . VAL A 1 340 ? -11.350 11.069 16.889 1.00 96.81 340 VAL A C 1
ATOM 2863 O O . VAL A 1 340 ? -11.836 11.990 17.540 1.00 96.81 340 VAL A O 1
ATOM 2866 N N . TYR A 1 341 ? -11.392 9.804 17.311 1.00 96.62 341 TYR A N 1
ATOM 2867 C CA . TYR A 1 341 ? -11.898 9.429 18.634 1.00 96.62 341 TYR A CA 1
ATOM 2868 C C . TYR A 1 341 ? -11.081 10.089 19.757 1.00 96.62 341 TYR A C 1
ATOM 2870 O O . TYR A 1 341 ? -11.653 10.622 20.710 1.00 96.62 341 TYR A O 1
ATOM 2878 N N . ASP A 1 342 ? -9.760 10.181 19.573 1.00 94.31 342 ASP A N 1
ATOM 2879 C CA . ASP A 1 342 ? -8.824 10.906 20.445 1.00 94.31 342 ASP A CA 1
ATOM 2880 C C . ASP A 1 342 ? -8.929 12.448 20.312 1.00 94.31 342 ASP A C 1
ATOM 2882 O O . ASP A 1 342 ? -8.007 13.178 20.679 1.00 94.31 342 ASP A O 1
ATOM 2886 N N . GLN A 1 343 ? -10.054 12.963 19.801 1.00 92.12 343 GLN A N 1
ATOM 2887 C CA . GLN A 1 343 ? -10.378 14.389 19.654 1.00 92.12 343 GLN A CA 1
ATOM 2888 C C . GLN A 1 343 ? -9.493 15.152 18.656 1.00 92.12 343 GLN A C 1
ATOM 2890 O O . GLN A 1 343 ? -9.352 16.373 18.744 1.00 92.12 343 GLN A O 1
ATOM 2895 N N . SER A 1 344 ? -8.899 14.459 17.679 1.00 91.81 344 SER A N 1
ATOM 2896 C CA . SER A 1 344 ? -8.221 15.129 16.564 1.00 91.81 344 SER A CA 1
ATOM 2897 C C . SER A 1 344 ? -9.213 15.579 15.492 1.00 91.81 344 SER A C 1
ATOM 2899 O O . SER A 1 344 ? -10.149 14.866 15.136 1.00 91.81 344 SER A O 1
ATOM 2901 N N . GLU A 1 345 ? -8.949 16.733 14.882 1.00 94.44 345 GLU A N 1
ATOM 2902 C CA . GLU A 1 345 ? -9.750 17.238 13.766 1.00 94.44 345 GLU A CA 1
ATOM 2903 C C . GLU A 1 345 ? -9.685 16.319 12.537 1.00 94.44 345 GLU A C 1
ATOM 2905 O O . GLU A 1 345 ? -8.615 15.823 12.150 1.00 94.44 345 GLU A O 1
ATOM 2910 N N . TRP A 1 346 ? -10.829 16.139 11.867 1.00 94.38 346 TRP A N 1
ATOM 2911 C CA . TRP A 1 346 ? -10.967 15.257 10.703 1.00 94.38 346 TRP A CA 1
ATOM 2912 C C . TRP A 1 346 ? -9.975 15.603 9.586 1.00 94.38 346 TRP A C 1
ATOM 2914 O O . TRP A 1 346 ? -9.262 14.732 9.081 1.00 94.38 346 TRP A O 1
ATOM 2924 N N . GLU A 1 347 ? -9.896 16.878 9.190 1.00 90.69 347 GLU A N 1
ATOM 2925 C CA . GLU A 1 347 ? -9.053 17.283 8.060 1.00 90.69 347 GLU A CA 1
ATOM 2926 C C . GLU A 1 347 ? -7.559 17.073 8.351 1.00 90.69 347 GLU A C 1
ATOM 2928 O O . GLU A 1 347 ? -6.826 16.568 7.492 1.00 90.69 347 GLU A O 1
ATOM 2933 N N . GLU A 1 348 ? -7.097 17.417 9.556 1.00 90.94 348 GLU A N 1
ATOM 2934 C CA . GLU A 1 348 ? -5.698 17.226 9.948 1.00 90.94 348 GLU A CA 1
ATOM 2935 C C . GLU A 1 348 ? -5.332 15.738 9.959 1.00 90.94 348 GLU A C 1
ATOM 2937 O O . GLU A 1 348 ? -4.328 15.326 9.363 1.00 90.94 348 GLU A O 1
ATOM 2942 N N . THR A 1 349 ? -6.192 14.926 10.569 1.00 92.81 349 THR A N 1
ATOM 2943 C CA . THR A 1 349 ? -6.018 13.479 10.689 1.00 92.81 349 THR A CA 1
ATOM 2944 C C . THR A 1 349 ? -5.935 12.814 9.318 1.00 92.81 349 THR A C 1
ATOM 2946 O O . THR A 1 349 ? -5.002 12.061 9.022 1.00 92.81 349 THR A O 1
ATOM 2949 N N . ILE A 1 350 ? -6.854 13.144 8.410 1.00 92.25 350 ILE A N 1
ATOM 2950 C CA . ILE A 1 350 ? -6.837 12.587 7.055 1.00 92.25 350 ILE A CA 1
ATOM 2951 C C . ILE A 1 350 ? -5.562 13.030 6.319 1.00 92.25 350 ILE A C 1
ATOM 2953 O O . ILE A 1 350 ? -4.922 12.209 5.660 1.00 92.25 350 ILE A O 1
ATOM 2957 N N . ARG A 1 351 ? -5.118 14.288 6.451 1.00 90.38 351 ARG A N 1
ATOM 2958 C CA . ARG A 1 351 ? -3.861 14.764 5.834 1.00 90.38 351 ARG A CA 1
ATOM 2959 C C . ARG A 1 351 ? -2.611 14.070 6.384 1.00 90.38 351 ARG A C 1
ATOM 2961 O O . ARG A 1 351 ? -1.619 13.971 5.657 1.00 90.38 351 ARG A O 1
ATOM 2968 N N . ARG A 1 352 ? -2.651 13.593 7.630 1.00 92.62 352 ARG A N 1
ATOM 2969 C CA . ARG A 1 352 ? -1.570 12.838 8.283 1.00 92.62 352 ARG A CA 1
ATOM 2970 C C . ARG A 1 352 ? -1.410 11.442 7.676 1.00 92.62 352 ARG A C 1
ATOM 2972 O O . ARG A 1 352 ? -0.296 11.065 7.309 1.00 92.62 352 ARG A O 1
ATOM 2979 N N . TYR A 1 353 ? -2.511 10.706 7.509 1.00 92.00 353 TYR A N 1
ATOM 2980 C CA . TYR A 1 353 ? -2.483 9.303 7.060 1.00 92.00 353 TYR A CA 1
ATOM 2981 C C . TYR A 1 353 ? -2.604 9.118 5.543 1.00 92.00 353 TYR A C 1
ATOM 2983 O O . TYR A 1 353 ? -2.177 8.096 4.989 1.00 92.00 353 TYR A O 1
ATOM 2991 N N . VAL A 1 354 ? -3.158 10.100 4.831 1.00 88.88 354 VAL A N 1
ATOM 2992 C CA . VAL A 1 354 ? -3.355 10.035 3.381 1.00 88.88 354 VAL A CA 1
ATOM 2993 C C . VAL A 1 354 ? -2.184 10.709 2.648 1.00 88.88 354 VAL A C 1
ATOM 2995 O O . VAL A 1 354 ? -1.825 11.845 2.948 1.00 88.88 354 VAL A O 1
ATOM 2998 N N . PRO A 1 355 ? -1.580 10.062 1.626 1.00 86.69 355 PRO A N 1
ATOM 2999 C CA . PRO A 1 355 ? -0.446 10.625 0.902 1.00 86.69 355 PRO A CA 1
ATOM 3000 C C . PRO A 1 355 ? -0.716 12.028 0.345 1.00 86.69 355 PRO A C 1
ATOM 3002 O O . PRO A 1 355 ? -1.667 12.208 -0.416 1.00 86.69 355 PRO A O 1
ATOM 3005 N N . LYS A 1 356 ? 0.199 12.978 0.599 1.00 83.69 356 LYS A N 1
ATOM 3006 C CA . LYS A 1 356 ? 0.123 14.387 0.144 1.00 83.69 356 LYS A CA 1
ATOM 3007 C C . LYS A 1 356 ? -0.272 14.552 -1.326 1.00 83.69 356 LYS A C 1
ATOM 3009 O O . LYS A 1 356 ? -1.119 15.374 -1.658 1.00 83.69 356 LYS A O 1
ATOM 3014 N N . ARG A 1 357 ? 0.232 13.666 -2.195 1.00 81.50 357 ARG A N 1
ATOM 3015 C CA . ARG A 1 357 ? -0.106 13.603 -3.630 1.00 81.50 357 ARG A CA 1
ATOM 3016 C C . ARG A 1 357 ? -1.605 13.476 -3.946 1.00 81.50 357 ARG A C 1
ATOM 3018 O O . ARG A 1 357 ? -1.960 13.582 -5.118 1.00 81.50 357 ARG A O 1
ATOM 3025 N N . LYS A 1 358 ? -2.448 13.108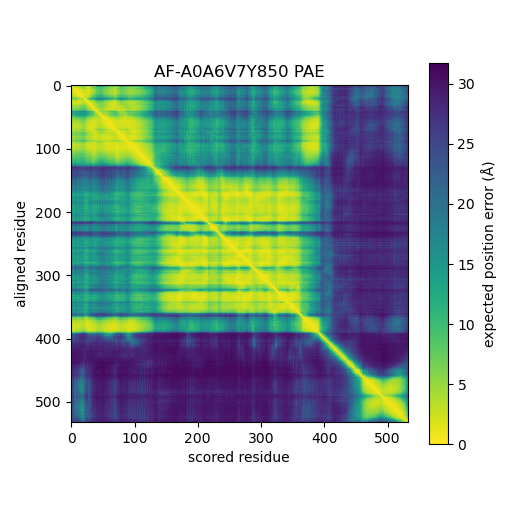 -2.971 1.00 83.19 358 LYS A N 1
ATOM 3026 C CA . LYS A 1 358 ? -3.905 13.058 -3.131 1.00 83.19 358 LYS A CA 1
ATOM 3027 C C . LYS A 1 358 ? -4.555 14.434 -2.997 1.00 83.19 358 LYS A C 1
ATOM 3029 O O . LYS A 1 358 ? -5.582 14.650 -3.623 1.00 83.19 358 L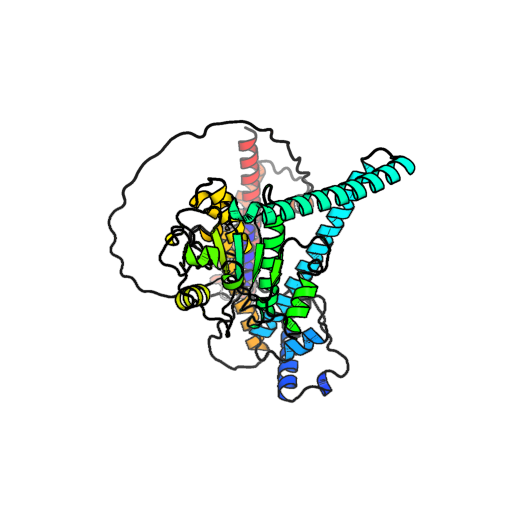YS A O 1
ATOM 3034 N N . PHE A 1 359 ? -3.950 15.350 -2.245 1.00 82.69 359 PHE A N 1
ATOM 3035 C CA . PHE A 1 359 ? -4.442 16.718 -2.034 1.00 82.69 359 PHE A CA 1
ATOM 3036 C C . PHE A 1 359 ? -3.815 17.735 -2.994 1.00 82.69 359 PHE A C 1
ATOM 3038 O O . PHE A 1 359 ? -4.347 18.824 -3.197 1.00 82.69 359 PHE A O 1
ATOM 3045 N N . GLU A 1 360 ? -2.685 17.380 -3.601 1.00 77.25 360 GLU A N 1
ATOM 3046 C CA . GLU A 1 360 ? -1.992 18.203 -4.590 1.00 77.25 360 GLU A CA 1
ATOM 3047 C C . GLU A 1 360 ? -2.629 18.054 -5.976 1.00 77.25 360 GLU A C 1
ATOM 3049 O O . GLU A 1 360 ? -2.880 16.947 -6.470 1.00 77.25 360 GLU A O 1
ATOM 3054 N N . SER A 1 361 ? -2.860 19.185 -6.639 1.00 66.06 361 SER A N 1
ATOM 3055 C CA . SER A 1 361 ? -3.364 19.200 -8.011 1.00 66.06 361 SER A CA 1
ATOM 3056 C C . SER A 1 361 ? -2.342 18.600 -8.986 1.00 66.06 361 SER A C 1
ATOM 3058 O O . SER A 1 361 ? -1.127 18.689 -8.794 1.00 66.06 361 SER A O 1
ATOM 3060 N N . LYS A 1 362 ? -2.805 18.028 -10.111 1.00 58.53 362 LYS A N 1
ATOM 3061 C CA . LYS A 1 362 ? -1.899 17.623 -11.211 1.00 58.53 362 LYS A CA 1
ATOM 3062 C C . LYS A 1 362 ? -1.021 18.800 -11.697 1.00 58.53 362 LYS A C 1
ATOM 3064 O O . LYS A 1 362 ? 0.036 18.532 -12.270 1.00 58.53 362 LYS A O 1
ATOM 3069 N N . SER A 1 363 ? -1.433 20.054 -11.469 1.00 56.28 363 SER A N 1
ATOM 3070 C CA . SER A 1 363 ? -0.686 21.289 -11.760 1.00 56.28 363 SER A CA 1
ATOM 3071 C C . SER A 1 363 ? 0.427 21.619 -10.756 1.00 56.28 363 SER A C 1
ATOM 3073 O O . SER A 1 363 ? 1.421 22.205 -11.167 1.00 56.28 363 SER A O 1
ATOM 3075 N N . GLU A 1 364 ? 0.317 21.201 -9.491 1.00 53.31 364 GLU A N 1
ATOM 3076 C CA . GLU A 1 364 ? 1.341 21.423 -8.445 1.00 53.31 364 GLU A CA 1
ATOM 3077 C C . GLU A 1 364 ? 2.435 20.347 -8.426 1.00 53.31 364 GLU A C 1
ATOM 3079 O O . GLU A 1 364 ? 3.451 20.481 -7.743 1.00 53.31 364 GLU A O 1
ATOM 3084 N N . LYS A 1 365 ? 2.284 19.279 -9.220 1.00 56.56 365 LYS A N 1
ATOM 3085 C CA . LYS A 1 365 ? 3.362 18.310 -9.429 1.00 56.56 365 LYS A CA 1
ATOM 3086 C C . LYS A 1 365 ? 4.546 19.024 -10.069 1.00 56.56 365 LYS A C 1
ATOM 3088 O O . LYS A 1 365 ? 4.419 19.527 -11.183 1.00 56.56 365 LYS A O 1
ATOM 3093 N N . ASN A 1 366 ? 5.699 18.988 -9.395 1.00 65.12 366 ASN A N 1
ATOM 3094 C CA . ASN A 1 366 ? 6.971 19.522 -9.882 1.00 65.12 366 ASN A CA 1
ATOM 3095 C C . ASN A 1 366 ? 7.101 19.291 -11.401 1.00 65.12 366 ASN A C 1
ATOM 3097 O O . ASN A 1 366 ? 7.102 18.142 -11.859 1.00 65.12 366 ASN A O 1
ATOM 3101 N N . LEU A 1 367 ? 7.170 20.374 -12.186 1.00 69.25 367 LEU A N 1
ATOM 3102 C CA . LEU A 1 367 ? 7.238 20.333 -13.653 1.00 69.25 367 LEU A CA 1
ATOM 3103 C C . LEU A 1 367 ? 8.339 19.380 -14.149 1.00 69.25 367 LEU A C 1
ATOM 3105 O O . LEU A 1 367 ? 8.189 18.752 -15.199 1.00 69.25 367 LEU A O 1
ATOM 3109 N N . LEU A 1 368 ? 9.403 19.205 -13.358 1.00 69.31 368 LEU A N 1
ATOM 3110 C CA . LEU A 1 368 ? 10.489 18.257 -13.604 1.00 69.31 368 LEU A CA 1
ATOM 3111 C C . LEU A 1 368 ? 10.033 16.791 -13.555 1.00 69.31 368 LEU A C 1
ATOM 3113 O O . LEU A 1 368 ? 10.459 15.979 -14.369 1.00 69.31 368 LEU A O 1
ATOM 3117 N N . VAL A 1 369 ? 9.141 16.432 -12.633 1.00 74.56 369 VAL A N 1
ATOM 3118 C CA . VAL A 1 369 ? 8.596 15.071 -12.522 1.00 74.56 369 VAL A CA 1
ATOM 3119 C C . VAL A 1 369 ? 7.657 14.785 -13.695 1.00 74.56 369 VAL A C 1
ATOM 3121 O O . VAL A 1 369 ? 7.728 13.718 -14.308 1.00 74.56 369 VAL A O 1
ATOM 3124 N N . LYS A 1 370 ? 6.807 15.753 -14.068 1.00 76.81 370 LYS A N 1
ATOM 3125 C CA . LYS A 1 370 ? 5.918 15.627 -15.235 1.00 76.81 370 LYS A CA 1
ATOM 3126 C C . LYS A 1 370 ? 6.721 15.485 -16.529 1.00 76.81 370 LYS A C 1
ATOM 3128 O O . LYS A 1 370 ? 6.429 14.597 -17.333 1.00 76.81 370 LYS A O 1
ATOM 3133 N N . SER A 1 371 ? 7.745 16.318 -16.717 1.00 81.00 371 SER A N 1
ATOM 3134 C CA . SER A 1 371 ? 8.625 16.241 -17.884 1.00 81.00 371 SER A CA 1
ATOM 3135 C C . SER A 1 371 ? 9.414 14.931 -17.907 1.00 81.00 371 SER A C 1
ATOM 3137 O O . SER A 1 371 ? 9.496 14.308 -18.960 1.00 81.00 371 SER A O 1
ATOM 3139 N N . PHE A 1 372 ? 9.886 14.432 -16.759 1.00 82.44 372 PHE A N 1
ATOM 3140 C CA . PHE A 1 372 ? 10.552 13.132 -16.652 1.00 82.44 372 PHE A CA 1
ATOM 3141 C C . PHE A 1 372 ? 9.666 11.971 -17.128 1.00 82.44 372 PHE A C 1
ATOM 3143 O O . PHE A 1 372 ? 10.099 11.167 -17.960 1.00 82.44 372 PHE A O 1
ATOM 3150 N N . TYR A 1 373 ? 8.418 11.884 -16.652 1.00 82.81 373 TYR A N 1
ATOM 3151 C CA . TYR A 1 373 ? 7.502 10.820 -17.078 1.00 82.81 373 TYR A CA 1
ATOM 3152 C C . TYR A 1 373 ? 7.116 10.946 -18.551 1.00 82.81 373 TYR A C 1
ATOM 3154 O O . TYR A 1 373 ? 7.115 9.937 -19.257 1.00 82.81 373 TYR A O 1
ATOM 3162 N N . LYS A 1 374 ? 6.862 12.169 -19.035 1.00 86.38 374 LYS A N 1
ATOM 3163 C CA . LYS A 1 374 ? 6.591 12.435 -20.456 1.00 86.38 374 LYS A CA 1
ATOM 3164 C C . LYS A 1 374 ? 7.764 11.989 -21.333 1.00 86.38 374 LYS A C 1
ATOM 3166 O O . LYS A 1 374 ? 7.570 11.256 -22.298 1.00 86.38 374 LYS A O 1
ATOM 3171 N N . ASN A 1 375 ? 8.981 12.362 -20.950 1.00 88.81 375 ASN A N 1
ATOM 3172 C CA . ASN A 1 375 ? 10.209 12.007 -21.654 1.00 88.81 375 ASN A CA 1
ATOM 3173 C C . ASN A 1 375 ? 10.454 10.493 -21.646 1.00 88.81 375 ASN A C 1
ATOM 3175 O O . ASN A 1 375 ? 10.849 9.915 -22.656 1.00 88.81 375 ASN A O 1
ATOM 3179 N N . THR A 1 376 ? 10.175 9.836 -20.519 1.00 88.00 376 THR A N 1
ATOM 3180 C CA . THR A 1 376 ? 10.274 8.378 -20.392 1.00 88.00 376 THR A CA 1
ATOM 3181 C C . THR A 1 376 ? 9.252 7.669 -21.276 1.00 88.00 376 THR A C 1
ATOM 3183 O O . THR A 1 376 ? 9.594 6.675 -21.912 1.00 88.00 376 THR A O 1
ATOM 3186 N N . ALA A 1 377 ? 8.005 8.145 -21.316 1.00 87.75 377 ALA A N 1
ATOM 3187 C CA . ALA A 1 377 ? 6.950 7.572 -22.148 1.00 87.75 377 ALA A CA 1
ATOM 3188 C C . ALA A 1 377 ? 7.276 7.707 -23.641 1.00 87.75 377 ALA A C 1
ATOM 3190 O O . ALA A 1 377 ? 7.190 6.720 -24.368 1.00 87.75 377 ALA A O 1
ATOM 3191 N N . GLU A 1 378 ? 7.732 8.887 -24.065 1.00 90.25 378 GLU A N 1
ATOM 3192 C CA . GLU A 1 378 ? 8.134 9.147 -25.449 1.00 90.25 378 GLU A CA 1
ATOM 3193 C C . GLU A 1 378 ? 9.323 8.277 -25.874 1.00 90.25 378 GLU A C 1
ATOM 3195 O O . GLU A 1 378 ? 9.289 7.657 -26.934 1.00 90.25 378 GLU A O 1
ATOM 3200 N N . ARG A 1 379 ? 10.335 8.121 -25.009 1.00 91.50 379 ARG A N 1
ATOM 3201 C CA . ARG A 1 379 ? 11.452 7.205 -25.280 1.00 91.50 379 ARG A CA 1
ATOM 3202 C C . ARG A 1 379 ? 10.978 5.763 -25.483 1.00 91.50 379 ARG A C 1
ATOM 3204 O O . ARG A 1 379 ? 11.405 5.124 -26.437 1.00 91.50 379 ARG A O 1
ATOM 3211 N N . ASN A 1 380 ? 10.102 5.246 -24.615 1.00 91.62 380 ASN A N 1
ATOM 3212 C CA . ASN A 1 380 ? 9.602 3.871 -24.763 1.00 91.62 380 ASN A CA 1
ATOM 3213 C C . ASN A 1 380 ? 8.789 3.709 -26.049 1.00 91.62 380 ASN A C 1
ATOM 3215 O O . ASN A 1 380 ? 8.924 2.693 -26.717 1.00 91.62 380 ASN A O 1
ATOM 3219 N N . ARG A 1 381 ? 7.975 4.711 -26.406 1.00 91.69 381 ARG A N 1
ATOM 3220 C CA . ARG A 1 381 ? 7.198 4.712 -27.650 1.00 91.69 381 ARG A CA 1
ATOM 3221 C C . ARG A 1 381 ? 8.110 4.569 -28.867 1.00 91.69 381 ARG A C 1
ATOM 3223 O O . ARG A 1 381 ? 7.833 3.737 -29.722 1.00 91.69 381 ARG A O 1
ATOM 3230 N N . GLN A 1 382 ? 9.205 5.326 -28.925 1.00 92.50 382 GLN A N 1
ATOM 3231 C CA . GLN A 1 382 ? 10.141 5.230 -30.047 1.00 92.50 382 GLN A CA 1
ATOM 3232 C C . GLN A 1 382 ? 10.942 3.926 -30.048 1.00 92.50 382 GLN A C 1
ATOM 3234 O O . GLN A 1 382 ? 11.150 3.369 -31.118 1.00 92.50 382 GLN A O 1
ATOM 3239 N N . ILE A 1 383 ? 11.319 3.385 -28.882 1.00 92.25 383 ILE A N 1
ATOM 3240 C CA . ILE A 1 383 ? 11.928 2.044 -28.796 1.00 92.25 383 ILE A CA 1
ATOM 3241 C C . ILE A 1 383 ? 10.974 0.987 -29.361 1.00 92.25 383 ILE A C 1
ATOM 3243 O O . ILE A 1 383 ? 11.372 0.216 -30.227 1.00 92.25 383 ILE A O 1
ATOM 3247 N N . ILE A 1 384 ? 9.709 0.983 -28.932 1.00 90.75 384 ILE A N 1
ATOM 3248 C CA . ILE A 1 384 ? 8.696 0.050 -29.447 1.00 90.75 384 ILE A CA 1
ATOM 3249 C C . ILE A 1 384 ? 8.517 0.241 -30.960 1.00 90.75 384 ILE A C 1
ATOM 3251 O O . ILE A 1 384 ? 8.476 -0.740 -31.692 1.00 90.75 384 ILE A O 1
ATOM 3255 N N . GLY A 1 385 ? 8.495 1.486 -31.444 1.00 89.88 385 GLY A N 1
ATOM 3256 C CA . GLY A 1 385 ? 8.425 1.781 -32.876 1.00 89.88 385 GLY A CA 1
ATOM 3257 C C . GLY A 1 385 ? 9.662 1.341 -33.672 1.00 89.88 385 GLY A C 1
ATOM 3258 O O . GLY A 1 385 ? 9.547 1.045 -34.857 1.00 89.88 385 GLY A O 1
ATOM 3259 N N . ILE A 1 386 ? 10.850 1.282 -33.063 1.00 90.19 386 ILE A N 1
ATOM 3260 C CA . ILE A 1 386 ? 12.041 0.671 -33.675 1.00 90.19 386 ILE A CA 1
ATOM 3261 C C . ILE A 1 386 ? 11.844 -0.843 -33.779 1.00 90.19 386 ILE A C 1
ATOM 3263 O O . ILE A 1 386 ? 12.023 -1.391 -34.862 1.00 90.19 386 ILE A O 1
ATOM 3267 N N . LEU A 1 387 ? 11.427 -1.506 -32.697 1.00 90.94 387 LEU A N 1
ATOM 3268 C CA . LEU A 1 387 ? 11.194 -2.954 -32.696 1.00 90.94 387 LEU A CA 1
ATOM 3269 C C . LEU A 1 387 ? 10.141 -3.355 -33.738 1.00 90.94 387 LEU A C 1
ATOM 3271 O O . LEU A 1 387 ? 10.395 -4.209 -34.572 1.00 90.94 387 LEU A O 1
ATOM 3275 N N . GLN A 1 388 ? 8.994 -2.675 -33.766 1.00 89.00 388 GLN A N 1
ATOM 3276 C CA . GLN A 1 388 ? 7.907 -2.980 -34.704 1.00 89.00 388 GLN A CA 1
ATOM 3277 C C . GLN A 1 388 ? 8.316 -2.814 -36.174 1.00 89.00 388 GLN A C 1
ATOM 3279 O O . GLN A 1 388 ? 7.905 -3.612 -37.011 1.00 89.00 388 GLN A O 1
ATOM 3284 N N . ARG A 1 389 ? 9.139 -1.803 -36.493 1.00 86.38 389 ARG A N 1
ATOM 3285 C CA . ARG A 1 389 ? 9.640 -1.578 -37.860 1.00 86.38 389 ARG A CA 1
ATOM 3286 C C . ARG A 1 389 ? 10.633 -2.643 -38.318 1.00 86.38 389 ARG A C 1
ATOM 3288 O O . ARG A 1 389 ? 10.662 -2.944 -39.501 1.00 86.38 389 ARG A O 1
ATOM 3295 N N . ASN A 1 390 ? 11.444 -3.176 -37.405 1.00 83.12 390 ASN A N 1
ATOM 3296 C CA . ASN A 1 390 ? 12.529 -4.097 -37.747 1.00 83.12 390 ASN A CA 1
ATOM 3297 C C . ASN A 1 390 ? 12.159 -5.580 -37.558 1.00 83.12 390 ASN A C 1
ATOM 3299 O O . ASN A 1 390 ? 12.766 -6.424 -38.200 1.00 83.12 390 ASN A O 1
ATOM 3303 N N . CYS A 1 391 ? 11.179 -5.901 -36.707 1.00 77.88 391 CYS A N 1
ATOM 3304 C CA . CYS A 1 391 ? 10.801 -7.281 -36.361 1.00 77.88 391 CYS A CA 1
ATOM 3305 C C . CYS A 1 391 ? 9.463 -7.735 -36.982 1.00 77.88 391 CYS A C 1
ATOM 3307 O O . CYS A 1 391 ? 8.996 -8.828 -36.691 1.00 77.88 391 CYS A O 1
ATOM 3309 N N . GLY A 1 392 ? 8.825 -6.900 -37.814 1.00 57.12 392 GLY A N 1
ATOM 3310 C CA . GLY A 1 392 ? 7.807 -7.323 -38.783 1.00 57.12 392 GLY A CA 1
ATOM 3311 C C . GLY A 1 392 ? 6.626 -8.156 -38.259 1.00 57.12 392 GLY A C 1
ATOM 3312 O O . GLY A 1 392 ? 6.422 -9.269 -38.724 1.00 57.12 392 GLY A O 1
ATOM 3313 N N . ILE A 1 393 ? 5.768 -7.600 -37.393 1.00 53.34 393 ILE A N 1
ATOM 3314 C CA . ILE A 1 393 ? 4.358 -8.035 -37.295 1.00 53.34 393 ILE A CA 1
ATOM 3315 C C . ILE A 1 393 ? 3.472 -6.786 -37.276 1.00 53.34 393 ILE A C 1
ATOM 3317 O O . ILE A 1 393 ? 3.150 -6.224 -36.228 1.00 53.34 393 ILE A O 1
ATOM 3321 N N . ASN A 1 394 ? 3.080 -6.329 -38.467 1.00 46.66 394 ASN A N 1
ATOM 3322 C CA . ASN A 1 394 ? 2.022 -5.338 -38.624 1.00 46.66 394 ASN A CA 1
ATOM 3323 C C . ASN A 1 394 ? 0.667 -6.012 -38.382 1.00 46.66 394 ASN A C 1
ATOM 3325 O O . ASN A 1 394 ? 0.005 -6.455 -39.314 1.00 46.66 394 ASN A O 1
ATOM 3329 N N . GLN A 1 395 ? 0.222 -6.029 -37.129 1.00 43.66 395 GLN A N 1
ATOM 3330 C CA . GLN A 1 395 ? -1.203 -5.897 -36.850 1.00 43.66 395 GLN A CA 1
ATOM 3331 C C . GLN A 1 395 ? -1.425 -4.522 -36.229 1.00 43.66 395 GLN A C 1
ATOM 3333 O O . GLN A 1 395 ? -1.178 -4.274 -35.049 1.00 43.66 395 GLN A O 1
ATOM 3338 N N . ARG A 1 396 ? -1.871 -3.585 -37.072 1.00 40.81 396 ARG A N 1
ATOM 3339 C CA . ARG A 1 396 ? -2.597 -2.413 -36.589 1.00 40.81 396 ARG A CA 1
ATOM 3340 C C . ARG A 1 396 ? -3.871 -2.937 -35.931 1.00 40.81 396 ARG A C 1
ATOM 3342 O O . ARG A 1 396 ? -4.662 -3.575 -36.611 1.00 40.81 396 ARG A O 1
ATOM 3349 N N . THR A 1 397 ? -4.093 -2.634 -34.655 1.00 35.88 397 THR A N 1
ATOM 3350 C CA . THR A 1 397 ? -5.189 -1.759 -34.193 1.00 35.88 397 THR A CA 1
ATOM 3351 C C . THR A 1 397 ? -5.529 -1.933 -32.707 1.00 35.88 397 THR A C 1
ATOM 3353 O O . THR A 1 397 ? -5.294 -2.959 -32.082 1.00 35.88 397 THR A O 1
ATOM 3356 N N . THR A 1 398 ? -6.172 -0.872 -32.213 1.00 30.45 398 THR A N 1
ATOM 3357 C CA . THR A 1 398 ? -6.984 -0.719 -31.000 1.00 30.45 398 THR A CA 1
ATOM 3358 C C . THR A 1 398 ? -6.278 -0.484 -29.664 1.00 30.45 398 THR A C 1
ATOM 3360 O O . THR A 1 398 ? -5.374 -1.185 -29.216 1.00 30.45 398 THR A O 1
ATOM 3363 N N . ASN A 1 399 ? -6.730 0.601 -29.031 1.00 33.19 399 ASN A N 1
ATOM 3364 C CA . ASN A 1 399 ? -6.379 1.056 -27.699 1.00 33.19 399 ASN A CA 1
ATOM 3365 C C . ASN A 1 399 ? -6.815 0.033 -26.641 1.00 33.19 399 ASN A C 1
ATOM 3367 O O . ASN A 1 399 ? -7.808 0.239 -25.951 1.00 33.19 399 ASN A O 1
ATOM 3371 N N . ALA A 1 400 ? -6.040 -1.028 -26.440 1.00 27.41 400 ALA A N 1
ATOM 3372 C CA . ALA A 1 400 ? -6.055 -1.720 -25.162 1.00 27.41 400 ALA A CA 1
ATOM 3373 C C . ALA A 1 400 ? -5.290 -0.846 -24.152 1.00 27.41 400 ALA A C 1
ATOM 3375 O O . ALA A 1 400 ? -4.050 -0.787 -24.130 1.00 27.41 400 ALA A O 1
ATOM 3376 N N . TYR A 1 401 ? -6.046 -0.079 -23.363 1.00 28.75 401 TYR A N 1
ATOM 3377 C CA . TYR A 1 401 ? -5.557 0.667 -22.207 1.00 28.75 401 TYR A CA 1
ATOM 3378 C C . TYR A 1 401 ? -5.061 -0.314 -21.136 1.00 28.75 401 TYR A C 1
ATOM 3380 O O . TYR A 1 401 ? -5.722 -0.562 -20.136 1.00 28.75 401 TYR A O 1
ATOM 3388 N N . TYR A 1 402 ? -3.854 -0.849 -21.305 1.00 28.78 402 TYR A N 1
ATOM 3389 C CA . TYR A 1 402 ? -3.146 -1.456 -20.187 1.00 28.78 402 TYR A CA 1
ATOM 3390 C C . TYR A 1 402 ? -2.444 -0.368 -19.388 1.00 28.78 402 TYR A C 1
ATOM 3392 O O . TYR A 1 402 ? -1.579 0.370 -19.876 1.00 28.78 402 TYR A O 1
ATOM 3400 N N . HIS A 1 403 ? -2.878 -0.269 -18.135 1.00 28.34 403 HIS A N 1
ATOM 3401 C CA . HIS A 1 403 ? -2.369 0.619 -17.111 1.00 28.34 403 HIS A CA 1
ATOM 3402 C C . HIS A 1 403 ? -0.857 0.445 -16.949 1.00 28.34 403 HIS A C 1
ATOM 3404 O O . HIS A 1 403 ? -0.372 -0.381 -16.175 1.00 28.34 403 HIS A O 1
ATOM 3410 N N . THR A 1 404 ? -0.084 1.309 -17.610 1.00 28.77 404 THR A N 1
ATOM 3411 C CA . THR A 1 404 ? 1.206 1.696 -17.046 1.00 28.77 404 THR A CA 1
ATOM 3412 C C . THR A 1 404 ? 0.906 2.258 -15.663 1.00 28.77 404 THR A C 1
ATOM 3414 O O . THR A 1 404 ? 0.183 3.242 -15.508 1.00 28.77 404 THR A O 1
ATOM 3417 N N . SER A 1 405 ? 1.387 1.563 -14.639 1.00 33.66 405 SER A N 1
ATOM 3418 C CA . SER A 1 405 ? 1.248 1.928 -13.237 1.00 33.66 405 SER A CA 1
ATOM 3419 C C . SER A 1 405 ? 2.011 3.228 -12.948 1.00 33.66 405 SER A C 1
ATOM 3421 O O . SER A 1 405 ? 3.048 3.192 -12.291 1.00 33.66 405 SER A O 1
ATOM 3423 N N . THR A 1 406 ? 1.542 4.359 -13.478 1.00 30.52 406 THR A N 1
ATOM 3424 C CA . THR A 1 406 ? 1.959 5.711 -13.090 1.00 30.52 406 THR A CA 1
ATOM 3425 C C . THR A 1 406 ? 0.994 6.840 -13.462 1.00 30.52 406 THR A C 1
ATOM 3427 O O . THR A 1 406 ? 1.256 7.942 -12.999 1.00 30.52 406 THR A O 1
ATOM 3430 N N . ASN A 1 407 ? -0.118 6.658 -14.189 1.00 27.23 407 ASN A N 1
ATOM 3431 C CA . ASN A 1 407 ? -1.108 7.742 -14.341 1.00 27.23 407 ASN A CA 1
ATOM 3432 C C . ASN A 1 407 ? -2.537 7.220 -14.561 1.00 27.23 407 ASN A C 1
ATOM 3434 O O . ASN A 1 407 ? -2.864 6.687 -15.614 1.00 27.23 407 ASN A O 1
ATOM 3438 N N . CYS A 1 408 ? -3.377 7.422 -13.548 1.00 26.84 408 CYS A N 1
ATOM 3439 C CA . CYS A 1 408 ? -4.818 7.208 -13.578 1.00 26.84 408 CYS A CA 1
ATOM 3440 C C . CYS A 1 408 ? -5.554 8.380 -14.262 1.00 26.84 408 CYS A C 1
ATOM 3442 O O . CYS A 1 408 ? -5.294 9.547 -13.945 1.00 26.84 408 CYS A O 1
ATOM 3444 N N . PHE A 1 409 ? -6.478 7.994 -15.146 1.00 29.45 409 PHE A N 1
ATOM 3445 C CA . PHE A 1 409 ? -7.691 8.660 -15.636 1.00 29.45 409 PHE A CA 1
ATOM 3446 C C . PHE A 1 409 ? -7.595 10.090 -16.214 1.00 29.45 409 PHE A C 1
ATOM 3448 O O . PHE A 1 409 ? -7.290 11.073 -15.529 1.00 29.45 409 PHE A O 1
ATOM 3455 N N . GLU A 1 410 ? -7.945 10.175 -17.501 1.00 26.55 410 GLU A N 1
ATOM 3456 C CA . GLU A 1 410 ? -8.615 11.304 -18.149 1.00 26.55 410 GLU A CA 1
ATOM 3457 C C . GLU A 1 410 ? -10.018 10.815 -18.532 1.00 26.55 410 GLU A C 1
ATOM 3459 O O . GLU A 1 410 ? -10.155 9.909 -19.348 1.00 26.55 410 GLU A O 1
ATOM 3464 N N . VAL A 1 411 ? -11.048 11.399 -17.921 1.00 28.03 411 VAL A N 1
ATOM 3465 C CA . VAL A 1 411 ? -12.408 11.425 -18.466 1.00 28.03 411 VAL A CA 1
ATOM 3466 C C . VAL A 1 411 ? -12.617 12.872 -18.889 1.00 28.03 411 VAL A C 1
ATOM 3468 O O . VAL A 1 411 ? -12.514 13.776 -18.059 1.00 28.03 411 VAL A O 1
ATOM 3471 N N . LYS A 1 412 ? -12.817 13.103 -20.188 1.00 27.28 412 LYS A N 1
ATOM 3472 C CA . LYS A 1 412 ? -13.192 14.417 -20.710 1.00 27.28 412 LYS A CA 1
ATOM 3473 C C . LYS A 1 412 ? -14.637 14.699 -20.295 1.00 27.28 412 LYS A C 1
ATOM 3475 O O . LYS A 1 412 ? -15.532 13.953 -20.674 1.00 27.28 412 LYS A O 1
ATOM 3480 N N . LYS A 1 413 ? -14.853 15.776 -19.543 1.00 29.16 413 LYS A N 1
ATOM 3481 C CA . LYS A 1 413 ? -16.123 16.506 -19.522 1.00 29.16 413 LYS A CA 1
ATOM 3482 C C . LYS A 1 413 ? -15.824 17.912 -20.023 1.00 29.16 413 LYS A C 1
ATOM 3484 O O . LYS A 1 413 ? -15.020 18.619 -19.419 1.00 29.16 413 LYS A O 1
ATOM 3489 N N . GLU A 1 414 ? -16.413 18.250 -21.162 1.00 27.91 414 GLU A N 1
ATOM 3490 C CA . GLU A 1 414 ? -16.535 19.622 -21.641 1.00 27.91 414 GLU A CA 1
ATOM 3491 C C . GLU A 1 414 ? -17.375 20.396 -20.626 1.00 27.91 414 GLU A C 1
ATOM 3493 O O . GLU A 1 414 ? -18.475 19.972 -20.276 1.00 27.91 414 GLU A O 1
ATOM 3498 N N . ILE A 1 415 ? -16.823 21.488 -20.101 1.00 27.94 415 ILE A N 1
ATOM 3499 C CA . ILE A 1 415 ? -17.580 22.495 -19.362 1.00 27.94 415 ILE A CA 1
ATOM 3500 C C . ILE A 1 415 ? -17.093 23.846 -19.873 1.00 27.94 415 ILE A C 1
ATOM 3502 O O . ILE A 1 415 ? -15.914 24.187 -19.749 1.00 27.94 415 ILE A O 1
ATOM 3506 N N . GLU A 1 416 ? -18.019 24.567 -20.492 1.00 25.45 416 GLU A N 1
ATOM 3507 C CA . GLU A 1 416 ? -17.862 25.922 -20.995 1.00 25.45 416 GLU A CA 1
ATOM 3508 C C . GLU A 1 416 ? -17.454 26.881 -19.874 1.00 25.45 416 GLU A C 1
ATOM 3510 O O . GLU A 1 416 ? -18.017 26.908 -18.778 1.00 25.45 416 GLU A O 1
ATOM 3515 N N . THR A 1 417 ? -16.435 27.684 -20.155 1.00 25.84 417 THR A N 1
ATOM 3516 C CA . THR A 1 417 ? -15.899 28.694 -19.250 1.00 25.84 417 THR A CA 1
ATOM 3517 C C . THR A 1 417 ? -16.761 29.955 -19.267 1.00 25.84 417 THR A C 1
ATOM 3519 O O . THR A 1 417 ? -16.780 30.669 -20.267 1.00 25.84 417 THR A O 1
ATOM 3522 N N . LYS A 1 418 ? -17.359 30.311 -18.125 1.00 25.52 418 LYS A N 1
ATOM 3523 C CA . LYS A 1 418 ? -17.602 31.714 -17.756 1.00 25.52 418 LYS A CA 1
ATOM 3524 C C . LYS A 1 418 ? -16.696 32.071 -16.581 1.00 25.52 418 LYS A C 1
ATOM 3526 O O . LYS A 1 418 ? -16.793 31.491 -15.505 1.00 25.52 418 LYS A O 1
ATOM 3531 N N . ILE A 1 419 ? -15.779 33.000 -16.830 1.00 29.64 419 ILE A N 1
ATOM 3532 C CA . ILE A 1 419 ? -14.871 33.592 -15.844 1.00 29.64 419 ILE A CA 1
ATOM 3533 C C . ILE A 1 419 ? -15.604 34.758 -15.168 1.00 29.64 419 ILE A C 1
ATOM 3535 O O . ILE A 1 419 ? -16.153 35.596 -15.885 1.00 29.64 419 ILE A O 1
ATOM 3539 N N . PRO A 1 420 ? -15.520 34.891 -13.834 1.00 25.84 420 PRO A N 1
ATOM 3540 C CA . PRO A 1 420 ? -15.432 36.220 -13.241 1.00 25.84 420 PRO A CA 1
ATOM 3541 C C . PRO A 1 420 ? -14.167 36.408 -12.389 1.00 25.84 420 PRO A C 1
ATOM 3543 O O . PRO A 1 420 ? -13.783 35.570 -11.577 1.00 25.84 420 PRO A O 1
ATOM 3546 N N . SER A 1 421 ? -13.530 37.547 -12.669 1.00 25.64 421 SER A N 1
ATOM 3547 C CA . SER A 1 421 ? -12.701 38.429 -11.834 1.00 25.64 421 SER A CA 1
ATOM 3548 C C . SER A 1 421 ? -12.009 37.883 -10.576 1.00 25.64 421 SER A C 1
ATOM 3550 O O . SER A 1 421 ? -12.624 37.596 -9.553 1.00 25.64 421 SER A O 1
ATOM 3552 N N . LYS A 1 422 ? -10.672 37.932 -10.642 1.00 30.41 422 LYS A N 1
ATOM 3553 C CA . LYS A 1 422 ? -9.721 37.951 -9.523 1.00 30.41 422 LYS A CA 1
ATOM 3554 C C . LYS A 1 422 ? -10.098 38.997 -8.465 1.00 30.41 422 LYS A C 1
ATOM 3556 O O . LYS A 1 422 ? -10.266 40.164 -8.809 1.00 30.41 422 LYS A O 1
ATOM 3561 N N . GLN A 1 423 ? -10.036 38.612 -7.192 1.00 25.70 423 GLN A N 1
ATOM 3562 C CA . GLN A 1 423 ? -9.676 39.526 -6.108 1.00 25.70 423 GLN A CA 1
ATOM 3563 C C . GLN A 1 423 ? -8.316 39.120 -5.533 1.00 25.70 423 GLN A C 1
ATOM 3565 O O . GLN A 1 423 ? -8.058 37.954 -5.233 1.00 25.70 423 GLN A O 1
ATOM 3570 N N . LEU A 1 424 ? -7.432 40.114 -5.483 1.00 29.86 424 LEU A N 1
ATOM 3571 C CA . LEU A 1 424 ? -6.124 40.117 -4.840 1.00 29.86 424 LEU A CA 1
ATOM 3572 C C . LEU A 1 424 ? -6.321 40.291 -3.326 1.00 29.86 424 LEU A C 1
ATOM 3574 O O . LEU A 1 424 ? -7.080 41.169 -2.929 1.00 29.86 424 LEU A O 1
ATOM 3578 N N . PHE A 1 425 ? -5.592 39.532 -2.511 1.00 24.34 425 PHE A N 1
ATOM 3579 C CA . PHE A 1 425 ? -5.287 39.882 -1.116 1.00 24.34 425 PHE A CA 1
ATOM 3580 C C . PHE A 1 425 ? -3.993 39.146 -0.738 1.00 24.34 425 PHE A C 1
ATOM 3582 O O . PHE A 1 425 ? -3.916 37.925 -0.859 1.00 24.34 425 PHE A O 1
ATOM 3589 N N . ASP A 1 426 ? -2.850 39.825 -0.749 1.00 24.62 426 ASP A N 1
ATOM 3590 C CA . ASP A 1 426 ? -2.257 40.707 0.274 1.00 24.62 426 ASP A CA 1
ATOM 3591 C C . ASP A 1 426 ? -1.596 39.941 1.436 1.00 24.62 426 ASP A C 1
ATOM 3593 O O . ASP A 1 426 ? -2.223 39.462 2.374 1.00 24.62 426 ASP A O 1
ATOM 3597 N N . GLY A 1 427 ? -0.291 39.747 1.235 1.00 27.25 427 GLY A N 1
ATOM 3598 C CA . GLY A 1 427 ? 0.782 40.032 2.182 1.00 27.25 427 GLY A CA 1
ATOM 3599 C C . GLY A 1 427 ? 0.540 39.945 3.689 1.00 27.25 427 GLY A C 1
ATOM 3600 O O . GLY A 1 427 ? -0.128 40.776 4.285 1.00 27.25 427 GLY A O 1
ATOM 3601 N N . THR A 1 428 ? 1.370 39.093 4.307 1.00 24.47 428 THR A N 1
ATOM 3602 C CA . THR A 1 428 ? 1.835 39.109 5.713 1.00 24.47 428 THR A CA 1
ATOM 3603 C C . THR A 1 428 ? 0.861 38.494 6.740 1.00 24.47 428 THR A C 1
ATOM 3605 O O . THR A 1 428 ? -0.330 38.737 6.720 1.00 24.47 428 THR A O 1
ATOM 3608 N N . ILE A 1 429 ? 1.277 37.595 7.647 1.00 26.39 429 ILE A N 1
ATOM 3609 C CA . ILE A 1 429 ? 2.146 37.877 8.802 1.00 26.39 429 ILE A CA 1
ATOM 3610 C C . ILE A 1 429 ? 2.624 36.569 9.512 1.00 26.39 429 ILE A C 1
ATOM 3612 O O . ILE A 1 429 ? 1.864 35.626 9.693 1.00 26.39 429 ILE A O 1
ATOM 3616 N N . LYS A 1 430 ? 3.888 36.617 9.982 1.00 25.55 430 LYS A N 1
ATOM 3617 C CA . LYS A 1 430 ? 4.588 35.944 11.119 1.00 25.55 430 LYS A CA 1
ATOM 3618 C C . LYS A 1 430 ? 4.724 34.410 11.200 1.00 25.55 430 LYS A C 1
ATOM 3620 O O . LYS A 1 430 ? 3.864 33.691 11.693 1.00 25.55 430 LYS A O 1
ATOM 3625 N N . ARG A 1 431 ? 5.960 33.949 10.947 1.00 26.31 431 ARG A N 1
ATOM 3626 C CA . ARG A 1 431 ? 6.531 32.727 11.544 1.00 26.31 431 ARG A CA 1
ATOM 3627 C C . ARG A 1 431 ? 7.026 33.023 12.963 1.00 26.31 431 ARG A C 1
ATOM 3629 O O . ARG A 1 431 ? 7.904 3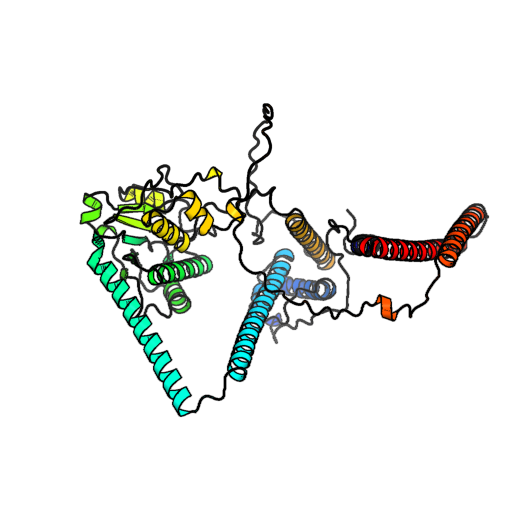3.866 13.132 1.00 26.31 431 ARG A O 1
ATOM 3636 N N . LYS A 1 432 ? 6.511 32.292 13.955 1.00 27.39 432 LYS A N 1
ATOM 3637 C CA . LYS A 1 432 ? 7.156 32.137 15.265 1.00 27.39 432 LYS A CA 1
ATOM 3638 C C . LYS A 1 432 ? 8.383 31.237 15.108 1.00 27.39 432 LYS A C 1
ATOM 3640 O O . LYS A 1 432 ? 8.291 30.120 14.605 1.00 27.39 432 LYS A O 1
ATOM 3645 N N . THR A 1 433 ? 9.524 31.761 15.524 1.00 27.34 433 THR A N 1
ATOM 3646 C CA . THR A 1 433 ? 10.769 31.042 15.784 1.00 27.34 433 THR A CA 1
ATOM 3647 C C . THR A 1 433 ? 10.622 30.197 17.044 1.00 27.34 433 THR A C 1
ATOM 3649 O O . THR A 1 433 ? 10.163 30.719 18.052 1.00 27.34 433 THR A O 1
ATOM 3652 N N . ASN A 1 434 ? 11.054 28.937 17.002 1.00 27.45 434 ASN A N 1
ATOM 3653 C CA . ASN A 1 434 ? 11.634 28.248 18.154 1.00 27.45 434 ASN A CA 1
ATOM 3654 C C . ASN A 1 434 ? 12.660 27.224 17.660 1.00 27.45 434 ASN A C 1
ATOM 3656 O O . ASN A 1 434 ? 12.464 26.568 16.637 1.00 27.45 434 ASN A O 1
ATOM 3660 N N . GLY A 1 435 ? 13.803 27.221 18.344 1.00 25.56 435 GLY A N 1
ATOM 3661 C CA . GLY A 1 435 ? 15.059 26.618 17.922 1.00 25.56 435 GLY A CA 1
ATOM 3662 C C . GLY A 1 435 ? 15.158 25.112 18.151 1.00 25.56 435 GLY A C 1
ATOM 3663 O O . GLY A 1 435 ? 14.394 24.514 18.902 1.00 25.56 435 GLY A O 1
ATOM 3664 N N . GLY A 1 436 ? 16.152 24.521 17.490 1.00 23.98 436 GLY A N 1
ATOM 3665 C CA . GLY A 1 436 ? 16.500 23.107 17.588 1.00 23.98 436 GLY A CA 1
ATOM 3666 C C . GLY A 1 436 ? 17.676 22.768 16.671 1.00 23.98 436 GLY A C 1
ATOM 3667 O O . GLY A 1 436 ? 17.473 22.476 15.499 1.00 23.98 436 GLY A O 1
ATOM 3668 N N . MET A 1 437 ? 18.889 22.892 17.221 1.00 23.98 437 MET A N 1
ATOM 3669 C CA . MET A 1 437 ? 20.198 22.360 16.793 1.00 23.98 437 MET A CA 1
ATOM 3670 C C . MET A 1 437 ? 20.325 21.734 15.388 1.00 23.98 437 MET A C 1
ATOM 3672 O O . MET A 1 437 ? 19.917 20.599 15.143 1.00 23.98 437 MET A O 1
ATOM 3676 N N . PHE A 1 438 ? 21.058 22.422 14.506 1.00 25.56 438 PHE A N 1
ATOM 3677 C CA . PHE A 1 438 ? 21.663 21.832 13.310 1.00 25.56 438 PHE A CA 1
ATOM 3678 C C . PHE A 1 438 ? 23.007 21.179 13.668 1.00 25.56 438 PHE A C 1
ATOM 3680 O O . PHE A 1 438 ? 23.968 21.865 14.000 1.00 25.56 438 PHE A O 1
ATOM 3687 N N . LEU A 1 439 ? 23.080 19.852 13.554 1.00 28.20 439 LEU A N 1
ATOM 3688 C CA . LEU A 1 439 ? 24.340 19.114 13.454 1.00 28.20 439 LEU A CA 1
ATOM 3689 C C . LEU A 1 439 ? 24.818 19.149 11.994 1.00 28.20 439 LEU A C 1
ATOM 3691 O O . LEU A 1 439 ? 24.158 18.620 11.095 1.00 28.20 439 LEU A O 1
ATOM 3695 N N . GLU A 1 440 ? 25.968 19.783 11.765 1.00 27.03 440 GLU A N 1
ATOM 3696 C CA . GLU A 1 440 ? 26.677 19.812 10.486 1.00 27.03 440 GLU A CA 1
ATOM 3697 C C . GLU A 1 440 ? 27.024 18.396 10.004 1.00 27.03 440 GLU A C 1
ATOM 3699 O O . GLU A 1 440 ? 27.863 17.696 10.572 1.00 27.03 440 GLU A O 1
ATOM 3704 N N . LYS A 1 441 ? 26.435 17.981 8.879 1.00 26.22 441 LYS A N 1
ATOM 3705 C CA . LYS A 1 441 ? 26.972 16.879 8.074 1.00 26.22 441 LYS A CA 1
ATOM 3706 C C . LYS A 1 441 ? 28.050 17.427 7.144 1.00 26.22 441 LYS A C 1
ATOM 3708 O O . LYS A 1 441 ? 27.735 17.958 6.080 1.00 26.22 441 LYS A O 1
ATOM 3713 N N . LYS A 1 442 ? 29.318 17.233 7.520 1.00 26.80 442 LYS A N 1
ATOM 3714 C CA . LYS A 1 442 ? 30.472 17.322 6.612 1.00 26.80 442 LYS A CA 1
ATOM 3715 C C . LYS A 1 442 ? 30.230 16.424 5.391 1.00 26.80 442 LYS A C 1
ATOM 3717 O O . LYS A 1 442 ? 30.264 15.199 5.487 1.00 26.80 442 LYS A O 1
ATOM 3722 N N . GLN A 1 443 ? 29.976 17.030 4.233 1.00 27.97 443 GLN A N 1
ATOM 3723 C CA . GLN A 1 443 ? 30.071 16.349 2.943 1.00 27.97 443 GLN A CA 1
ATOM 3724 C C . GLN A 1 443 ? 31.545 16.301 2.531 1.00 27.97 443 GLN A C 1
ATOM 3726 O O . GLN A 1 443 ? 32.099 17.294 2.065 1.00 27.97 443 GLN A O 1
ATOM 3731 N N . ASN A 1 444 ? 32.167 15.131 2.679 1.00 25.52 444 ASN A N 1
ATOM 3732 C CA . ASN A 1 444 ? 33.430 14.819 2.017 1.00 25.52 444 ASN A CA 1
ATOM 3733 C C . ASN A 1 444 ? 33.216 14.838 0.497 1.00 25.52 444 ASN A C 1
ATOM 3735 O O . ASN A 1 444 ? 32.597 13.943 -0.079 1.00 25.52 444 ASN A O 1
ATOM 3739 N N . ASN A 1 445 ? 33.723 15.887 -0.147 1.00 27.95 445 ASN A N 1
ATOM 3740 C CA . ASN A 1 445 ? 33.712 16.073 -1.591 1.00 27.95 445 ASN A CA 1
ATOM 3741 C C . ASN A 1 445 ? 35.036 15.552 -2.173 1.00 27.95 445 ASN A C 1
ATOM 3743 O O . ASN A 1 445 ? 35.967 16.319 -2.393 1.00 27.95 445 ASN A O 1
ATOM 3747 N N . TYR A 1 446 ? 35.119 14.254 -2.463 1.00 32.59 446 TYR A N 1
ATOM 3748 C CA . TYR A 1 446 ? 36.098 13.743 -3.426 1.00 32.59 446 TYR A CA 1
ATOM 3749 C C . TYR A 1 446 ? 35.399 13.556 -4.772 1.00 32.59 446 TYR A C 1
ATOM 3751 O O . TYR A 1 446 ? 34.789 12.528 -5.058 1.00 32.59 446 TYR A O 1
ATOM 3759 N N . LYS A 1 447 ? 35.472 14.590 -5.610 1.00 32.72 447 LYS A N 1
ATOM 3760 C CA . LYS A 1 447 ? 35.287 14.474 -7.058 1.00 32.72 447 LYS A CA 1
ATOM 3761 C C . LYS A 1 447 ? 36.419 15.228 -7.730 1.00 32.72 447 LYS A C 1
ATOM 3763 O O . LYS A 1 447 ? 36.301 16.422 -7.993 1.00 32.72 447 LYS A O 1
ATOM 3768 N N . ASN A 1 448 ? 37.497 14.504 -8.013 1.00 35.41 448 ASN A N 1
ATOM 3769 C CA . ASN A 1 448 ? 38.489 14.935 -8.988 1.00 35.41 448 ASN A CA 1
ATOM 3770 C C . ASN A 1 448 ? 37.750 15.192 -10.308 1.00 35.41 448 ASN A C 1
ATOM 3772 O O . ASN A 1 448 ? 37.132 14.287 -10.876 1.00 35.41 448 ASN A O 1
ATOM 3776 N N . ASN A 1 449 ? 37.720 16.452 -10.744 1.00 39.34 449 ASN A N 1
ATOM 3777 C CA . ASN A 1 449 ? 37.087 16.834 -11.995 1.00 39.34 449 ASN A CA 1
ATOM 3778 C C . ASN A 1 449 ? 38.002 16.432 -13.152 1.00 39.34 449 ASN A C 1
ATOM 3780 O O . ASN A 1 449 ? 39.188 16.735 -13.154 1.00 39.34 449 ASN A O 1
ATOM 3784 N N . LEU A 1 450 ? 37.412 15.854 -14.198 1.00 36.59 450 LEU A N 1
ATOM 3785 C CA . LEU A 1 450 ? 38.067 15.553 -15.479 1.00 36.59 450 LEU A CA 1
ATOM 3786 C C . LEU A 1 450 ? 38.764 16.785 -16.109 1.00 36.59 450 LEU A C 1
ATOM 3788 O O . LEU A 1 450 ? 39.670 16.641 -16.921 1.00 36.59 450 LEU A O 1
ATOM 3792 N N . MET A 1 451 ? 38.358 17.998 -15.712 1.00 37.22 451 MET A N 1
ATOM 3793 C CA . MET A 1 451 ? 38.969 19.263 -16.138 1.00 37.22 451 MET A CA 1
ATOM 3794 C C . MET A 1 451 ? 40.386 19.469 -15.588 1.00 37.22 451 MET A C 1
ATOM 3796 O O . MET A 1 451 ? 41.194 20.087 -16.272 1.00 37.22 451 MET A O 1
ATOM 3800 N N . ASP A 1 452 ? 40.693 18.940 -14.400 1.00 43.16 452 ASP A N 1
ATOM 3801 C CA . ASP A 1 452 ? 42.028 19.053 -13.795 1.00 43.16 452 ASP A CA 1
ATOM 3802 C C . ASP A 1 452 ? 43.025 18.071 -14.440 1.00 43.16 452 ASP A C 1
ATOM 3804 O O . ASP A 1 452 ? 44.232 18.284 -14.375 1.00 43.16 452 ASP A O 1
ATOM 3808 N N . LEU A 1 453 ? 42.517 17.030 -15.116 1.00 40.72 453 LEU A N 1
ATOM 3809 C CA . LEU A 1 453 ? 43.309 16.025 -15.833 1.00 40.72 453 LEU A CA 1
ATOM 3810 C C . LEU A 1 453 ? 43.674 16.462 -17.265 1.00 40.72 453 LEU A C 1
ATOM 3812 O O . LEU A 1 453 ? 44.703 16.050 -17.787 1.00 40.72 453 LEU A O 1
ATOM 3816 N N . LEU A 1 454 ? 42.831 17.281 -17.907 1.00 36.75 454 LEU A N 1
ATOM 3817 C CA . LEU A 1 454 ? 43.003 17.685 -19.311 1.00 36.75 454 LEU A CA 1
ATOM 3818 C C . LEU A 1 454 ? 43.777 19.001 -19.494 1.00 36.75 454 LEU A C 1
ATOM 3820 O O . LEU A 1 454 ? 44.256 19.260 -20.593 1.00 36.75 454 LEU A O 1
ATOM 3824 N N . PHE A 1 455 ? 43.916 19.829 -18.451 1.00 40.41 455 PHE A N 1
ATOM 3825 C CA . PHE A 1 455 ? 44.636 21.106 -18.530 1.00 40.41 455 PHE A CA 1
ATOM 3826 C C . PHE A 1 455 ? 45.415 21.386 -17.234 1.00 40.41 455 PHE A C 1
ATOM 3828 O O . PHE A 1 455 ? 44.893 22.068 -16.344 1.00 40.41 455 PHE A O 1
ATOM 3835 N N . PRO A 1 456 ? 46.663 20.899 -17.098 1.00 33.44 456 PRO A N 1
ATOM 3836 C CA . PRO A 1 456 ? 47.482 21.223 -15.939 1.00 33.44 456 PRO A CA 1
ATOM 3837 C C . PRO A 1 456 ? 47.771 22.729 -15.940 1.00 33.44 456 PRO A C 1
ATOM 3839 O O . PRO A 1 456 ? 48.144 23.289 -16.966 1.00 33.44 456 PRO A O 1
ATOM 3842 N N . LYS A 1 457 ? 47.508 23.381 -14.796 1.00 37.66 457 LYS A N 1
ATOM 3843 C CA . LYS A 1 457 ? 47.757 24.795 -14.436 1.00 37.66 457 LYS A CA 1
ATOM 3844 C C . LYS A 1 457 ? 48.472 25.662 -15.498 1.00 37.66 457 LYS A C 1
ATOM 3846 O O . LYS A 1 457 ? 49.582 26.129 -15.276 1.00 37.66 457 LYS A O 1
ATOM 3851 N N . MET A 1 458 ? 47.795 26.012 -16.590 1.00 36.41 458 MET A N 1
ATOM 3852 C CA . MET A 1 458 ? 48.123 27.233 -17.325 1.00 36.41 458 MET A CA 1
ATOM 3853 C C . MET A 1 458 ? 47.391 28.390 -16.649 1.00 36.41 458 MET A C 1
ATOM 3855 O O . MET A 1 458 ? 46.188 28.602 -16.855 1.00 36.41 458 MET A O 1
ATOM 3859 N N . LEU A 1 459 ? 48.121 29.115 -15.802 1.00 41.12 459 LEU A N 1
ATOM 3860 C CA . LEU A 1 459 ? 47.766 30.456 -15.342 1.00 41.12 459 LEU A CA 1
ATOM 3861 C C . LEU A 1 459 ? 47.833 31.402 -16.551 1.00 41.12 459 LEU A C 1
ATOM 3863 O O . LEU A 1 459 ? 48.821 32.085 -16.788 1.00 41.12 459 LEU A O 1
ATOM 3867 N N . LEU A 1 460 ? 46.785 31.383 -17.373 1.00 46.56 460 LEU A N 1
ATOM 3868 C CA . LEU A 1 460 ? 46.572 32.393 -18.402 1.00 46.56 460 LEU A CA 1
ATOM 3869 C C . LEU A 1 460 ? 46.133 33.680 -17.707 1.00 46.56 460 LEU A C 1
ATOM 3871 O O . LEU A 1 460 ? 44.998 33.782 -17.238 1.00 46.56 460 LEU A O 1
ATOM 3875 N N . ASP A 1 461 ? 47.063 34.624 -17.626 1.00 51.94 461 ASP A N 1
ATOM 3876 C CA . ASP A 1 461 ? 46.840 35.961 -17.090 1.00 51.94 461 ASP A CA 1
ATOM 3877 C C . ASP A 1 461 ? 45.738 36.709 -17.875 1.00 51.94 461 ASP A C 1
ATOM 3879 O O . ASP A 1 461 ? 45.512 36.439 -19.062 1.00 51.94 461 ASP A O 1
ATOM 3883 N N . TYR A 1 462 ? 45.020 37.637 -17.234 1.00 51.56 462 TYR A N 1
ATOM 3884 C CA . TYR A 1 462 ? 43.788 38.244 -17.781 1.00 51.56 462 TYR A CA 1
ATOM 3885 C C . TYR A 1 462 ? 44.008 38.925 -19.147 1.00 51.56 462 TYR A C 1
ATOM 3887 O O . TYR A 1 462 ? 43.172 38.812 -20.050 1.00 51.56 462 TYR A O 1
ATOM 3895 N N . ASN A 1 463 ? 45.176 39.544 -19.334 1.00 53.16 463 ASN A N 1
ATOM 3896 C CA . ASN A 1 463 ? 45.581 40.183 -20.588 1.00 53.16 463 ASN A CA 1
ATOM 3897 C C . ASN A 1 463 ? 45.820 39.176 -21.726 1.00 53.16 463 ASN A C 1
ATOM 3899 O O . ASN A 1 463 ? 45.530 39.469 -22.886 1.00 53.16 463 ASN A O 1
ATOM 3903 N N . ASN A 1 464 ? 46.276 37.961 -21.413 1.00 58.06 464 ASN A N 1
ATOM 3904 C CA . ASN A 1 464 ? 46.468 36.910 -22.414 1.00 58.06 464 ASN A CA 1
ATOM 3905 C C . ASN A 1 464 ? 45.129 36.319 -22.869 1.00 58.06 464 ASN A C 1
ATOM 3907 O O . ASN A 1 464 ? 44.971 35.975 -24.037 1.00 58.06 464 ASN A O 1
ATOM 3911 N N . LEU A 1 465 ? 44.124 36.279 -21.989 1.00 59.62 465 LEU A N 1
ATOM 3912 C CA . LEU A 1 465 ? 42.789 35.801 -22.348 1.00 59.62 465 LEU A CA 1
ATOM 3913 C C . LEU A 1 465 ? 42.070 36.742 -23.330 1.00 59.62 465 LEU A C 1
ATOM 3915 O O . LEU A 1 465 ? 41.401 36.263 -24.243 1.00 59.62 465 LEU A O 1
ATOM 3919 N N . GLN A 1 466 ? 42.214 38.065 -23.183 1.00 59.62 466 GLN A N 1
ATOM 3920 C CA . GLN A 1 466 ? 41.662 39.024 -24.153 1.00 59.62 466 GLN A CA 1
ATOM 3921 C C . GLN A 1 466 ? 42.333 38.917 -25.526 1.00 59.62 466 GLN A C 1
ATOM 3923 O O . GLN A 1 466 ? 41.635 38.965 -26.536 1.00 59.62 466 GLN A O 1
ATOM 3928 N N . LYS A 1 467 ? 43.653 38.692 -25.575 1.00 64.12 467 LYS A N 1
ATOM 3929 C CA . LYS A 1 467 ? 44.380 38.457 -26.833 1.00 64.12 467 LYS A CA 1
ATOM 3930 C C . LYS A 1 467 ? 43.931 37.170 -27.530 1.00 64.12 467 LYS A C 1
ATOM 3932 O O . LYS A 1 467 ? 43.708 37.187 -28.733 1.00 64.12 467 LYS A O 1
ATOM 3937 N N . VAL A 1 468 ? 43.716 36.087 -26.778 1.00 64.19 468 VAL A N 1
ATOM 3938 C CA . VAL A 1 468 ? 43.197 34.814 -27.319 1.00 64.19 468 VAL A CA 1
ATOM 3939 C C . VAL A 1 468 ? 41.768 34.965 -27.849 1.00 64.19 468 VAL A C 1
ATOM 3941 O O . VAL A 1 468 ? 41.444 34.426 -28.902 1.00 64.19 468 VAL A O 1
ATOM 3944 N N . ILE A 1 469 ? 40.920 35.731 -27.156 1.00 64.31 469 ILE A N 1
ATOM 3945 C CA . ILE A 1 469 ? 39.562 36.059 -27.616 1.00 64.31 469 ILE A CA 1
ATOM 3946 C C . ILE A 1 469 ? 39.607 36.885 -28.909 1.00 64.31 469 ILE A C 1
ATOM 3948 O O . ILE A 1 469 ? 38.907 36.549 -29.859 1.00 64.31 469 ILE A O 1
ATOM 3952 N N . GLY A 1 470 ? 40.448 37.922 -28.969 1.00 68.25 470 GLY A N 1
ATOM 3953 C CA . GLY A 1 470 ? 40.623 38.733 -30.176 1.00 68.25 470 GLY A CA 1
ATOM 3954 C C . GLY A 1 470 ? 41.144 37.917 -31.362 1.00 68.25 470 GLY A C 1
ATOM 3955 O O . GLY A 1 470 ? 40.629 38.047 -32.468 1.00 68.25 470 GLY A O 1
ATOM 3956 N N . PHE A 1 471 ? 42.101 37.017 -31.118 1.00 70.00 471 PHE A N 1
ATOM 3957 C CA . PHE A 1 471 ? 42.637 36.116 -32.138 1.00 70.00 471 PHE A CA 1
ATOM 3958 C C . PHE A 1 471 ? 41.580 35.133 -32.662 1.00 70.00 471 PHE A C 1
ATOM 3960 O O . PHE A 1 471 ? 41.478 34.944 -33.868 1.00 70.00 471 PHE A O 1
ATOM 3967 N N . ALA A 1 472 ? 40.750 34.556 -31.784 1.00 68.44 472 ALA A N 1
ATOM 3968 C CA . ALA A 1 472 ? 39.668 33.654 -32.187 1.00 68.44 472 ALA A CA 1
ATOM 3969 C C . ALA A 1 472 ? 38.622 34.352 -33.072 1.00 68.44 472 ALA A C 1
ATOM 3971 O O . ALA A 1 472 ? 38.226 33.802 -34.093 1.00 68.44 472 ALA A O 1
ATOM 3972 N N . VAL A 1 473 ? 38.231 35.586 -32.730 1.00 73.62 473 VAL A N 1
ATOM 3973 C CA . VAL A 1 473 ? 37.291 36.376 -33.544 1.00 73.62 473 VAL A CA 1
ATOM 3974 C C . VAL A 1 473 ? 37.895 36.725 -34.909 1.00 73.62 473 VAL A C 1
ATOM 3976 O O . VAL A 1 473 ? 37.210 36.622 -35.923 1.00 73.62 473 VAL A O 1
ATOM 3979 N N . ALA A 1 474 ? 39.180 37.089 -34.962 1.00 74.06 474 ALA A N 1
ATOM 3980 C CA . ALA A 1 474 ? 39.867 37.345 -36.229 1.00 74.06 474 ALA A CA 1
ATOM 3981 C C . ALA A 1 474 ? 39.944 36.084 -37.111 1.00 74.06 474 ALA A C 1
ATOM 3983 O O . ALA A 1 474 ? 39.750 36.164 -38.324 1.00 74.06 474 ALA A O 1
ATOM 3984 N N . LEU A 1 475 ? 40.177 34.918 -36.501 1.00 73.81 475 LEU A N 1
ATOM 3985 C CA . LEU A 1 475 ? 40.230 33.633 -37.194 1.00 73.81 475 LEU A CA 1
ATOM 3986 C C . LEU A 1 475 ? 38.851 33.211 -37.731 1.00 73.81 475 LEU A C 1
ATOM 3988 O O . LEU A 1 475 ? 38.766 32.729 -38.856 1.00 73.81 475 LEU A O 1
ATOM 3992 N N . ASP A 1 476 ? 37.773 33.456 -36.978 1.00 76.94 476 ASP A N 1
ATOM 3993 C CA . ASP A 1 476 ? 36.396 33.213 -37.430 1.00 76.94 476 ASP A CA 1
ATOM 3994 C C . ASP A 1 476 ? 36.041 34.079 -38.648 1.00 76.94 476 ASP A C 1
ATOM 3996 O O . ASP A 1 476 ? 35.489 33.576 -39.628 1.00 76.94 476 ASP A O 1
ATOM 4000 N N . VAL A 1 477 ? 36.403 35.368 -38.630 1.00 79.00 477 VAL A N 1
ATOM 4001 C CA . VAL A 1 477 ? 36.189 36.277 -39.772 1.00 79.00 477 VAL A CA 1
ATOM 4002 C C . VAL A 1 477 ? 36.988 35.823 -40.996 1.00 79.00 477 VAL A C 1
ATOM 4004 O O . VAL A 1 477 ? 36.465 35.838 -42.113 1.00 79.00 477 VAL A O 1
ATOM 4007 N N . LEU A 1 478 ? 38.229 35.369 -40.800 1.00 80.81 478 LEU A N 1
ATOM 4008 C CA . LEU A 1 478 ? 39.070 34.842 -41.874 1.00 80.81 478 LEU A CA 1
ATOM 4009 C C . LEU A 1 478 ? 38.469 33.569 -42.489 1.00 80.81 478 LEU A C 1
ATOM 4011 O O . LEU A 1 478 ? 38.347 33.478 -43.708 1.00 80.81 478 LEU A O 1
ATOM 4015 N N . ILE A 1 479 ? 38.042 32.611 -41.662 1.00 79.88 479 ILE A N 1
ATOM 4016 C CA . ILE A 1 479 ? 37.435 31.352 -42.120 1.00 79.88 479 ILE A CA 1
ATOM 4017 C C . ILE A 1 479 ? 36.128 31.620 -42.866 1.00 79.88 479 ILE A C 1
ATOM 4019 O O . ILE A 1 479 ? 35.920 31.062 -43.939 1.00 79.88 479 ILE A O 1
ATOM 4023 N N . LEU A 1 480 ? 35.272 32.512 -42.359 1.00 79.50 480 LEU A N 1
ATOM 4024 C CA . LEU A 1 480 ? 34.033 32.895 -43.043 1.00 79.50 480 LEU A CA 1
ATOM 4025 C C . LEU A 1 480 ? 34.297 33.599 -44.381 1.00 79.50 480 LEU A C 1
ATOM 4027 O O . LEU A 1 480 ? 33.569 33.368 -45.344 1.00 79.50 480 LEU A O 1
ATOM 4031 N N . SER A 1 481 ? 35.363 34.397 -44.469 1.00 82.62 481 SER A N 1
ATOM 4032 C CA . SER A 1 481 ? 35.783 35.033 -45.724 1.00 82.62 481 SER A CA 1
ATOM 4033 C C . SER A 1 481 ? 36.286 34.003 -46.743 1.00 82.62 481 SER A C 1
ATOM 4035 O O . SER A 1 481 ? 35.974 34.107 -47.927 1.00 82.62 481 SER A O 1
ATOM 4037 N N . ILE A 1 482 ? 37.009 32.973 -46.287 1.00 79.75 482 ILE A N 1
ATOM 4038 C CA . ILE A 1 482 ? 37.474 31.860 -47.130 1.00 79.75 482 ILE A CA 1
ATOM 4039 C C . ILE A 1 482 ? 36.297 30.996 -47.594 1.00 79.75 482 ILE A C 1
ATOM 4041 O O . ILE A 1 482 ? 36.248 30.629 -48.764 1.00 79.75 482 ILE A O 1
ATOM 4045 N N . ILE A 1 483 ? 35.333 30.715 -46.713 1.00 81.25 483 ILE A N 1
ATOM 4046 C CA . ILE A 1 483 ? 34.083 30.020 -47.054 1.00 81.25 483 ILE A CA 1
ATOM 4047 C C . ILE A 1 483 ? 33.335 30.796 -48.143 1.00 81.25 483 ILE A C 1
ATOM 4049 O O . ILE A 1 483 ? 32.970 30.222 -49.162 1.00 81.25 483 ILE A O 1
ATOM 4053 N N . PHE A 1 484 ? 33.166 32.110 -47.974 1.00 81.62 484 PHE A N 1
ATOM 4054 C CA . PHE A 1 484 ? 32.482 32.959 -48.952 1.00 81.62 484 PHE A CA 1
ATOM 4055 C C . PHE A 1 484 ? 33.220 33.039 -50.298 1.00 81.62 484 PHE A C 1
ATOM 4057 O O . PHE A 1 484 ? 32.593 33.083 -51.355 1.00 81.62 484 PHE A O 1
ATOM 4064 N N . TRP A 1 485 ? 34.555 33.043 -50.275 1.00 85.56 485 TRP A N 1
ATOM 4065 C CA . TRP A 1 485 ? 35.368 33.010 -51.490 1.00 85.56 485 TRP A CA 1
ATOM 4066 C C . TRP A 1 485 ? 35.285 31.657 -52.210 1.00 85.56 485 TRP A C 1
ATOM 4068 O O . TRP A 1 485 ? 35.107 31.627 -53.426 1.00 85.56 485 TRP A O 1
ATOM 4078 N N . LEU A 1 486 ? 35.358 30.543 -51.473 1.00 80.69 486 LEU A N 1
ATOM 4079 C CA . LEU A 1 486 ? 35.198 29.194 -52.025 1.00 80.69 486 LEU A CA 1
ATOM 4080 C C . LEU A 1 486 ? 33.803 28.979 -52.608 1.00 80.69 486 LEU A C 1
ATOM 4082 O O . LEU A 1 486 ? 33.672 28.326 -53.639 1.00 80.69 486 LEU A O 1
ATOM 4086 N N . ASP A 1 487 ? 32.774 29.561 -51.995 1.00 80.38 487 ASP A N 1
ATOM 4087 C CA . ASP A 1 487 ? 31.400 29.461 -52.480 1.00 80.38 487 ASP A CA 1
ATOM 4088 C C . ASP A 1 487 ? 31.220 30.102 -53.869 1.00 80.38 487 ASP A C 1
ATOM 4090 O O . ASP A 1 487 ? 30.476 29.585 -54.700 1.00 80.38 487 ASP A O 1
ATOM 4094 N N . LYS A 1 488 ? 31.984 31.160 -54.172 1.00 80.81 488 LYS A N 1
ATOM 4095 C CA . LYS A 1 488 ? 31.973 31.851 -55.474 1.00 80.81 488 LYS A CA 1
ATOM 4096 C C . LYS A 1 488 ? 32.944 31.291 -56.511 1.00 80.81 488 LYS A C 1
ATOM 4098 O O . LYS A 1 488 ? 32.920 31.736 -57.656 1.00 80.81 488 LYS A O 1
ATOM 4103 N N . LYS A 1 489 ? 33.824 30.368 -56.126 1.00 79.38 489 LYS A N 1
ATOM 4104 C CA . LYS A 1 489 ? 34.818 29.789 -57.030 1.00 79.38 489 LYS A CA 1
ATOM 4105 C C . LYS A 1 489 ? 34.213 28.602 -57.784 1.00 79.38 489 LYS A C 1
ATOM 4107 O O . LYS A 1 489 ? 33.603 27.727 -57.168 1.00 79.38 489 LYS A O 1
ATOM 4112 N N . GLU A 1 490 ? 34.404 28.568 -59.101 1.00 76.81 490 GLU A N 1
ATOM 4113 C CA . GLU A 1 490 ? 34.050 27.411 -59.930 1.00 76.81 490 GLU A CA 1
ATOM 4114 C C . GLU A 1 490 ? 35.060 26.280 -59.686 1.00 76.81 490 GLU A C 1
ATOM 4116 O O . GLU A 1 490 ? 36.258 26.427 -59.933 1.00 76.81 490 GLU A O 1
ATOM 4121 N N . MET A 1 491 ? 34.571 25.181 -59.111 1.00 79.81 491 MET A N 1
ATOM 4122 C CA . MET A 1 491 ? 35.308 23.972 -58.733 1.00 79.81 491 MET A CA 1
ATOM 4123 C C . MET A 1 491 ? 34.357 22.769 -58.788 1.00 79.81 491 MET A C 1
ATOM 4125 O O . MET A 1 491 ? 33.146 22.958 -58.690 1.00 79.81 491 MET A O 1
ATOM 4129 N N . GLU A 1 492 ? 34.893 21.549 -58.890 1.00 79.81 492 GLU A N 1
ATOM 4130 C CA . GLU A 1 492 ? 34.092 20.322 -58.784 1.00 79.81 492 GLU A CA 1
ATOM 4131 C C . GLU A 1 492 ? 33.365 20.241 -57.429 1.00 79.81 492 GLU A C 1
ATOM 4133 O O . GLU A 1 492 ? 33.956 20.475 -56.367 1.00 79.81 492 GLU A O 1
ATOM 4138 N N . ASP A 1 493 ? 32.073 19.896 -57.467 1.00 74.81 493 ASP A N 1
ATOM 4139 C CA . ASP A 1 493 ? 31.165 19.952 -56.312 1.00 74.81 493 ASP A CA 1
ATOM 4140 C C . ASP A 1 493 ? 31.628 19.080 -55.135 1.00 74.81 493 ASP A C 1
ATOM 4142 O O . ASP A 1 493 ? 31.483 19.462 -53.972 1.00 74.81 493 ASP A O 1
ATOM 4146 N N . GLU A 1 494 ? 32.233 17.924 -55.417 1.00 70.81 494 GLU A N 1
ATOM 4147 C CA . GLU A 1 494 ? 32.680 16.976 -54.391 1.00 70.81 494 GLU A CA 1
ATOM 4148 C C . GLU A 1 494 ? 33.923 17.490 -53.639 1.00 70.81 494 GLU A C 1
ATOM 4150 O O . GLU A 1 494 ? 33.998 17.422 -52.407 1.00 70.81 494 GLU A O 1
ATOM 4155 N N . GLU A 1 495 ? 34.866 18.105 -54.360 1.00 72.50 495 GLU A N 1
ATOM 4156 C CA . GLU A 1 495 ? 36.053 18.741 -53.781 1.00 72.50 495 GLU A CA 1
ATOM 4157 C C . GLU A 1 495 ? 35.677 20.007 -52.991 1.00 72.50 495 GLU A C 1
ATOM 4159 O O . GLU A 1 495 ? 36.209 20.271 -51.904 1.00 72.50 495 GLU A O 1
ATOM 4164 N N . LYS A 1 496 ? 34.718 20.783 -53.512 1.00 75.62 496 LYS A N 1
ATOM 4165 C CA . LYS A 1 496 ? 34.167 21.964 -52.840 1.00 75.62 496 LYS A CA 1
ATOM 4166 C C . LYS A 1 496 ? 33.486 21.576 -51.529 1.00 75.62 496 LYS A C 1
ATOM 4168 O O . LYS A 1 496 ? 33.768 22.194 -50.501 1.00 75.62 496 LYS A O 1
ATOM 4173 N N . GLN A 1 497 ? 32.675 20.517 -51.524 1.00 72.38 497 GLN A N 1
ATOM 4174 C CA . GLN A 1 497 ? 32.000 20.034 -50.320 1.00 72.38 497 GLN A CA 1
ATOM 4175 C C . GLN A 1 497 ? 32.993 19.568 -49.244 1.00 72.38 497 GLN A C 1
ATOM 4177 O O . GLN A 1 497 ? 32.859 19.964 -48.086 1.00 72.38 497 GLN A O 1
ATOM 4182 N N . GLN A 1 498 ? 34.039 18.814 -49.608 1.00 75.12 498 GLN A N 1
ATOM 4183 C CA . GLN A 1 498 ? 35.069 18.392 -48.648 1.00 75.12 498 GLN A CA 1
ATOM 4184 C C . GLN A 1 498 ? 35.798 19.583 -48.007 1.00 75.12 498 GLN A C 1
ATOM 4186 O O . GLN A 1 498 ? 36.012 19.609 -46.792 1.00 75.12 498 GLN A O 1
ATOM 4191 N N . LYS A 1 499 ? 36.158 20.599 -48.802 1.00 75.50 499 LYS A N 1
ATOM 4192 C CA . LYS A 1 499 ? 36.806 21.820 -48.295 1.00 75.50 499 LYS A CA 1
ATOM 4193 C C . LYS A 1 499 ? 35.879 22.619 -47.377 1.00 75.50 499 LYS A C 1
ATOM 4195 O O . LYS A 1 499 ? 36.331 23.120 -46.345 1.00 75.50 499 LYS A O 1
ATOM 4200 N N . MET A 1 500 ? 34.589 22.690 -47.705 1.00 74.12 500 MET A N 1
ATOM 4201 C CA . MET A 1 500 ? 33.574 23.337 -46.868 1.00 74.12 500 MET A CA 1
ATOM 4202 C C . MET A 1 500 ? 33.388 22.602 -45.539 1.00 74.12 500 MET A C 1
ATOM 4204 O O . MET A 1 500 ? 33.385 23.243 -44.489 1.00 74.12 500 MET A O 1
ATOM 4208 N N . ASP A 1 501 ? 33.330 21.270 -45.546 1.00 72.19 501 ASP A N 1
ATOM 4209 C CA . ASP A 1 501 ? 33.194 20.465 -44.328 1.00 72.19 501 ASP A CA 1
ATOM 4210 C C . ASP A 1 501 ? 34.386 20.655 -43.373 1.00 72.19 501 ASP A C 1
ATOM 4212 O O . ASP A 1 501 ? 34.197 20.800 -42.161 1.00 72.19 501 ASP A O 1
ATOM 4216 N N . ILE A 1 502 ? 35.612 20.739 -43.904 1.00 76.19 502 ILE A N 1
ATOM 4217 C CA . ILE A 1 502 ? 36.821 21.031 -43.115 1.00 76.19 502 ILE A CA 1
ATOM 4218 C C . ILE A 1 502 ? 36.752 22.436 -42.500 1.00 76.19 502 ILE A C 1
ATOM 4220 O O . ILE A 1 502 ? 37.052 22.609 -41.315 1.00 76.19 502 ILE A O 1
ATOM 4224 N N . LEU A 1 503 ? 36.332 23.442 -43.271 1.00 78.56 503 LEU A N 1
ATOM 4225 C CA . LEU A 1 503 ? 36.226 24.823 -42.793 1.00 78.56 503 LEU A CA 1
ATOM 4226 C C . LEU A 1 503 ? 35.117 24.989 -41.750 1.00 78.56 503 LEU A C 1
ATOM 4228 O O . LEU A 1 503 ? 35.331 25.654 -40.736 1.00 78.56 503 LEU A O 1
ATOM 4232 N N . TYR A 1 504 ? 33.968 24.336 -41.930 1.00 79.19 504 TYR A N 1
ATOM 4233 C CA . TYR A 1 504 ? 32.907 24.316 -40.924 1.00 79.19 504 TYR A CA 1
ATOM 4234 C C . TYR A 1 504 ? 33.324 23.568 -39.658 1.00 79.19 504 TYR A C 1
ATOM 4236 O O . TYR A 1 504 ? 32.973 23.990 -38.554 1.00 79.19 504 TYR A O 1
ATOM 4244 N N . PHE A 1 505 ? 34.106 22.494 -39.783 1.00 74.44 505 PHE A N 1
ATOM 4245 C CA . PHE A 1 505 ? 34.676 21.798 -38.633 1.00 74.44 505 PHE A CA 1
ATOM 4246 C C . PHE A 1 505 ? 35.666 22.688 -37.863 1.00 74.44 505 PHE A C 1
ATOM 4248 O O . PHE A 1 505 ? 35.584 22.787 -36.634 1.00 74.44 505 PHE A O 1
ATOM 4255 N N . LEU A 1 506 ? 36.555 23.398 -38.565 1.00 73.88 506 LEU A N 1
ATOM 4256 C CA . LEU A 1 506 ? 37.460 24.385 -37.965 1.00 73.88 506 LEU A CA 1
ATOM 4257 C C . LEU A 1 506 ? 36.679 25.502 -37.260 1.00 73.88 506 LEU A C 1
ATOM 4259 O O . LEU A 1 506 ? 36.910 25.759 -36.080 1.00 73.88 506 LEU A O 1
ATOM 4263 N N . LEU A 1 507 ? 35.675 26.080 -37.921 1.00 77.31 507 LEU A N 1
ATOM 4264 C CA . LEU A 1 507 ? 34.816 27.112 -37.338 1.00 77.31 507 LEU A CA 1
ATOM 4265 C C . LEU A 1 507 ? 34.096 26.613 -36.073 1.00 77.31 507 LEU A C 1
ATOM 4267 O O . LEU A 1 507 ? 34.047 27.301 -35.052 1.00 77.31 507 LEU A O 1
ATOM 4271 N N . PHE A 1 508 ? 33.565 25.389 -36.106 1.00 75.19 508 PHE A N 1
ATOM 4272 C CA . PHE A 1 508 ? 32.892 24.772 -34.965 1.00 75.19 508 PHE A CA 1
ATOM 4273 C C . PHE A 1 508 ? 33.848 24.530 -33.789 1.00 75.19 508 PHE A C 1
ATOM 4275 O O . PHE A 1 508 ? 33.499 24.797 -32.637 1.00 75.19 508 PHE A O 1
ATOM 4282 N N . THR A 1 509 ? 35.057 24.032 -34.061 1.00 72.69 509 THR A N 1
ATOM 4283 C CA . THR A 1 509 ? 36.068 23.759 -33.027 1.00 72.69 509 THR A CA 1
ATOM 4284 C C . THR A 1 509 ? 36.592 25.035 -32.371 1.00 72.69 509 THR A C 1
ATOM 4286 O O . THR A 1 509 ? 36.677 25.080 -31.142 1.00 72.69 509 THR A O 1
ATOM 4289 N N . ILE A 1 510 ? 36.844 26.097 -33.142 1.00 75.44 510 ILE A N 1
ATOM 4290 C CA . ILE A 1 510 ? 37.237 27.416 -32.621 1.00 75.44 510 ILE A CA 1
ATOM 4291 C C . ILE A 1 510 ? 36.127 27.994 -31.736 1.00 75.44 510 ILE A C 1
ATOM 4293 O O . ILE A 1 510 ? 36.381 28.359 -30.585 1.00 75.44 510 ILE A O 1
ATOM 4297 N N . ASN A 1 511 ? 34.875 27.970 -32.204 1.00 73.25 511 ASN A N 1
ATOM 4298 C CA . ASN A 1 511 ? 33.724 28.446 -31.433 1.00 73.25 511 ASN A CA 1
ATOM 4299 C C . ASN A 1 511 ? 33.493 27.639 -30.144 1.00 73.25 511 ASN A C 1
ATOM 4301 O O . ASN A 1 511 ? 33.128 28.194 -29.100 1.00 73.25 511 ASN A O 1
ATOM 4305 N N . LEU A 1 512 ? 33.745 26.328 -30.172 1.00 72.88 512 LEU A N 1
ATOM 4306 C CA . LEU A 1 512 ? 33.684 25.475 -28.987 1.00 72.88 512 LEU A CA 1
ATOM 4307 C C . LEU A 1 512 ? 34.765 25.855 -27.964 1.00 72.88 512 LEU A C 1
ATOM 4309 O O . LEU A 1 512 ? 34.456 26.008 -26.778 1.00 72.88 512 LEU A O 1
ATOM 4313 N N . ILE A 1 513 ? 36.012 26.044 -28.409 1.00 74.31 513 ILE A N 1
ATOM 4314 C CA . ILE A 1 513 ? 37.126 26.499 -27.562 1.00 74.31 513 ILE A CA 1
ATOM 4315 C C . ILE A 1 513 ? 36.804 27.874 -26.964 1.00 74.31 513 ILE A C 1
ATOM 4317 O O . ILE A 1 513 ? 36.963 28.081 -25.758 1.00 74.31 513 ILE A O 1
ATOM 4321 N N . PHE A 1 514 ? 36.256 28.784 -27.766 1.00 72.25 514 PHE A N 1
ATOM 4322 C CA . PHE A 1 514 ? 35.839 30.112 -27.331 1.00 72.25 514 PHE A CA 1
ATOM 4323 C C . PHE A 1 514 ? 34.762 30.060 -26.236 1.00 72.25 514 PHE A C 1
ATOM 4325 O O . PHE A 1 514 ? 34.898 30.692 -25.184 1.00 72.25 514 PHE A O 1
ATOM 4332 N N . CYS A 1 515 ? 33.734 29.225 -26.411 1.00 66.75 515 CYS A N 1
ATOM 4333 C CA . CYS A 1 515 ? 32.700 29.005 -25.399 1.00 66.75 515 CYS A CA 1
ATOM 4334 C C . CYS A 1 515 ? 33.272 28.449 -24.084 1.00 66.75 515 CYS A C 1
ATOM 4336 O O . CYS A 1 515 ? 32.839 28.839 -22.994 1.00 66.75 515 CYS A O 1
ATOM 4338 N N . LEU A 1 516 ? 34.253 27.544 -24.163 1.00 69.19 516 LEU A N 1
ATOM 4339 C CA . LEU A 1 516 ? 34.933 26.988 -22.990 1.00 69.19 516 LEU A CA 1
ATOM 4340 C C . LEU A 1 516 ? 35.756 28.054 -22.251 1.00 69.19 516 LEU A C 1
ATOM 4342 O O . LEU A 1 516 ? 35.700 28.120 -21.017 1.00 69.19 516 LEU A O 1
ATOM 4346 N N . LEU A 1 517 ? 36.458 28.922 -22.984 1.00 70.38 517 LEU A N 1
ATOM 4347 C CA . LEU A 1 517 ? 37.231 30.034 -22.426 1.00 70.38 517 LEU A CA 1
ATOM 4348 C C . LEU A 1 517 ? 36.331 31.090 -21.769 1.00 70.38 517 LEU A C 1
ATOM 4350 O O . LEU A 1 517 ? 36.595 31.494 -20.633 1.00 70.38 517 LEU A O 1
ATOM 4354 N N . LEU A 1 518 ? 35.222 31.473 -22.410 1.00 66.75 518 LEU A N 1
ATOM 4355 C CA . LEU A 1 518 ? 34.227 32.381 -21.828 1.00 66.75 518 LEU A CA 1
ATOM 4356 C C . LEU A 1 518 ? 33.600 31.806 -20.558 1.00 66.75 518 LEU A C 1
ATOM 4358 O O . LEU A 1 518 ? 33.472 32.502 -19.551 1.00 66.75 518 LEU A O 1
ATOM 4362 N N . ARG A 1 519 ? 33.268 30.513 -20.556 1.00 65.81 519 ARG A N 1
ATOM 4363 C CA . ARG A 1 519 ? 32.749 29.837 -19.363 1.00 65.81 519 ARG A CA 1
ATOM 4364 C C . ARG A 1 519 ? 33.771 29.830 -18.227 1.00 65.81 519 ARG A C 1
ATOM 4366 O O . ARG A 1 519 ? 33.394 30.069 -17.079 1.00 65.81 519 ARG A O 1
ATOM 4373 N N . LYS A 1 520 ? 35.054 29.588 -18.522 1.00 67.69 520 LYS A N 1
ATOM 4374 C CA . LYS A 1 520 ? 36.139 29.682 -17.530 1.00 67.69 520 LYS A CA 1
ATOM 4375 C C . LYS A 1 520 ? 36.237 31.109 -16.976 1.00 67.69 520 LYS A C 1
ATOM 4377 O O . LYS A 1 520 ? 36.272 31.265 -15.757 1.00 67.69 520 LYS A O 1
ATOM 4382 N N . LYS A 1 521 ? 36.155 32.136 -17.834 1.00 64.50 521 LYS A N 1
ATOM 4383 C CA . LYS A 1 521 ? 36.108 33.555 -17.434 1.00 64.50 521 LYS A CA 1
ATOM 4384 C C . LYS A 1 521 ? 34.929 33.852 -16.503 1.00 64.50 521 LYS A C 1
ATOM 4386 O O . LYS A 1 521 ? 35.125 34.443 -15.446 1.00 64.50 521 LYS A O 1
ATOM 4391 N N . MET A 1 522 ? 33.726 33.390 -16.847 1.00 63.41 522 MET A N 1
ATOM 4392 C CA . MET A 1 522 ? 32.529 33.568 -16.016 1.00 63.41 522 MET A CA 1
ATOM 4393 C C . MET A 1 522 ? 32.644 32.858 -14.665 1.00 63.41 522 MET A C 1
ATOM 4395 O O . MET A 1 522 ? 32.234 33.420 -13.655 1.00 63.41 522 MET A O 1
ATOM 4399 N N . MET A 1 523 ? 33.220 31.651 -14.611 1.00 63.81 523 MET A N 1
ATOM 4400 C CA . MET A 1 523 ? 33.421 30.946 -13.339 1.00 63.81 523 MET A CA 1
ATOM 4401 C C . MET A 1 523 ? 34.477 31.615 -12.454 1.00 63.81 523 MET A C 1
ATOM 4403 O O . MET A 1 523 ? 34.295 31.662 -11.239 1.00 63.81 523 MET A O 1
ATOM 4407 N N . ILE A 1 524 ? 35.555 32.146 -13.038 1.00 65.75 524 ILE A N 1
ATOM 4408 C CA . ILE A 1 524 ? 36.575 32.909 -12.302 1.00 65.75 524 ILE A CA 1
ATOM 4409 C C . ILE A 1 524 ? 35.971 34.214 -11.761 1.00 65.75 524 ILE A C 1
ATOM 4411 O O . ILE A 1 524 ? 36.119 34.501 -10.577 1.00 65.75 524 ILE A O 1
ATOM 4415 N N . ALA A 1 525 ? 35.218 34.952 -12.583 1.00 60.50 525 ALA A N 1
ATOM 4416 C CA . ALA A 1 525 ? 34.541 36.185 -12.171 1.00 60.50 525 ALA A CA 1
ATOM 4417 C C . ALA A 1 525 ? 33.439 35.946 -11.121 1.00 60.50 525 ALA A C 1
ATOM 4419 O O . ALA A 1 525 ? 33.255 36.750 -10.212 1.00 60.50 525 ALA A O 1
ATOM 4420 N N . ALA A 1 526 ? 32.714 34.828 -11.212 1.00 54.56 526 ALA A N 1
ATOM 4421 C CA . ALA A 1 526 ? 31.738 34.436 -10.199 1.00 54.56 526 ALA A CA 1
ATOM 4422 C C . ALA A 1 526 ? 32.417 34.068 -8.871 1.00 54.56 526 ALA A C 1
ATOM 4424 O O . ALA A 1 526 ? 31.906 34.422 -7.816 1.00 54.56 526 ALA A O 1
ATOM 4425 N N . ARG A 1 527 ? 33.584 33.407 -8.905 1.00 53.31 527 ARG A N 1
ATOM 4426 C CA . ARG A 1 527 ? 34.373 33.115 -7.697 1.00 53.31 527 ARG A CA 1
ATOM 4427 C C . ARG A 1 527 ? 34.940 34.380 -7.054 1.00 53.31 527 ARG A C 1
ATOM 4429 O O . ARG A 1 527 ? 34.876 34.488 -5.839 1.00 53.31 527 ARG A O 1
ATOM 4436 N N . SER A 1 528 ? 35.427 35.353 -7.827 1.00 51.66 528 SER A N 1
ATOM 4437 C CA . SER A 1 528 ? 35.942 36.609 -7.256 1.00 51.66 528 SER A CA 1
ATOM 4438 C C . SER A 1 528 ? 34.847 37.501 -6.654 1.00 51.66 528 SER A C 1
ATOM 4440 O O . SER A 1 528 ? 35.119 38.204 -5.689 1.00 51.66 528 SER A O 1
ATOM 4442 N N . LYS A 1 529 ? 33.607 37.430 -7.162 1.00 49.84 529 LYS A N 1
ATOM 4443 C CA . LYS A 1 529 ? 32.416 38.088 -6.580 1.00 49.84 529 LYS A CA 1
ATOM 4444 C C . LYS A 1 529 ? 31.832 37.402 -5.340 1.00 49.84 529 LYS A C 1
ATOM 4446 O O . LYS A 1 529 ? 30.976 37.990 -4.704 1.00 49.84 529 LYS A O 1
ATOM 4451 N N . ILE A 1 530 ? 32.207 36.152 -5.074 1.00 43.91 530 ILE A N 1
ATOM 4452 C CA . ILE A 1 530 ? 31.792 35.400 -3.875 1.00 43.91 530 ILE A CA 1
ATOM 4453 C C . ILE A 1 530 ? 32.840 35.546 -2.755 1.00 43.91 530 ILE A C 1
ATOM 4455 O O . ILE A 1 530 ? 32.536 35.309 -1.593 1.00 43.91 530 ILE A O 1
ATOM 4459 N N . VAL A 1 531 ? 34.081 35.900 -3.114 1.00 39.41 531 VAL A N 1
ATOM 4460 C CA . VAL A 1 531 ? 35.205 36.111 -2.184 1.00 39.41 531 VAL A CA 1
ATOM 4461 C C . VAL A 1 531 ? 35.328 37.578 -1.731 1.00 39.41 531 VAL A C 1
ATOM 4463 O O . VAL A 1 531 ? 35.890 37.824 -0.669 1.00 39.41 531 VAL A O 1
ATOM 4466 N N . LYS A 1 532 ? 34.807 38.536 -2.508 1.00 35.69 532 LYS A N 1
ATOM 4467 C CA . LYS A 1 532 ? 34.478 39.893 -2.038 1.00 35.69 532 LYS A CA 1
ATOM 4468 C C . LYS A 1 532 ? 33.072 39.898 -1.466 1.00 35.69 532 LYS A C 1
ATOM 4470 O O . LYS A 1 532 ? 32.859 40.659 -0.502 1.00 35.69 532 LYS A O 1
#

Sequence (532 aa):
MLSLDSFTYRLLWRLKSFLRLQNRGPQPIIYNAPCRKFIPPSNFESLLDKEKMKNFVALKDELNILTRIFNQLPEKLDEKDWHSLIQLSNTKDRFFYLRFLYKREKKRTNEKIKEETRKLRFEEYKEQKLPINKEEQSLIYLRNSHIDLLQKRFTTNKIIEAFRLKEEYPIIAIDCRWLHLHSERGLNLACKQLKYLIGRNRDREIPWPLYLTNFIEENNSKIEEAKRKHFSIINGKFFTAHITSKSYLELFPELKDKQKIVYLSPHSKEPLESVEPNTCYIIGGIVDAFSEPEIPSKASIEVATQEGLQCKRLNLDYRQLKGGNPMFTLDQVLDILHDVYDQSEWEETIRRYVPKRKFESKSEKNLLVKSFYKNTAERNRQIIGILQRNCGINQRTTNAYYHTSTNCFEVKKEIETKIPSKQLFDGTIKRKTNGGMFLEKKQNNYKNNLMDLLFPKMLLDYNNLQKVIGFAVALDVLILSIIFWLDKKEMEDEEKQQKMDILYFLLFTINLIFCLLLRKKMMIAARSKIVK

Radius of gyration: 33.31 Å; Cα contacts (8 Å, |Δi|>4): 473; chains: 1; bounding box: 80×69×91 Å

Mean predicted aligned error: 17.7 Å

Foldseek 3Di:
DDFLQDPVLQVQLVVCVVVVPLQSFFHGFFFAPQQADADADPCPLVPDDPQLNLQLLLVVLLSVRCSRGPDLFARYADNVNSVVSSVDNALLVSVVSRNVNSVVVVVVVVVVVVVVVVVVVVVVVVVVDDDDPPVRVVVVVVVVVVVVVVLLVVLQVLLVVQVVVQQQAEAEEEECLCLLLFDLVFNLVLLQLVLLQQVLLSPDPRRHAAEHELDDPPPRPSNVVSCCVSPVCCPPPRRRYHYDNHHPCVVCVVCVVVLQEEQEDQPDPAADPAQDGNHYYYYYSGDVPDDRPRADPRNRVVVCVVVVHHYHYHPDPLVLQQDDDSDDGPNLVSQLNVVRNVVDDNVVSNCVSPDPRRRDHPVNPDVSVVSVVVSVVVVSVSSSVVSCVRSDDDDDDDDPPDDPPPDDDDDDDDDDDDDDDDDDDDDDDDDDDDDDDDDDDDDPDPDPDPVCVPDPDPPCDPVNLVVLLVVLVVVLVVLVVVLVVLVPDDDPPVVSVVVNVVSVVVNVVSVVVNVVSVVVVVVVVVVVVVVD

pLDDT: mean 76.87, std 20.86, range [23.98, 98.62]

InterPro domains:
  IPR007356 tRNA (guanine(9)-N1)-methyltransferase, eukaryotic [PF27710] (105-358)
  IPR007356 tRNA (guanine(9)-N1)-methyltransferase, eukaryotic [PTHR13563] (72-365)
  IPR028564 tRNA methyltransferase TRM10-type domain [PS51675] (155-361)
  IPR038459 tRNA methyltransferase TRM10-type domain superfamily [G3DSA:3.40.1280.30] (155-358)

Organism: Meloidogyne enterolobii (NCBI:txid390850)

Nearest PDB structures (foldseek):
  9gch-assembly1_F  TM=7.927E-01  e=4.079E-14  Homo sapiens
  8cbk-assembly1_F  TM=7.105E-01  e=3.789E-15  Homo sapiens
  7onu-assembly1_F  TM=7.892E-01  e=8.543E-14  Homo sapiens
  8cbo-assembly1_E  TM=8.788E-01  e=1.510E-11  Homo sapiens
  4jwj-assembly2_B  TM=8.441E-01  e=2.207E-08  Saccharomyces cerevisiae S288C